Protein AF-0000000072984705 (afdb_homodimer)

Nearest PDB structures (foldseek):
  6xl6-assembly1_H  TM=9.025E-01  e=6.092E-24  Escherichia coli
  6wl5-assembly4_D  TM=9.417E-01  e=2.427E-15  Escherichia coli
  3iao-assembly1_A-2  TM=4.346E-01  e=2.311E-13  Bacillus subtilis
  5kax-assembly1_A  TM=8.505E-01  e=1.016E-08  Chlorobaculum tepidum TLS
  7zhe-assembly1_A  TM=8.249E-01  e=2.238E-08  Ruminiclostridium cellulolyticum

Organism: Clostridium tetani (strain Massachusetts / E88) (NCBI:txid212717)

pLDDT: mean 92.02, std 11.52, range [21.88, 98.5]

Foldseek 3Di:
DPVCLPCDPNFRKDWLVVLCVLLVPDSVVCVVCCVVVQQNAPDADPPPRTGIHGPVCSVSSNVLVVVVVLPDDPVVVSVCVVCVVPVVVNVVVSVVSVVVVVVVVVVVVLVVLLVVLLVVCCVVDVCLVVWDKDKDKDAKFKKKKFKFFFFAPVVCVVVVVVSVVVCVVFVWAADVVFWWKKWWADPDDDGTRTTIMIITTTDDDDDDDPGIDIDMDHMFMKIKTKDFFAPVCVVVNVVSSVSSCVSSQKDFDHTKMKTWPDDCVNPVHRRGTIMMTITGIDGD/DPVPLPCDPNFRKDWLVVLCVLLVPDSVVCVVCCVVVQQNAPDADPPPRTGIHGPVCSVSSNVLVVVVVLPDDPVVVSVCVVCVVPVVVNVVVSVVSVVVVVVVVVVVVLVVLLVVLLVVCCVVDVCLVVWDKDKDKDAKFKKKKFKFFFFAPVVCVVVVVVSVVVCVVFVWAADVVQWWKKWWADDDDDGTRTTIMIITTTDDDDDDDPGIDIDMDHMFMKIKTKDFFAPVCVVVNVVSSVSSCVSSQKDFDHTKMKTWPDDCVNPVHRRGTIMMTITGIDHD

InterPro domains:
  IPR000551 MerR-type HTH domain [PF13411] (15-83)
  IPR000551 MerR-type HTH domain [PS50937] (13-83)
  IPR000551 MerR-type HTH domain [SM00422] (14-84)
  IPR009061 Putative DNA-binding domain superfamily [SSF46955] (13-120)
  IPR010499 Bacterial transcription activator, effector binding [SM00871] (131-282)
  IPR011256 Regulatory factor, effector binding domain superfamily [G3DSA:3.20.80.10] (128-283)
  IPR011256 Regulatory factor, effector binding domain superfamily [SSF55136] (132-284)
  IPR029442 GyrI-like small molecule binding domain [PF06445] (132-282)
  IPR047057 MerR transcriptional regulator [PTHR30204] (10-166)

Secondary structure (DSSP, 8-state):
-----EEETTEEEEEHHHHHHHHT--HHHHHHHHHTTSS--SEE-TTT--EEEEGGGHHHHHHHHHHHHTT--HHHHHHHHHTTT-HHHHHHHHHHHHHHHHHHHHHHHHHHHHHHHHHHHHHH-TTTTTS--EEEEEPPEEEEEEEEEESSGGGGHHHHHHHHHHHHHTTPEEPSS--EEEEE-SSS--SSSEEEEEEEEEES-----SSEEEEEEPPEEEEEEEEES-GGGHHHHHHHHHHHHHHTTEEE-S--EEEEEE-TTT-S-GGG-EEEEEEEEEE-/-----EEETTEEEEEHHHHHHHHT--HHHHHHHHHTTSS--SEE-TTT--EEEEGGGHHHHHHHHHHHHTT--HHHHHHHHHTTT-HHHHHHHHHHHHHHHHHHHHHHHHHHHHHHHHHHHHHH-TTTTTS--EEEEEPPEEEEEEEEEESSGGGTHHHHHHHHHHHHHTTPEEPSS--EEEEE-SSS--SSSEEEEEEEEEES-----SSEEEEEEPPEEEEEEEEES-GGGHHHHHHHHHHHHHHTTEEE-S--EEEEEE-TTT-S-GGG-EEEEEEEEEE-

Sequence (568 aa):
MSSKTYMYGGEYMLKIGDFSKLSRISIRMLRHYNDIGLLIPEDIDEFTGYRYYSEVQLPLANRINALKDMGFKLSTIEKILKEYGDNEALEKYLLIKYEELNEKSEDINRRLTLLKSTIKRLRKDEDAMKYNVTLKEMPKRQVASLREIIPSYEMEGILWEEIRKEMDAQNVQFGNPCNTIAVFHDKGYKESDVDVEIQISVEGNYEDTKKVKFKTVEAIEIASVTFKGGYEQIGEVNEAIANWIVDNNYEFNGAMFNIYHVSPAMDKNPENWVSEVCYPVKKKMSSKTYMYGGEYMLKIGDFSKLSRISIRMLRHYNDIGLLIPEDIDEFTGYRYYSEVQLPLANRINALKDMGFKLSTIEKILKEYGDNEALEKYLLIKYEELNEKSEDINRRLTLLKSTIKRLRKDEDAMKYNVTLKEMPKRQVASLREIIPSYEMEGILWEEIRKEMDAQNVQFGNPCNTIAVFHDKGYKESDVDVEIQISVEGNYEDTKKVKFKTVEAIEIASVTFKGGYEQIGEVNEAIANWIVDNNYEFNGAMFNIYHVSPAMDKNPENWVSEVCYPVKKK

Solvent-accessible surface area (backbone atoms only — not comparable to full-atom values): 30813 Å² total; per-residue (Å²): 135,67,87,64,56,46,63,55,95,80,46,59,37,29,49,48,69,56,44,19,65,76,58,72,41,53,60,69,52,48,52,50,28,35,75,73,64,70,51,63,58,76,41,61,41,86,86,78,60,48,46,24,32,41,64,78,49,41,34,58,47,36,42,53,50,28,46,41,64,56,65,52,51,70,76,55,47,51,55,47,63,77,40,67,87,37,66,70,59,49,48,52,55,47,50,52,51,40,52,54,49,48,54,51,44,52,52,48,49,51,26,46,39,48,41,52,45,50,52,54,38,44,74,76,31,88,63,46,76,73,59,41,59,36,78,47,72,45,68,63,44,39,27,43,32,38,70,49,71,35,68,34,83,88,53,51,62,58,56,56,54,52,51,49,54,56,37,60,75,67,67,61,43,67,23,89,74,38,59,45,32,42,34,39,70,50,94,64,92,66,84,50,64,37,43,36,31,38,34,35,28,35,51,84,86,75,77,64,55,98,67,38,41,62,46,77,42,74,57,47,42,25,44,30,33,46,44,70,28,52,76,84,49,50,65,60,50,49,50,52,48,53,50,49,34,60,63,58,52,35,39,81,57,65,61,37,33,37,38,48,77,33,37,70,91,74,40,84,52,44,73,63,18,20,39,29,46,36,33,27,40,41,77,107,134,68,86,64,56,45,62,55,96,80,45,60,38,30,48,48,70,57,44,18,65,75,58,73,40,53,60,71,52,49,52,50,29,35,76,74,64,71,51,63,58,77,39,62,41,87,86,77,60,49,47,24,30,41,63,76,49,41,34,59,45,36,40,52,49,29,46,41,64,56,64,51,52,69,76,55,47,51,56,46,63,76,39,68,86,36,64,68,59,47,47,51,56,47,51,53,51,42,52,55,50,48,53,51,45,52,54,49,51,51,25,47,40,48,41,52,47,50,51,55,38,43,73,75,31,89,62,47,76,74,59,42,61,35,80,47,71,45,69,61,45,40,28,44,32,39,70,49,72,34,68,34,82,86,50,50,62,59,55,54,53,52,51,49,53,57,36,59,74,66,66,63,42,67,23,90,73,39,59,43,32,42,34,40,70,50,94,66,92,65,84,50,63,36,42,38,32,38,34,35,27,34,51,82,86,73,78,64,53,99,66,39,42,60,47,76,45,72,56,46,42,25,44,30,34,47,45,72,28,51,77,83,49,50,63,62,50,50,49,51,49,53,51,47,34,60,64,60,53,35,38,81,58,64,60,37,32,36,38,48,76,34,37,71,91,76,41,83,51,44,75,63,17,20,38,30,48,35,34,28,39,42,78,106

Radius of gyration: 35.0 Å; Cα contacts (8 Å, |Δi|>4): 973; chains: 2; bounding box: 47×102×80 Å

Structure (mmCIF, N/CA/C/O backbone):
data_AF-0000000072984705-model_v1
#
loop_
_entity.id
_entity.type
_entity.pdbx_description
1 polymer 'Transcriptional regulator, merR family'
#
loop_
_atom_site.group_PDB
_atom_site.id
_atom_site.type_symbol
_atom_site.label_atom_id
_atom_site.label_alt_id
_atom_site.label_comp_id
_atom_site.label_asym_id
_atom_site.label_entity_id
_atom_site.label_seq_id
_atom_site.pdbx_PDB_ins_code
_atom_site.Cartn_x
_atom_site.Cartn_y
_atom_site.Cartn_z
_atom_site.occupancy
_atom_site.B_iso_or_equiv
_atom_site.auth_seq_id
_atom_site.auth_comp_id
_atom_site.auth_asym_id
_atom_site.auth_atom_id
_atom_site.pdbx_PDB_model_num
ATOM 1 N N . MET A 1 1 ? 11.742 -48 -4.227 1 22.02 1 MET A N 1
ATOM 2 C CA . MET A 1 1 ? 10.727 -47.469 -3.311 1 22.02 1 MET A CA 1
ATOM 3 C C . MET A 1 1 ? 10.008 -46.281 -3.922 1 22.02 1 MET A C 1
ATOM 5 O O . MET A 1 1 ? 10.617 -45.219 -4.152 1 22.02 1 MET A O 1
ATOM 9 N N . SER A 1 2 ? 9.062 -46.5 -4.859 1 29.44 2 SER A N 1
ATOM 10 C CA . SER A 1 2 ? 8.141 -45.719 -5.664 1 29.44 2 SER A CA 1
ATOM 11 C C . SER A 1 2 ? 7.469 -44.625 -4.828 1 29.44 2 SER A C 1
ATOM 13 O O . SER A 1 2 ? 7.043 -44.875 -3.699 1 29.44 2 SER A O 1
ATOM 15 N N . SER A 1 3 ? 8.008 -43.562 -4.688 1 35.69 3 SER A N 1
ATOM 16 C CA . SER A 1 3 ? 7.094 -42.625 -4.043 1 35.69 3 SER A CA 1
ATOM 17 C C . SER A 1 3 ? 5.637 -43 -4.316 1 35.69 3 SER A C 1
ATOM 19 O O . SER A 1 3 ? 5.156 -42.844 -5.441 1 35.69 3 SER A O 1
ATOM 21 N N . LYS A 1 4 ? 5.133 -44.031 -3.76 1 36.41 4 LYS A N 1
ATOM 22 C CA . LYS A 1 4 ? 3.891 -44.812 -3.771 1 36.41 4 LYS A CA 1
ATOM 23 C C . LYS A 1 4 ? 2.678 -43.906 -3.619 1 36.41 4 LYS A C 1
ATOM 25 O O . LYS A 1 4 ? 2.504 -43.25 -2.582 1 36.41 4 LYS A O 1
ATOM 30 N N . THR A 1 5 ? 2.34 -43.062 -4.648 1 43.84 5 THR A N 1
ATOM 31 C CA . THR A 1 5 ? 0.939 -42.656 -4.66 1 43.84 5 THR A CA 1
ATOM 32 C C . THR A 1 5 ? 0.053 -43.75 -4.062 1 43.84 5 THR A C 1
ATOM 34 O O . THR A 1 5 ? 0.049 -44.875 -4.543 1 43.84 5 THR A O 1
ATOM 37 N N . TYR A 1 6 ? 0.019 -43.75 -2.811 1 41.03 6 TYR A N 1
ATOM 38 C CA . TYR A 1 6 ? -0.876 -44.75 -2.201 1 41.03 6 TYR A CA 1
ATOM 39 C C . TYR A 1 6 ? -2.221 -44.781 -2.92 1 41.03 6 TYR A C 1
ATOM 41 O O . TYR A 1 6 ? -2.781 -43.719 -3.244 1 41.03 6 TYR A O 1
ATOM 49 N N . MET A 1 7 ? -2.316 -45.656 -3.848 1 40.81 7 MET A N 1
ATOM 50 C CA . MET A 1 7 ? -3.631 -45.906 -4.426 1 40.81 7 MET A CA 1
ATOM 51 C C . MET A 1 7 ? -4.633 -46.281 -3.344 1 40.81 7 MET A C 1
ATOM 53 O O . MET A 1 7 ? -4.488 -47.344 -2.703 1 40.81 7 MET A O 1
ATOM 57 N N . TYR A 1 8 ? -4.949 -45.438 -2.523 1 36.09 8 TYR A N 1
ATOM 58 C CA . TYR A 1 8 ? -6.062 -45.844 -1.677 1 36.09 8 TYR A CA 1
ATOM 59 C C . TYR A 1 8 ? -7.383 -45.75 -2.43 1 36.09 8 TYR A C 1
ATOM 61 O O . TYR A 1 8 ? -7.738 -44.688 -2.949 1 36.09 8 TYR A O 1
ATOM 69 N N . GLY A 1 9 ? -8.148 -46.812 -2.443 1 41.22 9 GLY A N 1
ATOM 70 C CA . GLY A 1 9 ? -9.477 -47.031 -2.988 1 41.22 9 GLY A CA 1
ATOM 71 C C . GLY A 1 9 ? -9.609 -46.594 -4.43 1 41.22 9 GLY A C 1
ATOM 72 O O . GLY A 1 9 ? -10.656 -46.062 -4.836 1 41.22 9 GLY A O 1
ATOM 73 N N . GLY A 1 10 ? -8.516 -46.594 -5.285 1 46.19 10 GLY A N 1
ATOM 74 C CA . GLY A 1 10 ? -8.523 -46.281 -6.703 1 46.19 10 GLY A CA 1
ATOM 75 C C . GLY A 1 10 ? -8.031 -44.875 -7.008 1 46.19 10 GLY A C 1
ATOM 76 O O . GLY A 1 10 ? -7.762 -44.531 -8.164 1 46.19 10 GLY A O 1
ATOM 77 N N . GLU A 1 11 ? -8.219 -43.906 -6.066 1 56.38 11 GLU A N 1
ATOM 78 C CA . GLU A 1 11 ? -7.891 -42.531 -6.355 1 56.38 11 GLU A CA 1
ATOM 79 C C . GLU A 1 11 ? -6.504 -42.156 -5.832 1 56.38 11 GLU A C 1
ATOM 81 O O . GLU A 1 11 ? -6.035 -42.75 -4.844 1 56.38 11 GLU A O 1
ATOM 86 N N . TYR A 1 12 ? -5.543 -41.656 -6.672 1 65.75 12 TYR A N 1
ATOM 87 C CA . TYR A 1 12 ? -4.188 -41.25 -6.332 1 65.75 12 TYR A CA 1
ATOM 88 C C . TYR A 1 12 ? -4.199 -40.125 -5.312 1 65.75 12 TYR A C 1
ATOM 90 O O . TYR A 1 12 ? -4.91 -39.125 -5.488 1 65.75 12 TYR A O 1
ATOM 98 N N . MET A 1 13 ? -3.838 -40.625 -3.953 1 82.38 13 MET A N 1
ATOM 99 C CA . MET A 1 13 ? -3.803 -39.625 -2.869 1 82.38 13 MET A CA 1
ATOM 100 C C . MET A 1 13 ? -2.377 -39.156 -2.617 1 82.38 13 MET A C 1
ATOM 102 O O . MET A 1 13 ? -1.421 -39.906 -2.799 1 82.38 13 MET A O 1
ATOM 106 N N . LEU A 1 14 ? -2.275 -37.938 -2.336 1 89.06 14 LEU A N 1
ATOM 107 C CA . LEU A 1 14 ? -1.02 -37.25 -2.004 1 89.06 14 LEU A CA 1
ATOM 108 C C . LEU A 1 14 ? -0.968 -36.906 -0.522 1 89.06 14 LEU A C 1
ATOM 110 O O . LEU A 1 14 ? -1.958 -36.438 0.043 1 89.06 14 LEU A O 1
ATOM 114 N N . LYS A 1 15 ? 0.191 -37.219 0.063 1 89.38 15 LYS A N 1
ATOM 115 C CA . LYS A 1 15 ? 0.408 -36.656 1.387 1 89.38 15 LYS A CA 1
ATOM 116 C C . LYS A 1 15 ? 0.426 -35.125 1.328 1 89.38 15 LYS A C 1
ATOM 118 O O . LYS A 1 15 ? 0.713 -34.562 0.281 1 89.38 15 LYS A O 1
ATOM 123 N N . ILE A 1 16 ? 0.135 -34.562 2.516 1 91.94 16 ILE A N 1
ATOM 124 C CA . ILE A 1 16 ? 0.036 -33.094 2.578 1 91.94 16 ILE A CA 1
ATOM 125 C C . ILE A 1 16 ? 1.339 -32.469 2.09 1 91.94 16 ILE A C 1
ATOM 127 O O . ILE A 1 16 ? 1.325 -31.422 1.431 1 91.94 16 ILE A O 1
ATOM 131 N N . GLY A 1 17 ? 2.504 -33.031 2.348 1 91.5 17 GLY A N 1
ATOM 132 C CA . GLY A 1 17 ? 3.787 -32.531 1.897 1 91.5 17 GLY A CA 1
ATOM 133 C C . GLY A 1 17 ? 3.922 -32.5 0.386 1 91.5 17 GLY A C 1
ATOM 134 O O . GLY A 1 17 ? 4.406 -31.516 -0.179 1 91.5 17 GLY A O 1
ATOM 135 N N . ASP A 1 18 ? 3.475 -33.594 -0.22 1 89.62 18 ASP A N 1
ATOM 136 C CA . ASP A 1 18 ? 3.551 -33.656 -1.676 1 89.62 18 ASP A CA 1
ATOM 137 C C . ASP A 1 18 ? 2.572 -32.688 -2.332 1 89.62 18 ASP A C 1
ATOM 139 O O . ASP A 1 18 ? 2.916 -32.031 -3.307 1 89.62 18 ASP A O 1
ATOM 143 N N . PHE A 1 19 ? 1.408 -32.656 -1.794 1 93.19 19 PHE A N 1
ATOM 144 C CA . PHE A 1 19 ? 0.416 -31.703 -2.299 1 93.19 19 PHE A CA 1
ATOM 145 C C . PHE A 1 19 ? 0.904 -30.266 -2.146 1 93.19 19 PHE A C 1
ATOM 147 O O . PHE A 1 19 ? 0.673 -29.438 -3.023 1 93.19 19 PHE A O 1
ATOM 154 N N . SER A 1 20 ? 1.563 -29.984 -1.064 1 94.31 20 SER A N 1
ATOM 155 C CA . SER A 1 20 ? 2.152 -28.672 -0.826 1 94.31 20 SER A CA 1
ATOM 156 C C . SER A 1 20 ? 3.121 -28.281 -1.939 1 94.31 20 SER A C 1
ATOM 158 O O . SER A 1 20 ? 3.043 -27.188 -2.486 1 94.31 20 SER A O 1
ATOM 160 N N . LYS A 1 21 ? 3.922 -29.188 -2.354 1 91.25 21 LYS A N 1
ATOM 161 C CA . LYS A 1 21 ? 4.906 -28.938 -3.404 1 91.25 21 LYS A CA 1
ATOM 162 C C . LYS A 1 21 ? 4.223 -28.656 -4.742 1 91.25 21 LYS A C 1
ATOM 164 O O . LYS A 1 21 ? 4.617 -27.75 -5.473 1 91.25 21 LYS A O 1
ATOM 169 N N . LEU A 1 22 ? 3.203 -29.406 -5.016 1 90.94 22 LEU A N 1
ATOM 170 C CA . LEU A 1 22 ? 2.527 -29.312 -6.305 1 90.94 22 LEU A CA 1
ATOM 171 C C . LEU A 1 22 ? 1.684 -28.047 -6.379 1 90.94 22 LEU A C 1
ATOM 173 O O . LEU A 1 22 ? 1.635 -27.391 -7.422 1 90.94 22 LEU A O 1
ATOM 177 N N . SER A 1 23 ? 1.043 -27.719 -5.281 1 92.75 23 SER A N 1
ATOM 178 C CA . SER A 1 23 ? 0.117 -26.578 -5.262 1 92.75 23 SER A CA 1
ATOM 179 C C . SER A 1 23 ? 0.843 -25.281 -4.957 1 92.75 23 SER A C 1
ATOM 181 O O . SER A 1 23 ? 0.284 -24.188 -5.137 1 92.75 23 SER A O 1
ATOM 183 N N . ARG A 1 24 ? 2.029 -25.375 -4.445 1 92.31 24 ARG A N 1
ATOM 184 C CA . ARG A 1 24 ? 2.816 -24.234 -4.004 1 92.31 24 ARG A CA 1
ATOM 185 C C . ARG A 1 24 ? 2.123 -23.5 -2.861 1 92.31 24 ARG A C 1
ATOM 187 O O . ARG A 1 24 ? 2.109 -22.266 -2.824 1 92.31 24 ARG A O 1
ATOM 194 N N . ILE A 1 25 ? 1.432 -24.25 -2.025 1 94.81 25 ILE A N 1
ATOM 195 C CA . ILE A 1 25 ? 0.857 -23.797 -0.765 1 94.81 25 ILE A CA 1
ATOM 196 C C . ILE A 1 25 ? 1.566 -24.469 0.404 1 94.81 25 ILE A C 1
ATOM 198 O O . ILE A 1 25 ? 1.732 -25.703 0.411 1 94.81 25 ILE A O 1
ATOM 202 N N . SER A 1 26 ? 2.012 -23.734 1.3 1 95.38 26 SER A N 1
ATOM 203 C CA . SER A 1 26 ? 2.766 -24.312 2.41 1 95.38 26 SER A CA 1
ATOM 204 C C . SER A 1 26 ? 1.903 -25.266 3.23 1 95.38 26 SER A C 1
ATOM 206 O O . SER A 1 26 ? 0.677 -25.141 3.242 1 95.38 26 SER A O 1
ATOM 208 N N . ILE A 1 27 ? 2.584 -26.141 3.908 1 95.06 27 ILE A N 1
ATOM 209 C CA . ILE A 1 27 ? 1.9 -27.094 4.777 1 95.06 27 ILE A CA 1
ATOM 210 C C . ILE A 1 27 ? 1.096 -26.344 5.836 1 95.06 27 ILE A C 1
ATOM 212 O O . ILE A 1 27 ? -0.057 -26.688 6.105 1 95.06 27 ILE A O 1
ATOM 216 N N . ARG A 1 28 ? 1.728 -25.328 6.375 1 95.5 28 ARG A N 1
ATOM 217 C CA . ARG A 1 28 ? 1.051 -24.5 7.375 1 95.5 28 ARG A CA 1
ATOM 218 C C . ARG A 1 28 ? -0.246 -23.922 6.816 1 95.5 28 ARG A C 1
ATOM 220 O O . ARG A 1 28 ? -1.285 -23.969 7.48 1 95.5 28 ARG A O 1
ATOM 227 N N . MET A 1 29 ? -0.205 -23.469 5.664 1 96.06 29 MET A N 1
ATOM 228 C CA . MET A 1 29 ? -1.379 -22.859 5.047 1 96.06 29 MET A CA 1
ATOM 229 C C . MET A 1 29 ? -2.426 -23.906 4.707 1 96.06 29 MET A C 1
ATOM 231 O O . MET A 1 29 ? -3.627 -23.656 4.836 1 96.06 29 MET A O 1
ATOM 235 N N . LEU A 1 30 ? -2.016 -25.078 4.234 1 96.25 30 LEU A N 1
ATOM 236 C CA . LEU A 1 30 ? -2.957 -26.156 3.941 1 96.25 30 LEU A CA 1
ATOM 237 C C . LEU A 1 30 ? -3.727 -26.547 5.195 1 96.25 30 LEU A C 1
ATOM 239 O O . LEU A 1 30 ? -4.926 -26.828 5.129 1 96.25 30 LEU A O 1
ATOM 243 N N . ARG A 1 31 ? -3.025 -26.562 6.281 1 94.56 31 ARG A N 1
ATOM 244 C CA . ARG A 1 31 ? -3.691 -26.859 7.547 1 94.56 31 ARG A CA 1
ATOM 245 C C . ARG A 1 31 ? -4.699 -25.781 7.902 1 94.56 31 ARG A C 1
ATOM 247 O O . ARG A 1 31 ? -5.82 -26.078 8.328 1 94.56 31 ARG A O 1
ATOM 254 N N . HIS A 1 32 ? -4.25 -24.609 7.727 1 96.12 32 HIS A N 1
ATOM 255 C CA . HIS A 1 32 ? -5.156 -23.484 7.977 1 96.12 32 HIS A CA 1
ATOM 256 C C . HIS A 1 32 ? -6.371 -23.547 7.055 1 96.12 32 HIS A C 1
ATOM 258 O O . HIS A 1 32 ? -7.504 -23.328 7.5 1 96.12 32 HIS A O 1
ATOM 264 N N . TYR A 1 33 ? -6.109 -23.844 5.762 1 96.62 33 TYR A N 1
ATOM 265 C CA . TYR A 1 33 ? -7.199 -23.953 4.797 1 96.62 33 TYR A CA 1
ATOM 266 C C . TYR A 1 33 ? -8.203 -25.016 5.238 1 96.62 33 TYR A C 1
ATOM 268 O O . TYR A 1 33 ? -9.414 -24.812 5.094 1 96.62 33 TYR A O 1
ATOM 276 N N . ASN A 1 34 ? -7.711 -26.141 5.699 1 94.56 34 ASN A N 1
ATOM 277 C CA . ASN A 1 34 ? -8.57 -27.188 6.227 1 94.56 34 ASN A CA 1
ATOM 278 C C . ASN A 1 34 ? -9.406 -26.703 7.406 1 94.56 34 ASN A C 1
ATOM 280 O O . ASN A 1 34 ? -10.617 -26.906 7.445 1 94.56 34 ASN A O 1
ATOM 284 N N . ASP A 1 35 ? -8.797 -25.969 8.336 1 94.44 35 ASP A N 1
ATOM 285 C CA . ASP A 1 35 ? -9.445 -25.5 9.555 1 94.44 35 ASP A CA 1
ATOM 286 C C . ASP A 1 35 ? -10.602 -24.562 9.234 1 94.44 35 ASP A C 1
ATOM 288 O O . ASP A 1 35 ? -11.641 -24.609 9.898 1 94.44 35 ASP A O 1
ATOM 292 N N . ILE A 1 36 ? -10.5 -23.812 8.195 1 94.56 36 ILE A N 1
ATOM 293 C CA . ILE A 1 36 ? -11.539 -22.844 7.902 1 94.56 36 ILE A CA 1
ATOM 294 C C . ILE A 1 36 ? -12.469 -23.375 6.812 1 94.56 36 ILE A C 1
ATOM 296 O O . ILE A 1 36 ? -13.344 -22.656 6.328 1 94.56 36 ILE A O 1
ATOM 300 N N . GLY A 1 37 ? -12.195 -24.516 6.285 1 93.69 37 GLY A N 1
ATOM 301 C CA . GLY A 1 37 ? -13.078 -25.188 5.34 1 93.69 37 GLY A CA 1
ATOM 302 C C . GLY A 1 37 ? -12.859 -24.734 3.906 1 93.69 37 GLY A C 1
ATOM 303 O O . GLY A 1 37 ? -13.742 -24.906 3.059 1 93.69 37 GLY A O 1
ATOM 304 N N . LEU A 1 38 ? -11.781 -24.156 3.59 1 96 38 LEU A N 1
ATOM 305 C CA . LEU A 1 38 ? -11.484 -23.625 2.26 1 96 38 LEU A CA 1
ATOM 306 C C . LEU A 1 38 ? -11.016 -24.75 1.328 1 96 38 LEU A C 1
ATOM 308 O O . LEU A 1 38 ? -11.461 -24.828 0.182 1 96 38 LEU A O 1
ATOM 312 N N . LEU A 1 39 ? -10.109 -25.625 1.749 1 96.31 39 LEU A N 1
ATOM 313 C CA . LEU A 1 39 ? -9.562 -26.781 1.056 1 96.31 39 LEU A CA 1
ATOM 314 C C . LEU A 1 39 ? -9.391 -27.953 2.016 1 96.31 39 LEU A C 1
ATOM 316 O O . LEU A 1 39 ? -8.367 -28.062 2.691 1 96.31 39 LEU A O 1
ATOM 320 N N . ILE A 1 40 ? -10.344 -28.844 1.996 1 95.25 40 ILE A N 1
ATOM 321 C CA . ILE A 1 40 ? -10.406 -29.938 2.955 1 95.25 40 ILE A CA 1
ATOM 322 C C . ILE A 1 40 ? -9.711 -31.172 2.375 1 95.25 40 ILE A C 1
ATOM 324 O O . ILE A 1 40 ? -9.953 -31.547 1.223 1 95.25 40 ILE A O 1
ATOM 328 N N . PRO A 1 41 ? -8.883 -31.766 3.158 1 94.56 41 PRO A N 1
ATOM 329 C CA . PRO A 1 41 ? -8.258 -33 2.66 1 94.56 41 PRO A CA 1
ATOM 330 C C . PRO A 1 41 ? -9.281 -34.062 2.273 1 94.56 41 PRO A C 1
ATOM 332 O O . PRO A 1 41 ? -10.367 -34.125 2.855 1 94.56 41 PRO A O 1
ATOM 335 N N . GLU A 1 42 ? -8.953 -34.812 1.271 1 92.38 42 GLU A N 1
ATOM 336 C CA . GLU A 1 42 ? -9.836 -35.906 0.828 1 92.38 42 GLU A CA 1
ATOM 337 C C . GLU A 1 42 ? -9.961 -36.969 1.893 1 92.38 42 GLU A C 1
ATOM 339 O O . GLU A 1 42 ? -11.016 -37.594 2.021 1 92.38 42 GLU A O 1
ATOM 344 N N . ASP A 1 43 ? -8.797 -37.156 2.594 1 90.06 43 ASP A N 1
ATOM 345 C CA . ASP A 1 43 ? -8.812 -38.156 3.645 1 90.06 43 ASP A CA 1
ATOM 346 C C . ASP A 1 43 ? -7.875 -37.781 4.789 1 90.06 43 ASP A C 1
ATOM 348 O O . ASP A 1 43 ? -6.887 -37.062 4.578 1 90.06 43 ASP A O 1
ATOM 352 N N . ILE A 1 44 ? -8.266 -38.188 5.992 1 88.06 44 ILE A N 1
ATOM 353 C CA . ILE A 1 44 ? -7.426 -38.031 7.172 1 88.06 44 ILE A CA 1
ATOM 354 C C . ILE A 1 44 ? -7.262 -39.344 7.895 1 88.06 44 ILE A C 1
ATOM 356 O O . ILE A 1 44 ? -8.25 -40 8.273 1 88.06 44 ILE A O 1
ATOM 360 N N . ASP A 1 45 ? -6.055 -39.688 8.008 1 86.56 45 ASP A N 1
ATOM 361 C CA . ASP A 1 45 ? -5.805 -40.938 8.703 1 86.56 45 ASP A CA 1
ATOM 362 C C . ASP A 1 45 ? -6.301 -40.875 10.148 1 86.56 45 ASP A C 1
ATOM 364 O O . ASP A 1 45 ? -5.926 -39.969 10.898 1 86.56 45 ASP A O 1
ATOM 368 N N . GLU A 1 46 ? -7.074 -41.781 10.539 1 84.31 46 GLU A N 1
ATOM 369 C CA . GLU A 1 46 ? -7.711 -41.75 11.852 1 84.31 46 GLU A CA 1
ATOM 370 C C . GLU A 1 46 ? -6.695 -42 12.961 1 84.31 46 GLU A C 1
ATOM 372 O O . GLU A 1 46 ? -6.875 -41.562 14.094 1 84.31 46 GLU A O 1
ATOM 377 N N . PHE A 1 47 ? -5.672 -42.75 12.648 1 85.5 47 PHE A N 1
ATOM 378 C CA . PHE A 1 47 ? -4.707 -43.125 13.664 1 85.5 47 PHE A CA 1
ATOM 379 C C . PHE A 1 47 ? -3.576 -42.125 13.766 1 85.5 47 PHE A C 1
ATOM 381 O O . PHE A 1 47 ? -3.205 -41.688 14.859 1 85.5 47 PHE A O 1
ATOM 388 N N . THR A 1 48 ? -3.09 -41.594 12.625 1 83.94 48 THR A N 1
ATOM 389 C CA . THR A 1 48 ? -1.913 -40.75 12.609 1 83.94 48 THR A CA 1
ATOM 390 C C . THR A 1 48 ? -2.316 -39.281 12.461 1 83.94 48 THR A C 1
ATOM 392 O O . THR A 1 48 ? -1.534 -38.375 12.773 1 83.94 48 THR A O 1
ATOM 395 N N . GLY A 1 49 ? -3.506 -39.125 12.008 1 83.31 49 GLY A N 1
ATOM 396 C CA . GLY A 1 49 ? -3.953 -37.75 11.766 1 83.31 49 GLY A CA 1
ATOM 397 C C . GLY A 1 49 ? -3.408 -37.156 10.484 1 83.31 49 GLY A C 1
ATOM 398 O O . GLY A 1 49 ? -3.654 -36 10.172 1 83.31 49 GLY A O 1
ATOM 399 N N . TYR A 1 50 ? -2.688 -38 9.766 1 86.5 50 TYR A N 1
ATOM 400 C CA . TYR A 1 50 ? -2.084 -37.5 8.531 1 86.5 50 TYR A CA 1
ATOM 401 C C . TYR A 1 50 ? -3.154 -37.125 7.508 1 86.5 50 TYR A C 1
ATOM 403 O O . TYR A 1 50 ? -4.141 -37.844 7.344 1 86.5 50 TYR A O 1
ATOM 411 N N . ARG A 1 51 ? -2.953 -36 6.863 1 89.25 51 ARG A N 1
ATOM 412 C CA . ARG A 1 51 ? -3.902 -35.5 5.871 1 89.25 51 ARG A CA 1
ATOM 413 C C . ARG A 1 51 ? -3.482 -35.906 4.461 1 89.25 51 ARG A C 1
ATOM 415 O O . ARG A 1 51 ? -2.311 -35.781 4.098 1 89.25 51 ARG A O 1
ATOM 422 N N . TYR A 1 52 ? -4.449 -36.344 3.689 1 91.88 52 TYR A N 1
ATOM 423 C CA . TYR A 1 52 ? -4.234 -36.75 2.307 1 91.88 52 TYR A CA 1
ATOM 424 C C . TYR A 1 52 ? -5.094 -35.938 1.354 1 91.88 52 TYR A C 1
ATOM 426 O O . TYR A 1 52 ? -6.285 -35.75 1.6 1 91.88 52 TYR A O 1
ATOM 434 N N . TYR A 1 53 ? -4.441 -35.469 0.332 1 93.94 53 TYR A N 1
ATOM 435 C CA . TYR A 1 53 ? -5.117 -34.719 -0.722 1 93.94 53 TYR A CA 1
ATOM 436 C C . TYR A 1 53 ? -5.09 -35.469 -2.037 1 93.94 53 TYR A C 1
ATOM 438 O O . TYR A 1 53 ? -4.367 -36.469 -2.17 1 93.94 53 TYR A O 1
ATOM 446 N N . SER A 1 54 ? -5.977 -35.031 -2.92 1 91.56 54 SER A N 1
ATOM 447 C CA . SER A 1 54 ? -6.02 -35.594 -4.262 1 91.56 54 SER A CA 1
ATOM 448 C C . SER A 1 54 ? -5.559 -34.594 -5.305 1 91.56 54 SER A C 1
ATOM 450 O O . SER A 1 54 ? -5.746 -33.375 -5.133 1 91.56 54 SER A O 1
ATOM 452 N N . GLU A 1 55 ? -4.934 -35.094 -6.391 1 92.06 55 GLU A N 1
ATOM 453 C CA . GLU A 1 55 ? -4.539 -34.219 -7.496 1 92.06 55 GLU A CA 1
ATOM 454 C C . GLU A 1 55 ? -5.746 -33.5 -8.094 1 92.06 55 GLU A C 1
ATOM 456 O O . GLU A 1 55 ? -5.609 -32.406 -8.656 1 92.06 55 GLU A O 1
ATOM 461 N N . VAL A 1 56 ? -6.906 -34.062 -7.945 1 92.44 56 VAL A N 1
ATOM 462 C CA . VAL A 1 56 ? -8.117 -33.469 -8.5 1 92.44 56 VAL A CA 1
ATOM 463 C C . VAL A 1 56 ? -8.445 -32.156 -7.77 1 92.44 56 VAL A C 1
ATOM 465 O O . VAL A 1 56 ? -9.258 -31.359 -8.242 1 92.44 56 VAL A O 1
ATOM 468 N N . GLN A 1 57 ? -7.816 -31.922 -6.609 1 94.69 57 GLN A N 1
ATOM 469 C CA . GLN A 1 57 ? -8.047 -30.703 -5.836 1 94.69 57 GLN A CA 1
ATOM 470 C C . GLN A 1 57 ? -7.105 -29.594 -6.273 1 94.69 57 GLN A C 1
ATOM 472 O O . GLN A 1 57 ? -7.23 -28.453 -5.82 1 94.69 57 GLN A O 1
ATOM 477 N N . LEU A 1 58 ? -6.172 -29.844 -7.188 1 95.56 58 LEU A N 1
ATOM 478 C CA . LEU A 1 58 ? -5.152 -28.875 -7.598 1 95.56 58 LEU A CA 1
ATOM 479 C C . LEU A 1 58 ? -5.781 -27.688 -8.32 1 95.56 58 LEU A C 1
ATOM 481 O O . LEU A 1 58 ? -5.363 -26.547 -8.125 1 95.56 58 LEU A O 1
ATOM 485 N N . PRO A 1 59 ? -6.809 -27.922 -9.109 1 96 59 PRO A N 1
ATOM 486 C CA . PRO A 1 59 ? -7.438 -26.766 -9.742 1 96 59 PRO A CA 1
ATOM 487 C C . PRO A 1 59 ? -8.031 -25.781 -8.727 1 96 59 PRO A C 1
ATOM 489 O O . PRO A 1 59 ? -7.926 -24.562 -8.906 1 96 59 PRO A O 1
ATOM 492 N N . LEU A 1 60 ? -8.648 -26.359 -7.734 1 96.06 60 LEU A N 1
ATOM 493 C CA . LEU A 1 60 ? -9.188 -25.5 -6.688 1 96.06 60 LEU A CA 1
ATOM 494 C C . LEU A 1 60 ? -8.062 -24.75 -5.965 1 96.06 60 LEU A C 1
ATOM 496 O O . LEU A 1 60 ? -8.18 -23.562 -5.691 1 96.06 60 LEU A O 1
ATOM 500 N N . ALA A 1 61 ? -6.984 -25.438 -5.652 1 97.12 61 ALA A N 1
ATOM 501 C CA . ALA A 1 61 ? -5.816 -24.812 -5.039 1 97.12 61 ALA A CA 1
ATOM 502 C C . ALA A 1 61 ? -5.285 -23.672 -5.906 1 97.12 61 ALA A C 1
ATOM 504 O O . ALA A 1 61 ? -4.934 -22.609 -5.398 1 97.12 61 ALA A O 1
ATOM 505 N N . ASN A 1 62 ? -5.238 -23.938 -7.145 1 96.88 62 ASN A N 1
ATOM 506 C CA . ASN A 1 62 ? -4.789 -22.922 -8.102 1 96.88 62 ASN A CA 1
ATOM 507 C C . ASN A 1 62 ? -5.699 -21.703 -8.094 1 96.88 62 ASN A C 1
ATOM 509 O O . ASN A 1 62 ? -5.223 -20.562 -8.141 1 96.88 62 ASN A O 1
ATOM 513 N N . ARG A 1 63 ? -6.938 -21.938 -8.055 1 96.56 63 ARG A N 1
ATOM 514 C CA . ARG A 1 63 ? -7.91 -20.844 -7.992 1 96.56 63 ARG A CA 1
ATOM 515 C C . ARG A 1 63 ? -7.715 -20.016 -6.734 1 96.56 63 ARG A C 1
ATOM 517 O O . ARG A 1 63 ? -7.742 -18.781 -6.793 1 96.56 63 ARG A O 1
ATOM 524 N N . ILE A 1 64 ? -7.543 -20.656 -5.664 1 97.44 64 ILE A N 1
ATOM 525 C CA . ILE A 1 64 ? -7.297 -19.969 -4.398 1 97.44 64 ILE A CA 1
ATOM 526 C C . ILE A 1 64 ? -6.039 -19.109 -4.508 1 97.44 64 ILE A C 1
ATOM 528 O O . ILE A 1 64 ? -6.039 -17.938 -4.105 1 97.44 64 ILE A O 1
ATOM 532 N N . ASN A 1 65 ? -5 -19.641 -5.082 1 97.19 65 ASN A N 1
ATOM 533 C CA . ASN A 1 65 ? -3.756 -18.906 -5.27 1 97.19 65 ASN A CA 1
ATOM 534 C C . ASN A 1 65 ? -3.969 -17.672 -6.141 1 97.19 65 ASN A C 1
ATOM 536 O O . ASN A 1 65 ? -3.432 -16.594 -5.848 1 97.19 65 ASN A O 1
ATOM 540 N N . ALA A 1 66 ? -4.699 -17.828 -7.195 1 96.5 66 ALA A N 1
ATOM 541 C CA . ALA A 1 66 ? -4.961 -16.719 -8.102 1 96.5 66 ALA A CA 1
ATOM 542 C C . ALA A 1 66 ? -5.684 -15.586 -7.383 1 96.5 66 ALA A C 1
ATOM 544 O O . ALA A 1 66 ? -5.359 -14.414 -7.574 1 96.5 66 ALA A O 1
ATOM 545 N N . LEU A 1 67 ? -6.68 -15.961 -6.617 1 97.19 67 LEU A N 1
ATOM 546 C CA . LEU A 1 67 ? -7.426 -14.961 -5.859 1 97.19 67 LEU A CA 1
ATOM 547 C C . LEU A 1 67 ? -6.535 -14.289 -4.824 1 97.19 67 LEU A C 1
ATOM 549 O O . LEU A 1 67 ? -6.629 -13.07 -4.617 1 97.19 67 LEU A O 1
ATOM 553 N N . LYS A 1 68 ? -5.672 -15.031 -4.219 1 96.56 68 LYS A N 1
ATOM 554 C CA . LYS A 1 68 ? -4.699 -14.469 -3.287 1 96.56 68 LYS A CA 1
ATOM 555 C C . LYS A 1 68 ? -3.768 -13.492 -3.992 1 96.56 68 LYS A C 1
ATOM 557 O O . LYS A 1 68 ? -3.438 -12.438 -3.443 1 96.56 68 LYS A O 1
ATOM 562 N N . ASP A 1 69 ? -3.365 -13.875 -5.168 1 94.69 69 ASP A N 1
ATOM 563 C CA . ASP A 1 69 ? -2.477 -13.016 -5.949 1 94.69 69 ASP A CA 1
ATOM 564 C C . ASP A 1 69 ? -3.125 -11.664 -6.238 1 94.69 69 ASP A C 1
ATOM 566 O O . ASP A 1 69 ? -2.432 -10.656 -6.398 1 94.69 69 ASP A O 1
ATOM 570 N N . MET A 1 70 ? -4.43 -11.672 -6.238 1 96 70 MET A N 1
ATOM 571 C CA . MET A 1 70 ? -5.164 -10.438 -6.488 1 96 70 MET A CA 1
ATOM 572 C C . MET A 1 70 ? -5.293 -9.609 -5.215 1 96 70 MET A C 1
ATOM 574 O O . MET A 1 70 ? -5.703 -8.453 -5.258 1 96 70 MET A O 1
ATOM 578 N N . GLY A 1 71 ? -5.008 -10.234 -4.129 1 96.5 71 GLY A N 1
ATOM 579 C CA . GLY A 1 71 ? -4.961 -9.484 -2.887 1 96.5 71 GLY A CA 1
ATOM 580 C C . GLY A 1 71 ? -6.121 -9.797 -1.956 1 96.5 71 GLY A C 1
ATOM 581 O O . GLY A 1 71 ? -6.324 -9.102 -0.958 1 96.5 71 GLY A O 1
ATOM 582 N N . PHE A 1 72 ? -6.887 -10.82 -2.219 1 97.75 72 PHE A N 1
ATOM 583 C CA . PHE A 1 72 ? -8.031 -11.141 -1.375 1 97.75 72 PHE A CA 1
ATOM 584 C C . PHE A 1 72 ? -7.586 -11.852 -0.102 1 97.75 72 PHE A C 1
ATOM 586 O O . PHE A 1 72 ? -6.672 -12.672 -0.133 1 97.75 72 PHE A O 1
ATOM 593 N N . LYS A 1 73 ? -8.281 -11.539 0.949 1 96.44 73 LYS A N 1
ATOM 594 C CA . LYS A 1 73 ? -8.117 -12.273 2.199 1 96.44 73 LYS A CA 1
ATOM 595 C C . LYS A 1 73 ? -8.828 -13.617 2.145 1 96.44 73 LYS A C 1
ATOM 597 O O . LYS A 1 73 ? -9.789 -13.789 1.386 1 96.44 73 LYS A O 1
ATOM 602 N N . LEU A 1 74 ? -8.414 -14.5 2.98 1 96.88 74 LEU A N 1
ATOM 603 C CA . LEU A 1 74 ? -8.953 -15.859 2.969 1 96.88 74 LEU A CA 1
ATOM 604 C C . LEU A 1 74 ? -10.453 -15.852 3.264 1 96.88 74 LEU A C 1
ATOM 606 O O . LEU A 1 74 ? -11.211 -16.609 2.654 1 96.88 74 LEU A O 1
ATOM 610 N N . SER A 1 75 ? -10.859 -14.977 4.184 1 95.81 75 SER A N 1
ATOM 611 C CA . SER A 1 75 ? -12.273 -14.891 4.527 1 95.81 75 SER A CA 1
ATOM 612 C C . SER A 1 75 ? -13.109 -14.484 3.318 1 95.81 75 SER A C 1
ATOM 614 O O . SER A 1 75 ? -14.203 -15.016 3.105 1 95.81 75 SER A O 1
ATOM 616 N N . THR A 1 76 ? -12.625 -13.625 2.523 1 97.12 76 THR A N 1
ATOM 617 C CA . THR A 1 76 ? -13.328 -13.18 1.319 1 97.12 76 THR A CA 1
ATOM 618 C C . THR A 1 76 ? -13.266 -14.258 0.238 1 97.12 76 THR A C 1
ATOM 620 O O . THR A 1 76 ? -14.242 -14.469 -0.484 1 97.12 76 THR A O 1
ATOM 623 N N . ILE A 1 77 ? -12.125 -14.969 0.087 1 97.75 77 ILE A N 1
ATOM 624 C CA . ILE A 1 77 ? -11.953 -16.016 -0.906 1 97.75 77 ILE A CA 1
ATOM 625 C C . ILE A 1 77 ? -13 -17.109 -0.683 1 97.75 77 ILE A C 1
ATOM 627 O O . ILE A 1 77 ? -13.586 -17.625 -1.639 1 97.75 77 ILE A O 1
ATOM 631 N N . GLU A 1 78 ? -13.242 -17.438 0.529 1 96.38 78 GLU A N 1
ATOM 632 C CA . GLU A 1 78 ? -14.258 -18.438 0.856 1 96.38 78 GLU A CA 1
ATOM 633 C C . GLU A 1 78 ? -15.625 -18.016 0.304 1 96.38 78 GLU A C 1
ATOM 635 O O . GLU A 1 78 ? -16.328 -18.844 -0.279 1 96.38 78 GLU A O 1
ATOM 640 N N . LYS A 1 79 ? -15.969 -16.797 0.479 1 96.25 79 LYS A N 1
ATOM 641 C CA . LYS A 1 79 ? -17.234 -16.281 -0.025 1 96.25 79 LYS A CA 1
ATOM 642 C C . LYS A 1 79 ? -17.266 -16.281 -1.551 1 96.25 79 LYS A C 1
ATOM 644 O O . LYS A 1 79 ? -18.266 -16.688 -2.154 1 96.25 79 LYS A O 1
ATOM 649 N N . ILE A 1 80 ? -16.172 -15.891 -2.154 1 97 80 ILE A N 1
ATOM 650 C CA . ILE A 1 80 ? -16.078 -15.844 -3.609 1 97 80 ILE A CA 1
ATOM 651 C C . ILE A 1 80 ? -16.281 -17.234 -4.188 1 97 80 ILE A C 1
ATOM 653 O O . ILE A 1 80 ? -17.016 -17.422 -5.16 1 97 80 ILE A O 1
ATOM 657 N N . LEU A 1 81 ? -15.672 -18.234 -3.59 1 95.88 81 LEU A N 1
ATOM 658 C CA . LEU A 1 81 ? -15.719 -19.594 -4.098 1 95.88 81 LEU A CA 1
ATOM 659 C C . LEU A 1 81 ? -17.141 -20.156 -4.043 1 95.88 81 LEU A C 1
ATOM 661 O O . LEU A 1 81 ? -17.531 -20.953 -4.895 1 95.88 81 LEU A O 1
ATOM 665 N N . LYS A 1 82 ? -17.938 -19.703 -3.113 1 94.38 82 LYS A N 1
ATOM 666 C CA . LYS A 1 82 ? -19.328 -20.141 -2.984 1 94.38 82 LYS A CA 1
ATOM 667 C C . LYS A 1 82 ? -20.188 -19.562 -4.102 1 94.38 82 LYS A C 1
ATOM 669 O O . LYS A 1 82 ? -21.234 -20.125 -4.441 1 94.38 82 LYS A O 1
ATOM 674 N N . GLU A 1 83 ? -19.688 -18.484 -4.656 1 93.19 83 GLU A N 1
ATOM 675 C CA . GLU A 1 83 ? -20.453 -17.812 -5.699 1 93.19 83 GLU A CA 1
ATOM 676 C C . GLU A 1 83 ? -19.688 -17.797 -7.023 1 93.19 83 GLU A C 1
ATOM 678 O O . GLU A 1 83 ? -19.891 -16.891 -7.844 1 93.19 83 GLU A O 1
ATOM 683 N N . TYR A 1 84 ? -18.766 -18.688 -7.262 1 91.81 84 TYR A N 1
ATOM 684 C CA . TYR A 1 84 ? -17.828 -18.641 -8.367 1 91.81 84 TYR A CA 1
ATOM 685 C C . TYR A 1 84 ? -18.547 -18.797 -9.703 1 91.81 84 TYR A C 1
ATOM 687 O O . TYR A 1 84 ? -18 -18.453 -10.758 1 91.81 84 TYR A O 1
ATOM 695 N N . GLY A 1 85 ? -19.781 -19.234 -9.711 1 88.12 85 GLY A N 1
ATOM 696 C CA . GLY A 1 85 ? -20.531 -19.391 -10.938 1 88.12 85 GLY A CA 1
ATOM 697 C C . GLY A 1 85 ? -21.328 -18.141 -11.305 1 88.12 85 GLY A C 1
ATOM 698 O O . GLY A 1 85 ? -21.891 -18.062 -12.398 1 88.12 85 GLY A O 1
ATOM 699 N N . ASP A 1 86 ? -21.328 -17.156 -10.484 1 92.56 86 ASP A N 1
ATOM 700 C CA . ASP A 1 86 ? -22.047 -15.898 -10.688 1 92.56 86 ASP A CA 1
ATOM 701 C C . ASP A 1 86 ? -21.109 -14.766 -11.078 1 92.56 86 ASP A C 1
ATOM 703 O O . ASP A 1 86 ? -20.5 -14.125 -10.211 1 92.56 86 ASP A O 1
ATOM 707 N N . ASN A 1 87 ? -21.109 -14.492 -12.312 1 92.62 87 ASN A N 1
ATOM 708 C CA . ASN A 1 87 ? -20.156 -13.508 -12.836 1 92.62 87 ASN A CA 1
ATOM 709 C C . ASN A 1 87 ? -20.422 -12.117 -12.266 1 92.62 87 ASN A C 1
ATOM 711 O O . ASN A 1 87 ? -19.484 -11.344 -12.062 1 92.62 87 ASN A O 1
ATOM 715 N N . GLU A 1 88 ? -21.641 -11.844 -12.102 1 93.88 88 GLU A N 1
ATOM 716 C CA . GLU A 1 88 ? -21.984 -10.547 -11.523 1 93.88 88 GLU A CA 1
ATOM 717 C C . GLU A 1 88 ? -21.438 -10.414 -10.109 1 93.88 88 GLU A C 1
ATOM 719 O O . GLU A 1 88 ? -20.875 -9.375 -9.75 1 93.88 88 GLU A O 1
ATOM 724 N N . ALA A 1 89 ? -21.641 -11.461 -9.383 1 94.81 89 ALA A N 1
ATOM 725 C CA . ALA A 1 89 ? -21.109 -11.469 -8.023 1 94.81 89 ALA A CA 1
ATOM 726 C C . ALA A 1 89 ? -19.594 -11.367 -8.023 1 94.81 89 ALA A C 1
ATOM 728 O O . ALA A 1 89 ? -19.016 -10.594 -7.254 1 94.81 89 ALA A O 1
ATOM 729 N N . LEU A 1 90 ? -18.984 -12.047 -8.883 1 95.56 90 LEU A N 1
ATOM 730 C CA . LEU A 1 90 ? -17.531 -12.031 -8.984 1 95.56 90 LEU A CA 1
ATOM 731 C C . LEU A 1 90 ? -17.016 -10.633 -9.32 1 95.56 90 LEU A C 1
ATOM 733 O O . LEU A 1 90 ? -16.062 -10.148 -8.703 1 95.56 90 LEU A O 1
ATOM 737 N N . GLU A 1 91 ? -17.656 -10.008 -10.242 1 96.38 91 GLU A N 1
ATOM 738 C CA . GLU A 1 91 ? -17.234 -8.672 -10.648 1 96.38 91 GLU A CA 1
ATOM 739 C C . GLU A 1 91 ? -17.312 -7.691 -9.477 1 96.38 91 GLU A C 1
ATOM 741 O O . GLU A 1 91 ? -16.453 -6.82 -9.336 1 96.38 91 GLU A O 1
ATOM 746 N N . LYS A 1 92 ? -18.312 -7.863 -8.711 1 97.38 92 LYS A N 1
ATOM 747 C CA . LYS A 1 92 ? -18.484 -6.973 -7.559 1 97.38 92 LYS A CA 1
ATOM 748 C C . LYS A 1 92 ? -17.312 -7.113 -6.586 1 97.38 92 LYS A C 1
ATOM 750 O O . LYS A 1 92 ? -16.781 -6.113 -6.105 1 97.38 92 LYS A O 1
ATOM 755 N N . TYR A 1 93 ? -16.891 -8.391 -6.328 1 97.75 93 TYR A N 1
ATOM 756 C CA . TYR A 1 93 ? -15.75 -8.609 -5.457 1 97.75 93 TYR A CA 1
ATOM 757 C C . TYR A 1 93 ? -14.492 -7.977 -6.039 1 97.75 93 TYR A C 1
ATOM 759 O O . TYR A 1 93 ? -13.727 -7.332 -5.32 1 97.75 93 TYR A O 1
ATOM 767 N N . LEU A 1 94 ? -14.297 -8.148 -7.309 1 97.88 94 LEU A N 1
ATOM 768 C CA . LEU A 1 94 ? -13.102 -7.633 -7.977 1 97.88 94 LEU A CA 1
ATOM 769 C C . LEU A 1 94 ? -13.07 -6.109 -7.938 1 97.88 94 LEU A C 1
ATOM 771 O O . LEU A 1 94 ? -12.023 -5.512 -7.691 1 97.88 94 LEU A O 1
ATOM 775 N N . LEU A 1 95 ? -14.234 -5.473 -8.141 1 98.19 95 LEU A N 1
ATOM 776 C CA . LEU A 1 95 ? -14.32 -4.016 -8.156 1 98.19 95 LEU A CA 1
ATOM 777 C C . LEU A 1 95 ? -14.047 -3.441 -6.773 1 98.19 95 LEU A C 1
ATOM 779 O O . LEU A 1 95 ? -13.359 -2.424 -6.645 1 98.19 95 LEU A O 1
ATOM 783 N N . ILE A 1 96 ? -14.594 -4.094 -5.836 1 98.25 96 ILE A N 1
ATOM 784 C CA . ILE A 1 96 ? -14.375 -3.65 -4.465 1 98.25 96 ILE A CA 1
ATOM 785 C C . ILE A 1 96 ? -12.883 -3.727 -4.133 1 98.25 96 ILE A C 1
ATOM 787 O O . ILE A 1 96 ? -12.32 -2.785 -3.57 1 98.25 96 ILE A O 1
ATOM 791 N N . LYS A 1 97 ? -12.25 -4.801 -4.488 1 98.44 97 LYS A N 1
ATOM 792 C CA . LYS A 1 97 ? -10.82 -4.973 -4.246 1 98.44 97 LYS A CA 1
ATOM 793 C C . LYS A 1 97 ? -10 -3.949 -5.023 1 98.44 97 LYS A C 1
ATOM 795 O O . LYS A 1 97 ? -9.031 -3.393 -4.504 1 98.44 97 LYS A O 1
ATOM 800 N N . TYR A 1 98 ? -10.438 -3.709 -6.211 1 98.5 98 TYR A N 1
ATOM 801 C CA . TYR A 1 98 ? -9.758 -2.715 -7.039 1 98.5 98 TYR A CA 1
ATOM 802 C C . TYR A 1 98 ? -9.797 -1.342 -6.379 1 98.5 98 TYR A C 1
ATOM 804 O O . TYR A 1 98 ? -8.766 -0.662 -6.293 1 98.5 98 TYR A O 1
ATOM 812 N N . GLU A 1 99 ? -10.906 -0.964 -5.934 1 98.31 99 GLU A N 1
ATOM 813 C CA . GLU A 1 99 ? -11.055 0.345 -5.305 1 98.31 99 GLU A CA 1
ATOM 814 C C . GLU A 1 99 ? -10.219 0.441 -4.027 1 98.31 99 GLU A C 1
ATOM 816 O O . GLU A 1 99 ? -9.586 1.467 -3.771 1 98.31 99 GLU A O 1
ATOM 821 N N . GLU A 1 100 ? -10.281 -0.643 -3.303 1 98.06 100 GLU A N 1
ATOM 822 C CA . GLU A 1 100 ? -9.484 -0.706 -2.082 1 98.06 100 GLU A CA 1
ATOM 823 C C . GLU A 1 100 ? -8 -0.515 -2.381 1 98.06 100 GLU A C 1
ATOM 825 O O . GLU A 1 100 ? -7.336 0.298 -1.738 1 98.06 100 GLU A O 1
ATOM 830 N N . LEU A 1 101 ? -7.484 -1.211 -3.342 1 98.19 101 LEU A N 1
ATOM 831 C CA . LEU A 1 101 ? -6.062 -1.158 -3.672 1 98.19 101 LEU A CA 1
ATOM 832 C C . LEU A 1 101 ? -5.711 0.16 -4.355 1 98.19 101 LEU A C 1
ATOM 834 O O . LEU A 1 101 ? -4.609 0.685 -4.172 1 98.19 101 LEU A O 1
ATOM 838 N N . ASN A 1 102 ? -6.684 0.657 -5.094 1 98 102 ASN A N 1
ATOM 839 C CA . ASN A 1 102 ? -6.457 1.94 -5.75 1 98 102 ASN A CA 1
ATOM 840 C C . ASN A 1 102 ? -6.281 3.066 -4.734 1 98 102 ASN A C 1
ATOM 842 O O . ASN A 1 102 ? -5.418 3.928 -4.898 1 98 102 ASN A O 1
ATOM 846 N N . GLU A 1 103 ? -7.086 3.074 -3.736 1 97.44 103 GLU A N 1
ATOM 847 C CA . GLU A 1 103 ? -6.945 4.051 -2.66 1 97.44 103 GLU A CA 1
ATOM 848 C C . GLU A 1 103 ? -5.59 3.926 -1.973 1 97.44 103 GLU A C 1
ATOM 850 O O . GLU A 1 103 ? -4.926 4.93 -1.705 1 97.44 103 GLU A O 1
ATOM 855 N N . LYS A 1 104 ? -5.18 2.736 -1.724 1 97.31 104 LYS A N 1
ATOM 856 C CA . LYS A 1 104 ? -3.877 2.494 -1.116 1 97.31 104 LYS A CA 1
ATOM 857 C C . LYS A 1 104 ? -2.748 2.971 -2.027 1 97.31 104 LYS A C 1
ATOM 859 O O . LYS A 1 104 ? -1.767 3.549 -1.559 1 97.31 104 LYS A O 1
ATOM 864 N N . SER A 1 105 ? -2.922 2.691 -3.275 1 97.81 105 SER A N 1
ATOM 865 C CA . SER A 1 105 ? -1.932 3.117 -4.262 1 97.81 105 SER A CA 1
ATOM 866 C C . SER A 1 105 ? -1.773 4.633 -4.266 1 97.81 105 SER A C 1
ATOM 868 O O . SER A 1 105 ? -0.652 5.145 -4.301 1 97.81 105 SER A O 1
ATOM 870 N N . GLU A 1 106 ? -2.873 5.34 -4.207 1 96 106 GLU A N 1
ATOM 871 C CA . GLU A 1 106 ? -2.84 6.797 -4.191 1 96 106 GLU A CA 1
ATOM 872 C C . GLU A 1 106 ? -2.115 7.32 -2.955 1 96 106 GLU A C 1
ATOM 874 O O . GLU A 1 106 ? -1.308 8.25 -3.049 1 96 106 GLU A O 1
ATOM 879 N N . ASP A 1 107 ? -2.404 6.73 -1.892 1 95.81 107 ASP A N 1
ATOM 880 C CA . ASP A 1 107 ? -1.768 7.125 -0.638 1 95.81 107 ASP A CA 1
ATOM 881 C C . ASP A 1 107 ? -0.262 6.875 -0.684 1 95.81 107 ASP A C 1
ATOM 883 O O . ASP A 1 107 ? 0.53 7.75 -0.326 1 95.81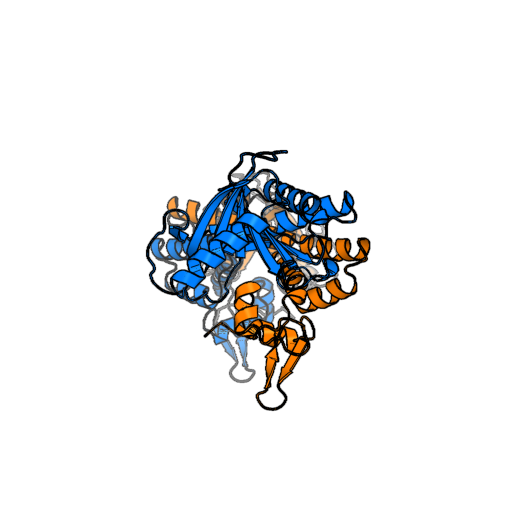 107 ASP A O 1
ATOM 887 N N . ILE A 1 108 ? 0.1 5.77 -1.13 1 97.5 108 ILE A N 1
ATOM 888 C CA . ILE A 1 108 ? 1.509 5.398 -1.188 1 97.5 108 ILE A CA 1
ATOM 889 C C . ILE A 1 108 ? 2.244 6.312 -2.166 1 97.5 108 ILE A C 1
ATOM 891 O O . ILE A 1 108 ? 3.352 6.773 -1.881 1 97.5 108 ILE A O 1
ATOM 895 N N . ASN A 1 109 ? 1.624 6.594 -3.258 1 96.25 109 ASN A N 1
ATOM 896 C CA . ASN A 1 109 ? 2.252 7.449 -4.262 1 96.25 109 ASN A CA 1
ATOM 897 C C . ASN A 1 109 ? 2.43 8.875 -3.746 1 96.25 109 ASN A C 1
ATOM 899 O O . ASN A 1 109 ? 3.424 9.531 -4.062 1 96.25 109 ASN A O 1
ATOM 903 N N . ARG A 1 110 ? 1.47 9.305 -3.027 1 94.88 110 ARG A N 1
ATOM 904 C CA . ARG A 1 110 ? 1.604 10.617 -2.404 1 94.88 110 ARG A CA 1
ATOM 905 C C . ARG A 1 110 ? 2.807 10.664 -1.467 1 94.88 110 ARG A C 1
ATOM 907 O O . ARG A 1 110 ? 3.58 11.625 -1.482 1 94.88 110 ARG A O 1
ATOM 914 N N . ARG A 1 111 ? 2.961 9.688 -0.686 1 97 111 ARG A N 1
ATOM 915 C CA . ARG A 1 111 ? 4.078 9.609 0.251 1 97 111 ARG A CA 1
ATOM 916 C C . ARG A 1 111 ? 5.406 9.5 -0.488 1 97 111 ARG A C 1
ATOM 918 O O . ARG A 1 111 ? 6.402 10.094 -0.072 1 97 111 ARG A O 1
ATOM 925 N N . LEU A 1 112 ? 5.406 8.742 -1.583 1 97.81 112 LEU A N 1
ATOM 926 C CA . LEU A 1 112 ? 6.613 8.617 -2.389 1 97.81 112 LEU A CA 1
ATOM 927 C C . LEU A 1 112 ? 7.027 9.961 -2.965 1 97.81 112 LEU A C 1
ATOM 929 O O . LEU A 1 112 ? 8.211 10.305 -2.969 1 97.81 112 LEU A O 1
ATOM 933 N N . THR A 1 113 ? 6.047 10.703 -3.443 1 96.88 113 THR A N 1
ATOM 934 C CA . THR A 1 113 ? 6.32 12.039 -3.959 1 96.88 113 THR A CA 1
ATOM 935 C C . THR A 1 113 ? 6.895 12.938 -2.865 1 96.88 113 THR A C 1
ATOM 937 O O . THR A 1 113 ? 7.875 13.648 -3.09 1 96.88 113 THR A O 1
ATOM 940 N N . LEU A 1 114 ? 6.297 12.859 -1.708 1 96.38 114 LEU A N 1
ATOM 941 C CA . LEU A 1 114 ? 6.762 13.641 -0.567 1 96.38 114 LEU A CA 1
ATOM 942 C C . LEU A 1 114 ? 8.203 13.281 -0.213 1 96.38 114 LEU A C 1
ATOM 944 O O . LEU A 1 114 ? 9.039 14.164 -0.025 1 96.38 114 LEU A O 1
ATOM 948 N N . LEU A 1 115 ? 8.5 12.016 -0.158 1 97.56 115 LEU A N 1
ATOM 949 C CA . LEU A 1 115 ? 9.844 11.547 0.168 1 97.56 115 LEU A CA 1
ATOM 950 C C . LEU A 1 115 ? 10.844 11.977 -0.897 1 97.56 115 LEU A C 1
ATOM 952 O O . LEU A 1 115 ? 11.922 12.492 -0.574 1 97.56 115 LEU A O 1
ATOM 956 N N . LYS A 1 116 ? 10.484 11.797 -2.121 1 97.06 116 LYS A N 1
ATOM 957 C CA . LYS A 1 116 ? 11.367 12.148 -3.23 1 97.06 116 LYS A CA 1
ATOM 958 C C . LYS A 1 116 ? 11.703 13.633 -3.217 1 97.06 116 LYS A C 1
ATOM 960 O O . LYS A 1 116 ? 12.867 14.016 -3.357 1 97.06 116 LYS A O 1
ATOM 965 N N . SER A 1 117 ? 10.719 14.438 -3.076 1 95.44 117 SER A N 1
ATOM 966 C CA . SER A 1 117 ? 10.938 15.875 -3.057 1 95.44 117 SER A CA 1
ATOM 967 C C . SER A 1 117 ? 11.75 16.297 -1.837 1 95.44 117 SER A C 1
ATOM 969 O O . SER A 1 117 ? 12.602 17.188 -1.926 1 95.44 117 SER A O 1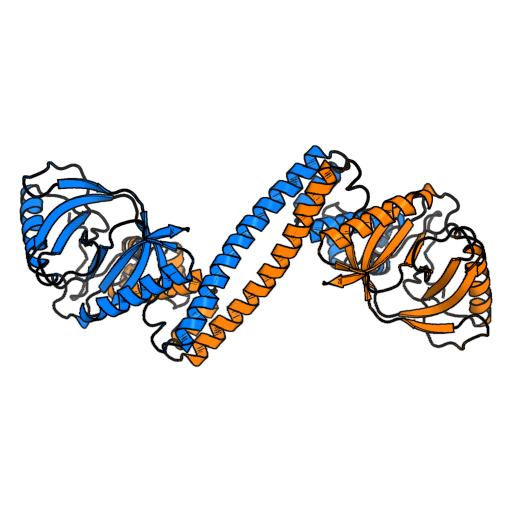
ATOM 971 N N . THR A 1 118 ? 11.508 15.711 -0.67 1 95.25 118 THR A N 1
ATOM 972 C CA . THR A 1 118 ? 12.25 16.031 0.547 1 95.25 118 THR A CA 1
ATOM 973 C C . THR A 1 118 ? 13.719 15.656 0.389 1 95.25 118 THR A C 1
ATOM 975 O O . THR A 1 118 ? 14.602 16.438 0.76 1 95.25 118 THR A O 1
ATOM 978 N N . ILE A 1 119 ? 13.961 14.492 -0.186 1 96.38 119 ILE A N 1
ATOM 979 C CA . ILE A 1 119 ? 15.336 14.055 -0.427 1 96.38 119 ILE A CA 1
ATOM 980 C C . ILE A 1 119 ? 16.031 15.031 -1.369 1 96.38 119 ILE A C 1
ATOM 982 O O . ILE A 1 119 ? 17.172 15.445 -1.114 1 96.38 119 ILE A O 1
ATOM 986 N N . LYS A 1 120 ? 15.344 15.391 -2.412 1 95 120 LYS A N 1
ATOM 987 C CA . LYS A 1 120 ? 15.898 16.344 -3.373 1 95 120 LYS A CA 1
ATOM 988 C C . LYS A 1 120 ? 16.25 17.656 -2.699 1 95 120 LYS A C 1
ATOM 990 O O . LYS A 1 120 ? 17.312 18.219 -2.934 1 95 120 LYS A O 1
ATOM 995 N N . ARG A 1 121 ? 15.414 18.141 -1.847 1 92.38 121 ARG A N 1
ATOM 996 C CA . ARG A 1 121 ? 15.633 19.422 -1.16 1 92.38 121 ARG A CA 1
ATOM 997 C C . ARG A 1 121 ? 16.766 19.312 -0.154 1 92.38 121 ARG A C 1
ATOM 999 O O . ARG A 1 121 ? 17.578 20.234 -0.015 1 92.38 121 ARG A O 1
ATOM 1006 N N . LEU A 1 122 ? 16.812 18.25 0.547 1 92.69 122 LEU A N 1
ATOM 1007 C CA . LEU A 1 122 ? 17.859 18.016 1.533 1 92.69 122 LEU A CA 1
ATOM 1008 C C . LEU A 1 122 ? 19.234 18.031 0.877 1 92.69 122 LEU A C 1
ATOM 1010 O O . LEU A 1 122 ? 20.203 18.531 1.46 1 92.69 122 LEU A O 1
ATOM 1014 N N . ARG A 1 123 ? 19.312 17.562 -0.284 1 92.88 123 ARG A N 1
ATOM 1015 C CA . ARG A 1 123 ? 20.578 17.516 -1.017 1 92.88 123 ARG A CA 1
ATOM 1016 C C . ARG A 1 123 ? 20.953 18.891 -1.536 1 92.88 123 ARG A C 1
ATOM 1018 O O . ARG A 1 123 ? 22.141 19.203 -1.686 1 92.88 123 ARG A O 1
ATOM 1025 N N . LYS A 1 124 ? 19.969 19.719 -1.784 1 90.06 124 LYS A N 1
ATOM 1026 C CA . LYS A 1 124 ? 20.219 21.062 -2.326 1 90.06 124 LYS A CA 1
ATOM 1027 C C . LYS A 1 124 ? 20.469 22.062 -1.21 1 90.06 124 LYS A C 1
ATOM 1029 O O . LYS A 1 124 ? 21.25 23.016 -1.379 1 90.06 124 LYS A O 1
ATOM 1034 N N . ASP A 1 125 ? 19.688 21.859 -0.214 1 84.75 125 ASP A N 1
ATOM 1035 C CA . ASP A 1 125 ? 19.672 22.812 0.9 1 84.75 125 ASP A CA 1
ATOM 1036 C C . ASP A 1 125 ? 19.812 22.078 2.236 1 84.75 125 ASP A C 1
ATOM 1038 O O . ASP A 1 125 ? 18.906 21.375 2.658 1 84.75 125 ASP A O 1
ATOM 1042 N N . GLU A 1 126 ? 20.875 22.422 2.949 1 79.81 126 GLU A N 1
ATOM 1043 C CA . GLU A 1 126 ? 21.156 21.734 4.211 1 79.81 126 GLU A CA 1
ATOM 1044 C C . GLU A 1 126 ? 20.109 22.078 5.262 1 79.81 126 GLU A C 1
ATOM 1046 O O . GLU A 1 126 ? 19.891 21.297 6.203 1 79.81 126 GLU A O 1
ATOM 1051 N N . ASP A 1 127 ? 19.391 23.156 5.043 1 83.5 127 ASP A N 1
ATOM 1052 C CA . ASP A 1 127 ? 18.406 23.578 6.035 1 83.5 127 ASP A CA 1
ATOM 1053 C C . ASP A 1 127 ? 16.984 23.219 5.594 1 83.5 127 ASP A C 1
ATOM 1055 O O . ASP A 1 127 ? 16.016 23.75 6.133 1 83.5 127 ASP A O 1
ATOM 1059 N N . ALA A 1 128 ? 16.969 22.344 4.691 1 81.25 128 ALA A N 1
ATOM 1060 C CA . ALA A 1 128 ? 15.672 22 4.09 1 81.25 128 ALA A CA 1
ATOM 1061 C C . ALA A 1 128 ? 14.727 21.391 5.117 1 81.25 128 ALA A C 1
ATOM 1063 O O . ALA A 1 128 ? 13.508 21.5 5 1 81.25 128 ALA A O 1
ATOM 1064 N N . MET A 1 129 ? 15.281 20.812 6.16 1 85.38 129 MET A N 1
ATOM 1065 C CA . MET A 1 129 ? 14.43 20.125 7.125 1 85.38 129 MET A CA 1
ATOM 1066 C C . MET A 1 129 ? 14.234 20.969 8.375 1 85.38 129 MET A C 1
ATOM 1068 O O . MET A 1 129 ? 13.703 20.5 9.383 1 85.38 129 MET A O 1
ATOM 1072 N N . LYS A 1 130 ? 14.641 22.188 8.211 1 90.62 130 LYS A N 1
ATOM 1073 C CA . LYS A 1 130 ? 14.422 23.141 9.305 1 90.62 130 LYS A CA 1
ATOM 1074 C C . LYS A 1 130 ? 12.945 23.453 9.477 1 90.62 130 LYS A C 1
ATOM 1076 O O . LYS A 1 130 ? 12.453 23.594 10.594 1 90.62 130 LYS A O 1
ATOM 1081 N N . TYR A 1 131 ? 12.297 23.531 8.352 1 93.81 131 TYR A N 1
ATOM 1082 C CA . TYR A 1 131 ? 10.867 23.812 8.344 1 93.81 131 TYR A CA 1
ATOM 1083 C C . TYR A 1 131 ? 10.078 22.625 7.785 1 93.81 131 TYR A C 1
ATOM 1085 O O . TYR A 1 131 ? 10.227 22.281 6.613 1 93.81 131 TYR A O 1
ATOM 1093 N N . ASN A 1 132 ? 9.258 22.078 8.648 1 94.94 132 ASN A N 1
ATOM 1094 C CA . ASN A 1 132 ? 8.484 20.906 8.266 1 94.94 132 ASN A CA 1
ATOM 1095 C C . ASN A 1 132 ? 7.062 21.281 7.844 1 94.94 132 ASN A C 1
ATOM 1097 O O . ASN A 1 132 ? 6.266 21.734 8.672 1 94.94 132 ASN A O 1
ATOM 1101 N N . VAL A 1 133 ? 6.805 20.984 6.609 1 97 133 VAL A N 1
ATOM 1102 C CA . VAL A 1 133 ? 5.48 21.328 6.094 1 97 133 VAL A CA 1
ATOM 1103 C C . VAL A 1 133 ? 4.516 20.172 6.367 1 97 133 VAL A C 1
ATOM 1105 O O . VAL A 1 133 ? 4.859 19 6.172 1 97 133 VAL A O 1
ATOM 1108 N N . THR A 1 134 ? 3.377 20.484 6.84 1 96.75 134 THR A N 1
ATOM 1109 C CA . THR A 1 134 ? 2.324 19.5 7.043 1 96.75 134 THR A CA 1
ATOM 1110 C C . THR A 1 134 ? 1.036 19.938 6.344 1 96.75 134 THR A C 1
ATOM 1112 O O . THR A 1 134 ? 0.769 21.125 6.203 1 96.75 134 THR A O 1
ATOM 1115 N N . LEU A 1 135 ? 0.32 18.953 5.898 1 95.88 135 LEU A N 1
ATOM 1116 C CA . LEU A 1 135 ? -1.019 19.156 5.355 1 95.88 135 LEU A CA 1
ATOM 1117 C C . LEU A 1 135 ? -2.082 18.875 6.41 1 95.88 135 LEU A C 1
ATOM 1119 O O . LEU A 1 135 ? -2.057 17.812 7.055 1 95.88 135 LEU A O 1
ATOM 1123 N N . LYS A 1 136 ? -3.012 19.875 6.605 1 95.06 136 LYS A N 1
ATOM 1124 C CA . LYS A 1 136 ? -4.082 19.641 7.574 1 95.06 136 LYS A CA 1
ATOM 1125 C C . LYS A 1 136 ? -5.293 20.516 7.273 1 95.06 136 LYS A C 1
ATOM 1127 O O . LYS A 1 136 ? -5.215 21.453 6.465 1 95.06 136 LYS A O 1
ATOM 1132 N N . GLU A 1 137 ? -6.32 20.219 7.949 1 95.44 137 GLU A N 1
ATOM 1133 C CA . GLU A 1 137 ? -7.543 21 7.801 1 95.44 137 GLU A CA 1
ATOM 1134 C C . GLU A 1 137 ? -7.684 22.031 8.922 1 95.44 137 GLU A C 1
ATOM 1136 O O . GLU A 1 137 ? -7.551 21.688 10.102 1 95.44 137 GLU A O 1
ATOM 1141 N N . MET A 1 138 ? -7.828 23.25 8.562 1 94.88 138 MET A N 1
ATOM 1142 C CA . MET A 1 138 ? -8.289 24.266 9.5 1 94.88 138 MET A CA 1
ATOM 1143 C C . MET A 1 138 ? -9.805 24.188 9.68 1 94.88 138 MET A C 1
ATOM 1145 O O . MET A 1 138 ? -10.555 24.375 8.719 1 94.88 138 MET A O 1
ATOM 1149 N N . PRO A 1 139 ? -10.273 23.953 10.797 1 94.12 139 PRO A N 1
ATOM 1150 C CA . PRO A 1 139 ? -11.711 23.719 10.984 1 94.12 139 PRO A CA 1
ATOM 1151 C C . PRO A 1 139 ? -12.539 25 10.805 1 94.12 139 PRO A C 1
ATOM 1153 O O . PRO A 1 139 ? -11.992 26.109 10.867 1 94.12 139 PRO A O 1
ATOM 1156 N N . LYS A 1 140 ? -13.812 24.703 10.57 1 95.81 140 LYS A N 1
ATOM 1157 C CA . LYS A 1 140 ? -14.789 25.781 10.594 1 95.81 140 LYS A CA 1
ATOM 1158 C C . LYS A 1 140 ? -14.781 26.516 11.938 1 95.81 140 LYS A C 1
ATOM 1160 O O . LYS A 1 140 ? -14.633 25.875 12.992 1 95.81 140 LYS A O 1
ATOM 1165 N N . ARG A 1 141 ? -14.938 27.875 11.852 1 94.75 141 ARG A N 1
ATOM 1166 C CA . ARG A 1 141 ? -14.859 28.641 13.086 1 94.75 141 ARG A CA 1
ATOM 1167 C C . ARG A 1 141 ? -15.641 29.953 12.969 1 94.75 141 ARG A C 1
ATOM 1169 O O . ARG A 1 141 ? -15.781 30.5 11.875 1 94.75 141 ARG A O 1
ATOM 1176 N N . GLN A 1 142 ? -16.125 30.406 14.102 1 96.31 142 GLN A N 1
ATOM 1177 C CA . GLN A 1 142 ? -16.672 31.766 14.227 1 96.31 142 GLN A CA 1
ATOM 1178 C C . GLN A 1 142 ? -15.594 32.75 14.641 1 96.31 142 GLN A C 1
ATOM 1180 O O . GLN A 1 142 ? -14.836 32.5 15.586 1 96.31 142 GLN A O 1
ATOM 1185 N N . VAL A 1 143 ? -15.609 33.938 13.906 1 97.75 143 VAL A N 1
ATOM 1186 C CA . VAL A 1 143 ? -14.492 34.812 14.203 1 97.75 143 VAL A CA 1
ATOM 1187 C C . VAL A 1 143 ? -15 36.25 14.305 1 97.75 143 VAL A C 1
ATOM 1189 O O . VAL A 1 143 ? -16.016 36.625 13.703 1 97.75 143 VAL A O 1
ATOM 1192 N N . ALA A 1 144 ? -14.375 37.031 15.164 1 97.56 144 ALA A N 1
ATOM 1193 C CA . ALA A 1 144 ? -14.344 38.469 15.008 1 97.56 144 ALA A CA 1
ATOM 1194 C C . ALA A 1 144 ? -13.281 38.906 13.992 1 97.56 144 ALA A C 1
ATOM 1196 O O . ALA A 1 144 ? -12.117 38.5 14.102 1 97.56 144 ALA A O 1
ATOM 1197 N N . SER A 1 145 ? -13.727 39.688 13.039 1 98.19 145 SER A N 1
ATOM 1198 C CA . SER A 1 145 ? -12.852 40 11.922 1 98.19 145 SER A CA 1
ATOM 1199 C C . SER A 1 145 ? -12.727 41.5 11.727 1 98.19 145 SER A C 1
ATOM 1201 O O . SER A 1 145 ? -13.727 42.219 11.766 1 98.19 145 SER A O 1
ATOM 1203 N N . LEU A 1 146 ? -11.477 41.969 11.586 1 98.31 146 LEU A N 1
ATOM 1204 C CA . LEU A 1 146 ? -11.156 43.344 11.281 1 98.31 146 LEU A CA 1
ATOM 1205 C C . LEU A 1 146 ? -10.172 43.438 10.117 1 98.31 146 LEU A C 1
ATOM 1207 O O . LEU A 1 146 ? -9.078 42.875 10.188 1 98.31 146 LEU A O 1
ATOM 1211 N N . ARG A 1 147 ? -10.609 44.062 9.031 1 97.94 147 ARG A N 1
ATOM 1212 C CA . ARG A 1 147 ? -9.758 44.188 7.848 1 97.94 147 ARG A CA 1
ATOM 1213 C C . ARG A 1 147 ? -9.484 45.625 7.52 1 97.94 147 ARG A C 1
ATOM 1215 O O . ARG A 1 147 ? -10.414 46.438 7.426 1 97.94 147 ARG A O 1
ATOM 1222 N N . GLU A 1 148 ? -8.195 45.969 7.41 1 97.19 148 GLU A N 1
ATOM 1223 C CA . GLU A 1 148 ? -7.762 47.312 7.043 1 97.19 148 GLU A CA 1
ATOM 1224 C C . GLU A 1 148 ? -6.473 47.281 6.227 1 97.19 148 GLU A C 1
ATOM 1226 O O . GLU A 1 148 ? -5.789 46.281 6.184 1 97.19 148 GLU A O 1
ATOM 1231 N N . ILE A 1 149 ? -6.246 48.375 5.559 1 97.06 149 ILE A N 1
ATOM 1232 C CA . ILE A 1 149 ? -4.941 48.594 4.945 1 97.06 149 ILE A CA 1
ATOM 1233 C C . ILE A 1 149 ? -3.994 49.219 5.953 1 97.06 149 ILE A C 1
ATOM 1235 O O . ILE A 1 149 ? -4.301 50.281 6.504 1 97.06 149 ILE A O 1
ATOM 1239 N N . ILE A 1 150 ? -2.879 48.531 6.238 1 96.38 150 ILE A N 1
ATOM 1240 C CA . ILE A 1 150 ? -1.913 49.094 7.188 1 96.38 150 ILE A CA 1
ATOM 1241 C C . ILE A 1 150 ? -0.646 49.5 6.445 1 96.38 150 ILE A C 1
ATOM 1243 O O . ILE A 1 150 ? -0.358 49 5.359 1 96.38 150 ILE A O 1
ATOM 1247 N N . PRO A 1 151 ? 0.144 50.406 7.023 1 94.75 151 PRO A N 1
ATOM 1248 C CA . PRO A 1 151 ? 1.304 50.938 6.312 1 94.75 151 PRO A CA 1
ATOM 1249 C C . PRO A 1 151 ? 2.363 49.875 6.016 1 94.75 151 PRO A C 1
ATOM 1251 O O . PRO A 1 151 ? 3.043 49.969 4.988 1 94.75 151 PRO A O 1
ATOM 1254 N N . SER A 1 152 ? 2.574 48.969 6.941 1 93.69 152 SER A N 1
ATOM 1255 C CA . SER A 1 152 ? 3.543 47.906 6.766 1 93.69 152 SER A CA 1
ATOM 1256 C C . SER A 1 152 ? 3.154 46.688 7.57 1 93.69 152 SER A C 1
ATOM 1258 O O . SER A 1 152 ? 2.277 46.75 8.438 1 93.69 152 SER A O 1
ATOM 1260 N N . TYR A 1 153 ? 3.801 45.594 7.25 1 91.81 153 TYR A N 1
ATOM 1261 C CA . TYR A 1 153 ? 3.521 44.344 7.918 1 91.81 153 TYR A CA 1
ATOM 1262 C C . TYR A 1 153 ? 3.777 44.438 9.414 1 91.81 153 TYR A C 1
ATOM 1264 O O . TYR A 1 153 ? 3.074 43.812 10.219 1 91.81 153 TYR A O 1
ATOM 1272 N N . GLU A 1 154 ? 4.742 45.281 9.867 1 89.81 154 GLU A N 1
ATOM 1273 C CA . GLU A 1 154 ? 5.172 45.375 11.258 1 89.81 154 GLU A CA 1
ATOM 1274 C C . GLU A 1 154 ? 4.152 46.156 12.094 1 89.81 154 GLU A C 1
ATOM 1276 O O . GLU A 1 154 ? 4.227 46.156 13.32 1 89.81 154 GLU A O 1
ATOM 1281 N N . MET A 1 155 ? 3.168 46.688 11.445 1 93.12 155 MET A N 1
ATOM 1282 C CA . MET A 1 155 ? 2.229 47.562 12.156 1 93.12 155 MET A CA 1
ATOM 1283 C C . MET A 1 155 ? 0.905 46.844 12.398 1 93.12 155 MET A C 1
ATOM 1285 O O . MET A 1 155 ? -0.117 47.5 12.648 1 93.12 155 MET A O 1
ATOM 1289 N N . GLU A 1 156 ? 0.943 45.5 12.352 1 94.25 156 GLU A N 1
ATOM 1290 C CA . GLU A 1 156 ? -0.245 44.719 12.633 1 94.25 156 GLU A CA 1
ATOM 1291 C C . GLU A 1 156 ? -0.799 45 14.023 1 94.25 156 GLU A C 1
ATOM 1293 O O . GLU A 1 156 ? -1.994 44.844 14.266 1 94.25 156 GLU A O 1
ATOM 1298 N N . GLY A 1 157 ? 0.087 45.406 14.875 1 93.62 157 GLY A N 1
ATOM 1299 C CA . GLY A 1 157 ? -0.285 45.688 16.25 1 93.62 157 GLY A CA 1
ATOM 1300 C C . GLY A 1 157 ? -1.447 46.656 16.375 1 93.62 157 GLY A C 1
ATOM 1301 O O . GLY A 1 157 ? -2.248 46.562 17.297 1 93.62 157 GLY A O 1
ATOM 1302 N N . ILE A 1 158 ? -1.554 47.531 15.43 1 93.56 158 ILE A N 1
ATOM 1303 C CA . ILE A 1 158 ? -2.621 48.531 15.414 1 93.56 158 ILE A CA 1
ATOM 1304 C C . ILE A 1 158 ? -3.977 47.844 15.328 1 93.56 158 ILE A C 1
ATOM 1306 O O . ILE A 1 158 ? -4.914 48.188 16.047 1 93.56 158 ILE A O 1
ATOM 1310 N N . LEU A 1 159 ? -4.062 46.844 14.492 1 96.75 159 LEU A N 1
ATOM 1311 C CA . LEU A 1 159 ? -5.312 46.125 14.281 1 96.75 159 LEU A CA 1
ATOM 1312 C C . LEU A 1 159 ? -5.676 45.312 15.516 1 96.75 159 LEU A C 1
ATOM 1314 O O . LEU A 1 159 ? -6.844 45.25 15.898 1 96.75 159 LEU A O 1
ATOM 1318 N N . TRP A 1 160 ? -4.684 44.719 16.125 1 95.94 160 TRP A N 1
ATOM 1319 C CA . TRP A 1 160 ? -4.926 43.875 17.297 1 95.94 160 TRP A CA 1
ATOM 1320 C C . TRP A 1 160 ? -5.473 44.719 18.453 1 95.94 160 TRP A C 1
ATOM 1322 O O . TRP A 1 160 ? -6.375 44.281 19.172 1 95.94 160 TRP A O 1
ATOM 1332 N N . GLU A 1 161 ? -4.934 45.844 18.609 1 93.5 161 GLU A N 1
ATOM 1333 C CA . GLU A 1 161 ? -5.422 46.75 19.641 1 93.5 161 GLU A CA 1
ATOM 1334 C C . GLU A 1 161 ? -6.867 47.188 19.391 1 93.5 161 GLU A C 1
ATOM 1336 O O . GLU A 1 161 ? -7.691 47.188 20.297 1 93.5 161 GLU A O 1
ATOM 1341 N N . GLU A 1 162 ? -7.105 47.5 18.203 1 94.81 162 GLU A N 1
ATOM 1342 C CA . GLU A 1 162 ? -8.43 47.969 17.828 1 94.81 162 GLU A CA 1
ATOM 1343 C C . GLU A 1 162 ? -9.484 46.875 18 1 94.81 162 GLU A C 1
ATOM 1345 O O . GLU A 1 162 ? -10.555 47.125 18.547 1 94.81 162 GLU A O 1
ATOM 1350 N N . ILE A 1 163 ? -9.219 45.719 17.531 1 96 163 ILE A N 1
ATOM 1351 C CA . ILE A 1 163 ? -10.203 44.656 17.594 1 96 163 ILE A CA 1
ATOM 1352 C C . ILE A 1 163 ? -10.469 44.281 19.062 1 96 163 ILE A C 1
ATOM 1354 O O . ILE A 1 163 ? -11.602 43.969 19.422 1 96 163 ILE A O 1
ATOM 1358 N N . ARG A 1 164 ? -9.422 44.25 19.828 1 92.38 164 ARG A N 1
ATOM 1359 C CA . ARG A 1 164 ? -9.586 43.938 21.234 1 92.38 164 ARG A CA 1
ATOM 1360 C C . ARG A 1 164 ? -10.516 44.938 21.922 1 92.38 164 ARG A C 1
ATOM 1362 O O . ARG A 1 164 ? -11.367 44.531 22.719 1 92.38 164 ARG A O 1
ATOM 1369 N N . LYS A 1 165 ? -10.344 46.188 21.609 1 92.19 165 LYS A N 1
ATOM 1370 C CA . LYS A 1 165 ? -11.203 47.219 22.172 1 92.19 165 LYS A CA 1
ATOM 1371 C C . LYS A 1 165 ? -12.672 46.938 21.844 1 92.19 165 LYS A C 1
ATOM 1373 O O . LYS A 1 165 ? -13.531 47.031 22.719 1 92.19 165 LYS A O 1
ATOM 1378 N N . GLU A 1 166 ? -12.875 46.625 20.641 1 91.94 166 GLU A N 1
ATOM 1379 C CA . GLU A 1 166 ? -14.242 46.406 20.203 1 91.94 166 GLU A CA 1
ATOM 1380 C C . GLU A 1 166 ? -14.82 45.156 20.859 1 91.94 166 GLU A C 1
ATOM 1382 O O . GLU A 1 166 ? -16 45.125 21.219 1 91.94 166 GLU A O 1
ATOM 1387 N N . MET A 1 167 ? -14.031 44.125 20.984 1 92.62 167 MET A N 1
ATOM 1388 C CA . MET A 1 167 ? -14.492 42.875 21.578 1 92.62 167 MET A CA 1
ATOM 1389 C C . MET A 1 167 ? -14.789 43.062 23.062 1 92.62 167 MET A C 1
ATOM 1391 O O . MET A 1 167 ? -15.75 42.5 23.578 1 92.62 167 MET A O 1
ATOM 1395 N N . ASP A 1 168 ? -13.953 43.812 23.688 1 90.69 168 ASP A N 1
ATOM 1396 C CA . ASP A 1 168 ? -14.164 44.094 25.109 1 90.69 168 ASP A CA 1
ATOM 1397 C C . ASP A 1 168 ? -15.492 44.812 25.328 1 90.69 168 ASP A C 1
ATOM 1399 O O . ASP A 1 168 ? -16.203 44.531 26.297 1 90.69 168 ASP A O 1
ATOM 1403 N N . ALA A 1 169 ? -15.82 45.656 24.422 1 90.56 169 ALA A N 1
ATOM 1404 C CA . ALA A 1 169 ? -17.047 46.438 24.531 1 90.56 169 ALA A CA 1
ATOM 1405 C C . ALA A 1 169 ? -18.281 45.531 24.5 1 90.56 169 ALA A C 1
ATOM 1407 O O . ALA A 1 169 ? -19.312 45.875 25.094 1 90.56 169 ALA A O 1
ATOM 1408 N N . GLN A 1 170 ? -18.203 44.406 23.891 1 91.56 170 GLN A N 1
ATOM 1409 C CA . GLN A 1 170 ? -19.328 43.5 23.781 1 91.56 170 GLN A CA 1
ATOM 1410 C C . GLN A 1 170 ? -19.156 42.281 24.672 1 91.56 170 GLN A C 1
ATOM 1412 O O . GLN A 1 170 ? -19.953 41.344 24.609 1 91.56 170 GLN A O 1
ATOM 1417 N N . ASN A 1 171 ? -18.156 42.219 25.484 1 91.19 171 ASN A N 1
ATOM 1418 C CA . ASN A 1 171 ? -17.844 41.094 26.344 1 91.19 171 ASN A CA 1
ATOM 1419 C C . ASN A 1 171 ? -17.781 39.781 25.547 1 91.19 171 ASN A C 1
ATOM 1421 O O . ASN A 1 171 ? -18.406 38.781 25.922 1 91.19 171 ASN A O 1
ATOM 1425 N N . VAL A 1 172 ? -17.125 39.906 24.453 1 92.06 172 VAL A N 1
ATOM 1426 C CA . VAL A 1 172 ? -17.031 38.75 23.547 1 92.06 172 VAL A CA 1
ATOM 1427 C C . VAL A 1 172 ? -16.25 37.625 24.219 1 92.06 172 VAL A C 1
ATOM 1429 O O . VAL A 1 172 ? -15.227 37.875 24.859 1 92.06 172 VAL A O 1
ATOM 1432 N N . GLN A 1 173 ? -16.75 36.438 24.094 1 91.38 173 GLN A N 1
ATOM 1433 C CA . GLN A 1 173 ? -16.062 35.25 24.609 1 91.38 173 GLN A CA 1
ATOM 1434 C C . GLN A 1 173 ? -15.156 34.625 23.547 1 91.38 173 GLN A C 1
ATOM 1436 O O . GLN A 1 173 ? -15.594 34.375 22.422 1 91.38 173 GLN A O 1
ATOM 1441 N N . PHE A 1 174 ? -13.961 34.438 23.969 1 89.88 174 PHE A N 1
ATOM 1442 C CA . PHE A 1 174 ? -12.992 33.875 23.047 1 89.88 174 PHE A CA 1
ATOM 1443 C C . PHE A 1 174 ? -13.297 32.406 22.797 1 89.88 174 PHE A C 1
ATOM 1445 O O . PHE A 1 174 ? -13.773 31.688 23.688 1 89.88 174 PHE A O 1
ATOM 1452 N N . GLY A 1 175 ? -13.008 32 21.625 1 87.5 175 GLY A N 1
ATOM 1453 C CA . GLY A 1 175 ? -13.086 30.594 21.312 1 87.5 175 GLY A CA 1
ATOM 1454 C C . GLY A 1 175 ? -11.969 29.781 21.938 1 87.5 175 GLY A C 1
ATOM 1455 O O . GLY A 1 175 ? -11.023 30.344 22.484 1 87.5 175 GLY A O 1
ATOM 1456 N N . ASN A 1 176 ? -12.156 28.422 21.859 1 81.75 176 ASN A N 1
ATOM 1457 C CA . ASN A 1 176 ? -11.133 27.484 22.297 1 81.75 176 ASN A CA 1
ATOM 1458 C C . ASN A 1 176 ? -10.805 26.469 21.203 1 81.75 176 ASN A C 1
ATOM 1460 O O . ASN A 1 176 ? -11.602 25.578 20.906 1 81.75 176 ASN A O 1
ATOM 1464 N N . PRO A 1 177 ? -9.656 26.594 20.672 1 82.5 177 PRO A N 1
ATOM 1465 C CA . PRO A 1 177 ? -8.609 27.594 20.859 1 82.5 177 PRO A CA 1
ATOM 1466 C C . PRO A 1 177 ? -9 28.969 20.312 1 82.5 177 PRO A C 1
ATOM 1468 O O . PRO A 1 177 ? -9.891 29.078 19.469 1 82.5 177 PRO A O 1
ATOM 1471 N N . CYS A 1 178 ? -8.406 30 20.812 1 82.38 178 CYS A N 1
ATOM 1472 C CA . CYS A 1 178 ? -8.695 31.375 20.422 1 82.38 178 CYS A CA 1
ATOM 1473 C C . CYS A 1 178 ? -8.203 31.656 19.016 1 82.38 178 CYS A C 1
ATOM 1475 O O . CYS A 1 178 ? -8.844 32.406 18.266 1 82.38 178 CYS A O 1
ATOM 1477 N N . ASN A 1 179 ? -7.25 31.062 18.516 1 86 179 ASN A N 1
ATOM 1478 C CA . ASN A 1 179 ? -6.609 31.25 17.234 1 86 179 ASN A CA 1
ATOM 1479 C C . ASN A 1 179 ? -6.484 32.75 16.875 1 86 179 ASN A C 1
ATOM 1481 O O . ASN A 1 179 ? -7.457 33.344 16.453 1 86 179 ASN A O 1
ATOM 1485 N N . THR A 1 180 ? -5.438 33.406 17.062 1 94 180 THR A N 1
ATOM 1486 C CA . THR A 1 180 ? -5.145 34.75 16.562 1 94 180 THR A CA 1
ATOM 1487 C C . THR A 1 180 ? -4.504 34.688 15.18 1 94 180 THR A C 1
ATOM 1489 O O . THR A 1 180 ? -3.365 34.219 15.031 1 94 180 THR A O 1
ATOM 1492 N N . ILE A 1 181 ? -5.293 35.156 14.203 1 97.25 181 ILE A N 1
ATOM 1493 C CA . ILE A 1 181 ? -4.922 34.906 12.812 1 97.25 181 ILE A CA 1
ATOM 1494 C C . ILE A 1 181 ? -4.809 36.25 12.07 1 97.25 181 ILE A C 1
ATOM 1496 O O 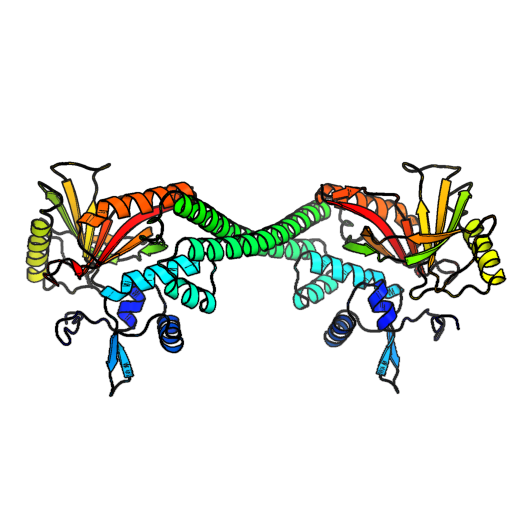. ILE A 1 181 ? -5.617 37.156 12.289 1 97.25 181 ILE A O 1
ATOM 1500 N N . ALA A 1 182 ? -3.811 36.406 11.266 1 97.75 182 ALA A N 1
ATOM 1501 C CA . ALA A 1 182 ? -3.707 37.5 10.297 1 97.75 182 ALA A CA 1
ATOM 1502 C C . ALA A 1 182 ? -3.76 36.969 8.867 1 97.75 182 ALA A C 1
ATOM 1504 O O . ALA A 1 182 ? -2.881 36.188 8.445 1 97.75 182 ALA A O 1
ATOM 1505 N N . VAL A 1 183 ? -4.777 37.344 8.086 1 97.88 183 VAL A N 1
ATOM 1506 C CA . VAL A 1 183 ? -4.934 36.969 6.684 1 97.88 183 VAL A CA 1
ATOM 1507 C C . VAL A 1 183 ? -4.379 38.094 5.789 1 97.88 183 VAL A C 1
ATOM 1509 O O . VAL A 1 183 ? -4.672 39.25 5.996 1 97.88 183 VAL A O 1
ATOM 1512 N N . PHE A 1 184 ? -3.621 37.688 4.824 1 97.19 184 PHE A N 1
ATOM 1513 C CA . PHE A 1 184 ? -3.033 38.656 3.893 1 97.19 184 PHE A CA 1
ATOM 1514 C C . PHE A 1 184 ? -3.695 38.562 2.523 1 97.19 184 PHE A C 1
ATOM 1516 O O . PHE A 1 184 ? -3.486 37.562 1.797 1 97.19 184 PHE A O 1
ATOM 1523 N N . HIS A 1 185 ? -4.355 39.625 2.1 1 96.5 185 HIS A N 1
ATOM 1524 C CA . HIS A 1 185 ? -5.246 39.562 0.947 1 96.5 185 HIS A CA 1
ATOM 1525 C C . HIS A 1 185 ? -4.551 40.062 -0.316 1 96.5 185 HIS A C 1
ATOM 1527 O O . HIS A 1 185 ? -5.082 39.906 -1.419 1 96.5 185 HIS A O 1
ATOM 1533 N N . ASP A 1 186 ? -3.383 40.625 -0.13 1 93.88 186 ASP A N 1
ATOM 1534 C CA . ASP A 1 186 ? -2.664 41.125 -1.305 1 93.88 186 ASP A CA 1
ATOM 1535 C C . ASP A 1 186 ? -2.135 39.969 -2.143 1 93.88 186 ASP A C 1
ATOM 1537 O O . ASP A 1 186 ? -1.731 38.938 -1.599 1 93.88 186 ASP A O 1
ATOM 1541 N N . LYS A 1 187 ? -2.174 40.25 -3.49 1 87.88 187 LYS A N 1
ATOM 1542 C CA . LYS A 1 187 ? -1.556 39.25 -4.379 1 87.88 187 LYS A CA 1
ATOM 1543 C C . LYS A 1 187 ? -0.035 39.375 -4.363 1 87.88 187 LYS A C 1
ATOM 1545 O O . LYS A 1 187 ? 0.524 40.281 -5.004 1 87.88 187 LYS A O 1
ATOM 1550 N N . GLY A 1 188 ? 0.684 38.781 -3.52 1 83.25 188 GLY A N 1
ATOM 1551 C CA . GLY A 1 188 ? 2.133 38.844 -3.41 1 83.25 188 GLY A CA 1
ATOM 1552 C C . GLY A 1 188 ? 2.617 39.781 -2.33 1 83.25 188 GLY A C 1
ATOM 1553 O O . GLY A 1 188 ? 1.812 40.344 -1.577 1 83.25 188 GLY A O 1
ATOM 1554 N N . TYR A 1 189 ? 3.924 39.969 -2.291 1 86.75 189 TYR A N 1
ATOM 1555 C CA . TYR A 1 189 ? 4.531 40.812 -1.272 1 86.75 189 TYR A CA 1
ATOM 1556 C C . TYR A 1 189 ? 4.422 42.281 -1.654 1 86.75 189 TYR A C 1
ATOM 1558 O O . TYR A 1 189 ? 4.66 42.656 -2.807 1 86.75 189 TYR A O 1
ATOM 1566 N N . LYS A 1 190 ? 4.023 43.094 -0.667 1 90 190 LYS A N 1
ATOM 1567 C CA . LYS A 1 190 ? 3.979 44.562 -0.814 1 90 190 LYS A CA 1
ATOM 1568 C C . LYS A 1 190 ? 4.879 45.25 0.211 1 90 190 LYS A C 1
ATOM 1570 O O . LYS A 1 190 ? 4.941 44.812 1.368 1 90 190 LYS A O 1
ATOM 1575 N N . GLU A 1 191 ? 5.426 46.281 -0.217 1 89.5 191 GLU A N 1
ATOM 1576 C CA . GLU A 1 191 ? 6.297 47.031 0.683 1 89.5 191 GLU A CA 1
ATOM 1577 C C . GLU A 1 191 ? 5.488 47.906 1.629 1 89.5 191 GLU A C 1
ATOM 1579 O O . GLU A 1 191 ? 5.926 48.188 2.744 1 89.5 191 GLU A O 1
ATOM 1584 N N . SER A 1 192 ? 4.395 48.344 1.031 1 92.69 192 SER A N 1
ATOM 1585 C CA . SER A 1 192 ? 3.547 49.219 1.827 1 92.69 192 SER A CA 1
ATOM 1586 C C . SER A 1 192 ? 2.07 49 1.514 1 92.69 192 SER A C 1
ATOM 1588 O O . SER A 1 192 ? 1.73 48.312 0.551 1 92.69 192 SER A O 1
ATOM 1590 N N . ASP A 1 193 ? 1.188 49.562 2.389 1 94.25 193 ASP A N 1
ATOM 1591 C CA . ASP A 1 193 ? -0.258 49.531 2.201 1 94.25 193 ASP A CA 1
ATOM 1592 C C . ASP A 1 193 ? -0.755 48.094 2.061 1 94.25 193 ASP A C 1
ATOM 1594 O O . ASP A 1 193 ? -1.432 47.75 1.087 1 94.25 193 ASP A O 1
ATOM 1598 N N . VAL A 1 194 ? -0.416 47.375 3.088 1 96.19 194 VAL A N 1
ATOM 1599 C CA . VAL A 1 194 ? -0.714 45.938 3.088 1 96.19 194 VAL A CA 1
ATOM 1600 C C . VAL A 1 194 ? -2.166 45.719 3.504 1 96.19 194 VAL A C 1
ATOM 1602 O O . VAL A 1 194 ? -2.623 46.281 4.508 1 96.19 194 VAL A O 1
ATOM 1605 N N . ASP A 1 195 ? -2.934 44.969 2.709 1 97.69 195 ASP A N 1
ATOM 1606 C CA . ASP A 1 195 ? -4.312 44.594 3 1 97.69 195 ASP A CA 1
ATOM 1607 C C . ASP A 1 195 ? -4.363 43.375 3.945 1 97.69 195 ASP A C 1
ATOM 1609 O O . ASP A 1 195 ? -4.172 42.25 3.52 1 97.69 195 ASP A O 1
ATOM 1613 N N . VAL A 1 196 ? -4.613 43.625 5.25 1 97.81 196 VAL A N 1
ATOM 1614 C CA . VAL A 1 196 ? -4.543 42.594 6.281 1 97.81 196 VAL A CA 1
ATOM 1615 C C . VAL A 1 196 ? -5.887 42.5 6.992 1 97.81 196 VAL A C 1
ATOM 1617 O O . VAL A 1 196 ? -6.523 43.5 7.297 1 97.81 196 VAL A O 1
ATOM 1620 N N . GLU A 1 197 ? -6.305 41.281 7.172 1 98.12 197 GLU A N 1
ATOM 1621 C CA . GLU A 1 197 ? -7.473 40.969 7.984 1 98.12 197 GLU A CA 1
ATOM 1622 C C . GLU A 1 197 ? -7.086 40.156 9.219 1 98.12 197 GLU A C 1
ATOM 1624 O O . GLU A 1 197 ? -6.555 39.062 9.102 1 98.12 197 GLU A O 1
ATOM 1629 N N . ILE A 1 198 ? -7.305 40.688 10.375 1 97.69 198 ILE A N 1
ATOM 1630 C CA . ILE A 1 198 ? -7.062 39.906 11.578 1 97.69 198 ILE A CA 1
ATOM 1631 C C . ILE A 1 198 ? -8.359 39.25 12.039 1 97.69 198 ILE A C 1
ATOM 1633 O O . ILE A 1 198 ? -9.438 39.844 11.906 1 97.69 198 ILE A O 1
ATOM 1637 N N . GLN A 1 199 ? -8.203 38.062 12.539 1 97.5 199 GLN A N 1
ATOM 1638 C CA . GLN A 1 199 ? -9.328 37.281 13.016 1 97.5 199 GLN A CA 1
ATOM 1639 C C . GLN A 1 199 ? -9.039 36.656 14.383 1 97.5 199 GLN A C 1
ATOM 1641 O O . GLN A 1 199 ? -7.93 36.188 14.641 1 97.5 199 GLN A O 1
ATOM 1646 N N . ILE A 1 200 ? -10.023 36.688 15.258 1 96.06 200 ILE A N 1
ATOM 1647 C CA . ILE A 1 200 ? -9.992 36 16.547 1 96.06 200 ILE A CA 1
ATOM 1648 C C . ILE A 1 200 ? -11.203 35.094 16.672 1 96.06 200 ILE A C 1
ATOM 1650 O O . ILE A 1 200 ? -12.336 35.5 16.453 1 96.06 200 ILE A O 1
ATOM 1654 N N . SER A 1 201 ? -10.945 33.844 16.984 1 95.25 201 SER A N 1
ATOM 1655 C CA . SER A 1 201 ? -12.055 32.906 17.172 1 95.25 201 SER A CA 1
ATOM 1656 C C . SER A 1 201 ? -12.883 33.281 18.391 1 95.25 201 SER A C 1
ATOM 1658 O O . SER A 1 201 ? -12.336 33.594 19.453 1 95.25 201 SER A O 1
ATOM 1660 N N . VAL A 1 202 ? -14.195 33.188 18.219 1 95.38 202 VAL A N 1
ATOM 1661 C CA . VAL A 1 202 ? -15.086 33.562 19.312 1 95.38 202 VAL A CA 1
ATOM 1662 C C . VAL A 1 202 ? -16.141 32.469 19.516 1 95.38 202 VAL A C 1
ATOM 1664 O O . VAL A 1 202 ? -16.328 31.609 18.656 1 95.38 202 VAL A O 1
ATOM 1667 N N . GLU A 1 203 ? -16.719 32.5 20.641 1 93.25 203 GLU A N 1
ATOM 1668 C CA . GLU A 1 203 ? -17.859 31.672 20.984 1 93.25 203 GLU A CA 1
ATOM 1669 C C . GLU A 1 203 ? -19.109 32.5 21.234 1 93.25 203 GLU A C 1
ATOM 1671 O O . GLU A 1 203 ? -19.109 33.406 22.062 1 93.25 203 GLU A O 1
ATOM 1676 N N . GLY A 1 204 ? -20.125 32.125 20.5 1 90.19 204 GLY A N 1
ATOM 1677 C CA . GLY A 1 204 ? -21.375 32.844 20.641 1 90.19 204 GLY A CA 1
ATOM 1678 C C . GLY A 1 204 ? -21.703 33.719 19.453 1 90.19 204 GLY A C 1
ATOM 1679 O O . GLY A 1 204 ? -21.031 33.656 18.422 1 90.19 204 GLY A O 1
ATOM 1680 N N . ASN A 1 205 ? -22.828 34.406 19.594 1 90.38 205 ASN A N 1
ATOM 1681 C CA . ASN A 1 205 ? -23.281 35.344 18.562 1 90.38 205 ASN A CA 1
ATOM 1682 C C . ASN A 1 205 ? -23.156 36.781 19 1 90.38 205 ASN A C 1
ATOM 1684 O O . ASN A 1 205 ? -23.453 37.125 20.141 1 90.38 205 ASN A O 1
ATOM 1688 N N . TYR A 1 206 ? -22.594 37.531 18.141 1 94.06 206 TYR A N 1
ATOM 1689 C CA . TYR A 1 206 ? -22.359 38.938 18.453 1 94.06 206 TYR A CA 1
ATOM 1690 C C . TYR A 1 206 ? -22.781 39.812 17.281 1 94.06 206 TYR A C 1
ATOM 1692 O O . TYR A 1 206 ? -23.031 39.344 16.188 1 94.06 206 TYR A O 1
ATOM 1700 N N . GLU A 1 207 ? -22.875 41.125 17.516 1 92.75 207 GLU A N 1
ATOM 1701 C CA . GLU A 1 207 ? -23.297 42.094 16.5 1 92.75 207 GLU A CA 1
ATOM 1702 C C . GLU A 1 207 ? -22.094 42.75 15.867 1 92.75 207 GLU A C 1
ATOM 1704 O O . GLU A 1 207 ? -21.125 43.094 16.562 1 92.75 207 GLU A O 1
ATOM 1709 N N . ASP A 1 208 ? -22.234 42.969 14.594 1 95.94 208 ASP A N 1
ATOM 1710 C CA . ASP A 1 208 ? -21.203 43.719 13.875 1 95.94 208 ASP A CA 1
ATOM 1711 C C . ASP A 1 208 ? -21.078 45.125 14.398 1 95.94 208 ASP A C 1
ATOM 1713 O O . ASP A 1 208 ? -22.062 45.75 14.789 1 95.94 208 ASP A O 1
ATOM 1717 N N . THR A 1 209 ? -19.844 45.562 14.391 1 94.25 209 THR A N 1
ATOM 1718 C CA . THR A 1 209 ? -19.594 47 14.57 1 94.25 209 THR A CA 1
ATOM 1719 C C . THR A 1 209 ? -19.203 47.625 13.25 1 94.25 209 THR A C 1
ATOM 1721 O O . THR A 1 209 ? -19.266 47 12.195 1 94.25 209 THR A O 1
ATOM 1724 N N . LYS A 1 210 ? -18.906 48.875 13.328 1 93.62 210 LYS A N 1
ATOM 1725 C CA . LYS A 1 210 ? -18.453 49.562 12.125 1 93.62 210 LYS A CA 1
ATOM 1726 C C . LYS A 1 210 ? -17.156 48.969 11.594 1 93.62 210 LYS A C 1
ATOM 1728 O O . LYS A 1 210 ? -16.969 48.875 10.375 1 93.62 210 LYS A O 1
ATOM 1733 N N . LYS A 1 211 ? -16.328 48.438 12.477 1 94.75 211 LYS A N 1
ATOM 1734 C CA . LYS A 1 211 ? -14.992 48 12.086 1 94.75 211 LYS A CA 1
ATOM 1735 C C . LYS A 1 211 ? -14.867 46.469 12.172 1 94.75 211 LYS A C 1
ATOM 1737 O O . LYS A 1 211 ? -14.125 45.875 11.398 1 94.75 211 LYS A O 1
ATOM 1742 N N . VAL A 1 212 ? -15.586 45.938 13.133 1 97.25 212 VAL A N 1
ATOM 1743 C CA . VAL A 1 212 ? -15.414 44.5 13.398 1 97.25 212 VAL A CA 1
ATOM 1744 C C . VAL A 1 212 ? -16.641 43.75 12.898 1 97.25 212 VAL A C 1
ATOM 1746 O O . VAL A 1 212 ? -17.781 44.094 13.234 1 97.25 212 VAL A O 1
ATOM 1749 N N . LYS A 1 213 ? -16.422 42.781 12.062 1 97.69 213 LYS A N 1
ATOM 1750 C CA . LYS A 1 213 ? -17.453 41.875 11.562 1 97.69 213 LYS A CA 1
ATOM 1751 C C . LYS A 1 213 ? -17.359 40.5 12.211 1 97.69 213 LYS A C 1
ATOM 1753 O O . LYS A 1 213 ? -16.266 39.938 12.336 1 97.69 213 LYS A O 1
ATOM 1758 N N . PHE A 1 214 ? -18.469 40 12.656 1 97.25 214 PHE A N 1
ATOM 1759 C CA . PHE A 1 214 ? -18.547 38.656 13.148 1 97.25 214 PHE A CA 1
ATOM 1760 C C . PHE A 1 214 ? -19.078 37.719 12.07 1 97.25 214 PHE A C 1
ATOM 1762 O O . PHE A 1 214 ? -20.156 37.938 11.523 1 97.25 214 PHE A O 1
ATOM 1769 N N . LYS A 1 215 ? -18.312 36.656 11.75 1 97.19 215 LYS A N 1
ATOM 1770 C CA . LYS A 1 215 ? -18.688 35.781 10.648 1 97.19 215 LYS A CA 1
ATOM 1771 C C . LYS A 1 215 ? -18.141 34.375 10.844 1 97.19 215 LYS A C 1
ATOM 1773 O O . LYS A 1 215 ? -17.281 34.156 11.703 1 97.19 215 LYS A O 1
ATOM 1778 N N . THR A 1 216 ? -18.703 33.5 10.094 1 96.94 216 THR A N 1
ATOM 1779 C CA . THR A 1 216 ? -18.234 32.125 10.062 1 96.94 216 THR A CA 1
ATOM 1780 C C . THR A 1 216 ? -17.219 31.938 8.938 1 96.94 216 THR A C 1
ATOM 1782 O O . THR A 1 216 ? -17.422 32.406 7.816 1 96.94 216 THR A O 1
ATOM 1785 N N . VAL A 1 217 ? -16.078 31.391 9.297 1 96.81 217 VAL A N 1
ATOM 1786 C CA . VAL A 1 217 ? -15.086 31 8.297 1 96.81 217 VAL A CA 1
ATOM 1787 C C . VAL A 1 217 ? -15.141 29.484 8.094 1 96.81 217 VAL A C 1
ATOM 1789 O O . VAL A 1 217 ? -15.008 28.719 9.047 1 96.81 217 VAL A O 1
ATOM 1792 N N . GLU A 1 218 ? -15.289 29.031 6.906 1 97.19 218 GLU A N 1
ATOM 1793 C CA . GLU A 1 218 ? -15.445 27.609 6.594 1 97.19 218 GLU A CA 1
ATOM 1794 C C . GLU A 1 218 ? -14.117 26.875 6.715 1 97.19 218 GLU A C 1
ATOM 1796 O O . GLU A 1 218 ? -13.047 27.484 6.664 1 97.19 218 GLU A O 1
ATOM 1801 N N . ALA A 1 219 ? -14.25 25.578 6.906 1 97.31 219 ALA A N 1
ATOM 1802 C CA . ALA A 1 219 ? -13.07 24.719 6.969 1 97.31 219 ALA A CA 1
ATOM 1803 C C . ALA A 1 219 ? -12.289 24.766 5.652 1 97.31 219 ALA A C 1
ATOM 1805 O O . ALA A 1 219 ? -12.883 24.906 4.582 1 97.31 219 ALA A O 1
ATOM 1806 N N . ILE A 1 220 ? -10.969 24.609 5.723 1 97.06 220 ILE A N 1
ATOM 1807 C CA . ILE A 1 220 ? -10.141 24.656 4.52 1 97.06 220 ILE A CA 1
ATOM 1808 C C . ILE A 1 220 ? -8.875 23.828 4.73 1 97.06 220 ILE A C 1
ATOM 1810 O O . ILE A 1 220 ? -8.328 23.781 5.836 1 97.06 220 ILE A O 1
ATOM 1814 N N . GLU A 1 221 ? -8.43 23.188 3.666 1 97.62 221 GLU A N 1
ATOM 1815 C CA . GLU A 1 221 ? -7.164 22.469 3.723 1 97.62 221 GLU A CA 1
ATOM 1816 C C . GLU A 1 221 ? -5.977 23.422 3.574 1 97.62 221 GLU A C 1
ATOM 1818 O O . GLU A 1 221 ? -5.977 24.281 2.701 1 97.62 221 GLU A O 1
ATOM 1823 N N . ILE A 1 222 ? -4.953 23.203 4.445 1 98.06 222 ILE A N 1
ATOM 1824 C CA . ILE A 1 222 ? -3.82 24.125 4.41 1 98.06 222 ILE A CA 1
ATOM 1825 C C . ILE A 1 222 ? -2.514 23.328 4.438 1 98.06 222 ILE A C 1
ATOM 1827 O O . ILE A 1 222 ? -2.447 22.25 5.016 1 98.06 222 ILE A O 1
ATOM 1831 N N . ALA A 1 223 ? -1.527 23.797 3.742 1 98.06 223 ALA A N 1
ATOM 1832 C CA . ALA A 1 223 ? -0.125 23.469 3.996 1 98.06 223 ALA A CA 1
ATOM 1833 C C . ALA A 1 223 ? 0.491 24.453 4.988 1 98.06 223 ALA A C 1
ATOM 1835 O O . ALA A 1 223 ? 0.403 25.672 4.801 1 98.06 223 ALA A O 1
ATOM 1836 N N . SER A 1 224 ? 1.128 23.922 6.066 1 97.81 224 SER A N 1
ATOM 1837 C CA . SER A 1 224 ? 1.551 24.859 7.105 1 97.81 224 SER A CA 1
ATOM 1838 C C . SER A 1 224 ? 2.873 24.438 7.73 1 97.81 224 SER A C 1
ATOM 1840 O O . SER A 1 224 ? 3.279 23.281 7.602 1 97.81 224 SER A O 1
ATOM 1842 N N . VAL A 1 225 ? 3.557 25.406 8.297 1 98 225 VAL A N 1
ATOM 1843 C CA . VAL A 1 225 ? 4.758 25.219 9.109 1 98 225 VAL A CA 1
ATOM 1844 C C . VAL A 1 225 ? 4.602 25.938 10.445 1 98 225 VAL A C 1
ATOM 1846 O O . VAL A 1 225 ? 4.215 27.109 10.477 1 98 225 VAL A O 1
ATOM 1849 N N . THR A 1 226 ? 4.848 25.219 11.5 1 97.94 226 THR A N 1
ATOM 1850 C CA . THR A 1 226 ? 4.953 25.844 12.82 1 97.94 226 THR A CA 1
ATOM 1851 C C . THR A 1 226 ? 6.414 26 13.227 1 97.94 226 THR A C 1
ATOM 1853 O O . THR A 1 226 ? 7.199 25.062 13.141 1 97.94 226 THR A O 1
ATOM 1856 N N . PHE A 1 227 ? 6.766 27.203 13.578 1 97.12 227 PHE A N 1
ATOM 1857 C CA . PHE A 1 227 ? 8.156 27.438 13.945 1 97.12 227 PHE A CA 1
ATOM 1858 C C . PHE A 1 227 ? 8.25 28.312 15.195 1 97.12 227 PHE A C 1
ATOM 1860 O O . PHE A 1 227 ? 7.305 29.016 15.539 1 97.12 227 PHE A O 1
ATOM 1867 N N . LYS A 1 228 ? 9.383 28.172 15.891 1 96.75 228 LYS A N 1
ATOM 1868 C CA . LYS A 1 228 ? 9.719 28.984 17.062 1 96.75 228 LYS A CA 1
ATOM 1869 C C . LYS A 1 228 ? 10.781 30.031 16.719 1 96.75 228 LYS A C 1
ATOM 1871 O O . LYS A 1 228 ? 11.727 29.75 15.977 1 96.75 228 LYS A O 1
ATOM 1876 N N . GLY A 1 229 ? 10.531 31.234 17.25 1 96.56 229 GLY A N 1
ATOM 1877 C CA . GLY A 1 229 ? 11.5 32.281 17 1 96.56 229 GLY A CA 1
ATOM 1878 C C . GLY A 1 229 ? 10.883 33.531 16.391 1 96.56 229 GLY A C 1
ATOM 1879 O O . GLY A 1 229 ? 9.664 33.625 16.266 1 96.56 229 GLY A O 1
ATOM 1880 N N . GLY A 1 230 ? 11.727 34.469 16.094 1 95.69 230 GLY A N 1
ATOM 1881 C CA . GLY A 1 230 ? 11.273 35.781 15.617 1 95.69 230 GLY A CA 1
ATOM 1882 C C . GLY A 1 230 ? 10.742 35.719 14.203 1 95.69 230 GLY A C 1
ATOM 1883 O O . GLY A 1 230 ? 10.859 34.719 13.516 1 95.69 230 GLY A O 1
ATOM 1884 N N . TYR A 1 231 ? 10.102 36.875 13.797 1 95.44 231 TYR A N 1
ATOM 1885 C CA . TYR A 1 231 ? 9.391 36.969 12.531 1 95.44 231 TYR A CA 1
ATOM 1886 C C . TYR A 1 231 ? 10.375 37.094 11.367 1 95.44 231 TYR A C 1
ATOM 1888 O O . TYR A 1 231 ? 9.977 36.969 10.203 1 95.44 231 TYR A O 1
ATOM 1896 N N . GLU A 1 232 ? 11.672 37.219 11.602 1 94.19 232 GLU A N 1
ATOM 1897 C CA . GLU A 1 232 ? 12.68 37.219 10.547 1 94.19 232 GLU A CA 1
ATOM 1898 C C . GLU A 1 232 ? 12.703 35.906 9.781 1 94.19 232 GLU A C 1
ATOM 1900 O O . GLU A 1 232 ? 13.203 35.844 8.656 1 94.19 232 GLU A O 1
ATOM 1905 N N . GLN A 1 233 ? 12.156 34.844 10.32 1 95.31 233 GLN A N 1
ATOM 1906 C CA . GLN A 1 233 ? 12.148 33.531 9.711 1 95.31 233 GLN A CA 1
ATOM 1907 C C . GLN A 1 233 ? 11.023 33.406 8.688 1 95.31 233 GLN A C 1
ATOM 1909 O O . GLN A 1 233 ? 11.008 32.438 7.895 1 95.31 233 GLN A O 1
ATOM 1914 N N . ILE A 1 234 ? 10.086 34.344 8.617 1 94.94 234 ILE A N 1
ATOM 1915 C CA . ILE A 1 234 ? 8.844 34.188 7.855 1 94.94 234 ILE A CA 1
ATOM 1916 C C . ILE A 1 234 ? 9.164 34.062 6.371 1 94.94 234 ILE A C 1
ATOM 1918 O O . ILE A 1 234 ? 8.516 33.281 5.66 1 94.94 234 ILE A O 1
ATOM 1922 N N . GLY A 1 235 ? 10.156 34.719 5.914 1 93.56 235 GLY A N 1
ATOM 1923 C CA . GLY A 1 235 ? 10.555 34.625 4.52 1 93.56 235 GLY A CA 1
ATOM 1924 C C . GLY A 1 235 ? 10.977 33.188 4.137 1 93.56 235 GLY A C 1
ATOM 1925 O O . GLY A 1 235 ? 10.484 32.656 3.146 1 93.56 235 GLY A O 1
ATOM 1926 N N . GLU A 1 236 ? 11.844 32.594 4.941 1 94.69 236 GLU A N 1
ATOM 1927 C CA . GLU A 1 236 ? 12.32 31.25 4.699 1 94.69 236 GLU A CA 1
ATOM 1928 C C . GLU A 1 236 ? 11.18 30.234 4.816 1 94.69 236 GLU A C 1
ATOM 1930 O O . GLU A 1 236 ? 11.117 29.281 4.051 1 94.69 236 GLU A O 1
ATOM 1935 N N . VAL A 1 237 ? 10.32 30.484 5.754 1 96.69 237 VAL A N 1
ATOM 1936 C CA . VAL A 1 237 ? 9.195 29.578 5.98 1 96.69 237 VAL A CA 1
ATOM 1937 C C . VAL A 1 237 ? 8.258 29.609 4.773 1 96.69 237 VAL A C 1
ATOM 1939 O O . VAL A 1 237 ? 7.82 28.562 4.289 1 96.69 237 VAL A O 1
ATOM 1942 N N . ASN A 1 238 ? 8 30.812 4.246 1 96 238 ASN A N 1
ATOM 1943 C CA . ASN A 1 238 ? 7.18 30.953 3.051 1 96 238 ASN A CA 1
ATOM 1944 C C . ASN A 1 238 ? 7.789 30.219 1.859 1 96 238 ASN A C 1
ATOM 1946 O O . ASN A 1 238 ? 7.078 29.547 1.119 1 96 238 ASN A O 1
ATOM 1950 N N . GLU A 1 239 ? 9.008 30.344 1.73 1 94.44 239 GLU A N 1
ATOM 1951 C CA . GLU A 1 239 ? 9.695 29.656 0.64 1 94.44 239 GLU A CA 1
ATOM 1952 C C . GLU A 1 239 ? 9.57 28.156 0.774 1 94.44 239 GLU A C 1
ATOM 1954 O O . GLU A 1 239 ? 9.297 27.453 -0.207 1 94.44 239 GLU A O 1
ATOM 1959 N N . ALA A 1 240 ? 9.773 27.656 1.958 1 95.25 240 ALA A N 1
ATOM 1960 C CA . ALA A 1 240 ? 9.68 26.219 2.215 1 95.25 240 ALA A CA 1
ATOM 1961 C C . ALA A 1 240 ? 8.297 25.688 1.854 1 95.25 240 ALA A C 1
ATOM 1963 O O . ALA A 1 240 ? 8.18 24.656 1.196 1 95.25 240 ALA A O 1
ATOM 1964 N N . ILE A 1 241 ? 7.27 26.422 2.221 1 97.06 241 ILE A N 1
ATOM 1965 C CA . ILE A 1 241 ? 5.902 25.969 1.97 1 97.06 241 ILE A CA 1
ATOM 1966 C C . ILE A 1 241 ? 5.598 26.062 0.476 1 97.06 241 ILE A C 1
ATOM 1968 O O . ILE A 1 241 ? 5.02 25.125 -0.098 1 97.06 241 ILE A O 1
ATOM 1972 N N . ALA A 1 242 ? 5.992 27.125 -0.126 1 95.25 242 ALA A N 1
ATOM 1973 C CA . ALA A 1 242 ? 5.754 27.297 -1.558 1 95.25 242 ALA A CA 1
ATOM 1974 C C . ALA A 1 242 ? 6.41 26.172 -2.359 1 95.25 242 ALA A C 1
ATOM 1976 O O . ALA A 1 242 ? 5.785 25.578 -3.244 1 95.25 242 ALA A O 1
ATOM 1977 N N . ASN A 1 243 ? 7.629 25.906 -2.057 1 94.31 243 ASN A N 1
ATOM 1978 C CA . ASN A 1 243 ? 8.336 24.812 -2.721 1 94.31 243 ASN A CA 1
ATOM 1979 C C . ASN A 1 243 ? 7.645 23.469 -2.498 1 94.31 243 ASN A C 1
ATOM 1981 O O . ASN A 1 243 ? 7.5 22.688 -3.432 1 94.31 243 ASN A O 1
ATOM 1985 N N . TRP A 1 244 ? 7.246 23.25 -1.288 1 95.56 244 TRP A N 1
ATOM 1986 C CA . TRP A 1 244 ? 6.551 22 -0.945 1 95.56 244 TRP A CA 1
ATOM 1987 C C . TRP A 1 244 ? 5.277 21.844 -1.77 1 95.56 244 TRP A C 1
ATOM 1989 O O . TRP A 1 244 ? 4.996 20.766 -2.293 1 95.56 244 TRP A O 1
ATOM 1999 N N . ILE A 1 245 ? 4.508 22.906 -1.917 1 96.94 245 ILE A N 1
ATOM 2000 C CA . ILE A 1 245 ? 3.24 22.891 -2.639 1 96.94 245 ILE A CA 1
ATOM 2001 C C . ILE A 1 245 ? 3.48 22.516 -4.102 1 96.94 245 ILE A C 1
ATOM 2003 O O . ILE A 1 245 ? 2.795 21.656 -4.648 1 96.94 245 ILE A O 1
ATOM 2007 N N . VAL A 1 246 ? 4.461 23.094 -4.656 1 94.56 246 VAL A N 1
ATOM 2008 C CA . VAL A 1 246 ? 4.789 22.859 -6.059 1 94.56 246 VAL A CA 1
ATOM 2009 C C . VAL A 1 246 ? 5.301 21.438 -6.23 1 94.56 246 VAL A C 1
ATOM 2011 O O . VAL A 1 246 ? 4.859 20.719 -7.133 1 94.56 246 VAL A O 1
ATOM 2014 N N . ASP A 1 247 ? 6.129 21.016 -5.355 1 94.44 247 ASP A N 1
ATOM 2015 C CA . ASP A 1 247 ? 6.785 19.719 -5.457 1 94.44 247 ASP A CA 1
ATOM 2016 C C . ASP A 1 247 ? 5.793 18.578 -5.234 1 94.44 247 ASP A C 1
ATOM 2018 O O . ASP A 1 247 ? 6 17.469 -5.719 1 94.44 247 ASP A O 1
ATOM 2022 N N . ASN A 1 248 ? 4.688 18.828 -4.508 1 95.12 248 ASN A N 1
ATOM 2023 C CA . ASN A 1 248 ? 3.811 17.75 -4.09 1 95.12 248 ASN A CA 1
ATOM 2024 C C . ASN A 1 248 ? 2.453 17.812 -4.785 1 95.12 248 ASN A C 1
ATOM 2026 O O . ASN A 1 248 ? 1.47 17.266 -4.297 1 95.12 248 ASN A O 1
ATOM 2030 N N . ASN A 1 249 ? 2.391 18.562 -5.879 1 94.69 249 ASN A N 1
ATOM 2031 C CA . ASN A 1 249 ? 1.268 18.578 -6.809 1 94.69 249 ASN A CA 1
ATOM 2032 C C . ASN A 1 249 ? 0.023 19.203 -6.176 1 94.69 249 ASN A C 1
ATOM 2034 O O . ASN A 1 249 ? -1.082 18.672 -6.336 1 94.69 249 ASN A O 1
ATOM 2038 N N . TYR A 1 250 ? 0.229 20.188 -5.352 1 96.94 250 TYR A N 1
ATOM 2039 C CA . TYR A 1 250 ? -0.845 21.031 -4.848 1 96.94 250 TYR A CA 1
ATOM 2040 C C . TYR A 1 250 ? -0.805 22.406 -5.504 1 96.94 250 TYR A C 1
ATOM 2042 O O . TYR A 1 250 ? 0.172 22.766 -6.172 1 96.94 250 TYR A O 1
ATOM 2050 N N . GLU A 1 251 ? -1.908 23.125 -5.375 1 97.44 251 GLU A N 1
ATOM 2051 C CA . GLU A 1 251 ? -1.975 24.516 -5.82 1 97.44 251 GLU A CA 1
ATOM 2052 C C . GLU A 1 251 ? -2.586 25.406 -4.746 1 97.44 251 GLU A C 1
ATOM 2054 O O . GLU A 1 251 ? -3.312 24.922 -3.871 1 97.44 251 GLU A O 1
ATOM 2059 N N . PHE A 1 252 ? -2.246 26.641 -4.855 1 96.19 252 PHE A N 1
ATOM 2060 C CA . PHE A 1 252 ? -2.764 27.609 -3.906 1 96.19 252 PHE A CA 1
ATOM 2061 C C . PHE A 1 252 ? -4.273 27.766 -4.055 1 96.19 252 PHE A C 1
ATOM 2063 O O . PHE A 1 252 ? -4.793 27.781 -5.172 1 96.19 252 PHE A O 1
ATOM 2070 N N . ASN A 1 253 ? -5.016 27.859 -2.963 1 97.12 253 ASN A N 1
ATOM 2071 C CA . ASN A 1 253 ? -6.473 27.922 -2.965 1 97.12 253 ASN A CA 1
ATOM 2072 C C . ASN A 1 253 ? -6.992 28.969 -1.984 1 97.12 253 ASN A C 1
ATOM 2074 O O . ASN A 1 253 ? -7.883 28.688 -1.182 1 97.12 253 ASN A O 1
ATOM 2078 N N . GLY A 1 254 ? -6.375 30.188 -1.985 1 95.81 254 GLY A N 1
ATOM 2079 C CA . GLY A 1 254 ? -6.82 31.266 -1.122 1 95.81 254 GLY A CA 1
ATOM 2080 C C . GLY A 1 254 ? -5.676 32.094 -0.567 1 95.81 254 GLY A C 1
ATOM 2081 O O . GLY A 1 254 ? -4.512 31.859 -0.891 1 95.81 254 GLY A O 1
ATOM 2082 N N . ALA A 1 255 ? -5.98 33.094 0.265 1 96.25 255 ALA A N 1
ATOM 2083 C CA . ALA A 1 255 ? -4.992 33.969 0.871 1 96.25 255 ALA A CA 1
ATOM 2084 C C . ALA A 1 255 ? -4.234 33.281 1.992 1 96.25 255 ALA A C 1
ATOM 2086 O O . ALA A 1 255 ? -4.824 32.531 2.771 1 96.25 255 ALA A O 1
ATOM 2087 N N . MET A 1 256 ? -2.932 33.531 1.976 1 97 256 MET A N 1
ATOM 2088 C CA . MET A 1 256 ? -2.154 32.969 3.078 1 97 256 MET A CA 1
ATOM 2089 C C . MET A 1 256 ? -2.508 33.656 4.395 1 97 256 MET A C 1
ATOM 2091 O O . MET A 1 256 ? -3.023 34.781 4.398 1 97 256 MET A O 1
ATOM 2095 N N . PHE A 1 257 ? -2.244 32.969 5.516 1 97.44 257 PHE A N 1
ATOM 2096 C CA . PHE A 1 257 ? -2.447 33.594 6.82 1 97.44 257 PHE A CA 1
ATOM 2097 C C . PHE A 1 257 ? -1.458 33.031 7.84 1 97.44 257 PHE A C 1
ATOM 2099 O O . PHE A 1 257 ? -0.883 31.969 7.633 1 97.44 257 PHE A O 1
ATOM 2106 N N . ASN A 1 258 ? -1.249 33.812 8.867 1 97.56 258 ASN A N 1
ATOM 2107 C CA . ASN A 1 258 ? -0.441 33.406 10.016 1 97.56 258 ASN A CA 1
ATOM 2108 C C . ASN A 1 258 ? -1.299 33.188 11.258 1 97.56 258 ASN A C 1
ATOM 2110 O O . ASN A 1 258 ? -2.229 33.938 11.516 1 97.56 258 ASN A O 1
ATOM 2114 N N . ILE A 1 259 ? -0.998 32.125 11.938 1 97.12 259 ILE A N 1
ATOM 2115 C CA . ILE A 1 259 ? -1.549 31.906 13.273 1 97.12 259 ILE A CA 1
ATOM 2116 C C . ILE A 1 259 ? -0.483 32.188 14.328 1 97.12 259 ILE A C 1
ATOM 2118 O O . ILE A 1 259 ? 0.624 31.656 14.266 1 97.12 259 ILE A O 1
ATOM 2122 N N . TYR A 1 260 ? -0.823 33.062 15.281 1 95.81 260 TYR A N 1
ATOM 2123 C CA . TYR A 1 260 ? 0.124 33.406 16.328 1 95.81 260 TYR A CA 1
ATOM 2124 C C . TYR A 1 260 ? -0.188 32.656 17.625 1 95.81 260 TYR A C 1
ATOM 2126 O O . TYR A 1 260 ? -1.042 33.094 18.406 1 95.81 260 TYR A O 1
ATOM 2134 N N . HIS A 1 261 ? 0.557 31.641 17.875 1 94.38 261 HIS A N 1
ATOM 2135 C CA . HIS A 1 261 ? 0.35 30.812 19.062 1 94.38 261 HIS A CA 1
ATOM 2136 C C . HIS A 1 261 ? 0.96 31.469 20.297 1 94.38 261 HIS A C 1
ATOM 2138 O O . HIS A 1 261 ? 0.368 31.438 21.375 1 94.38 261 HIS A O 1
ATOM 2144 N N . VAL A 1 262 ? 2.162 31.969 20.156 1 93.25 262 VAL A N 1
ATOM 2145 C CA . VAL A 1 262 ? 2.818 32.844 21.125 1 93.25 262 VAL A CA 1
ATOM 2146 C C . VAL A 1 262 ? 3.242 34.125 20.453 1 93.25 262 VAL A C 1
ATOM 2148 O O . VAL A 1 262 ? 4.176 34.156 19.641 1 93.25 262 VAL A O 1
ATOM 2151 N N . SER A 1 263 ? 2.555 35.188 20.797 1 92 263 SER A N 1
ATOM 2152 C CA . SER A 1 263 ? 2.758 36.469 20.156 1 92 263 SER A CA 1
ATOM 2153 C C . SER A 1 263 ? 3.559 37.406 21.047 1 92 263 SER A C 1
ATOM 2155 O O . SER A 1 263 ? 3.805 37.094 22.219 1 92 263 SER A O 1
ATOM 2157 N N . PRO A 1 264 ? 3.967 38.562 20.469 1 90.12 264 PRO A N 1
ATOM 2158 C CA . PRO A 1 264 ? 4.668 39.562 21.281 1 90.12 264 PRO A CA 1
ATOM 2159 C C . PRO A 1 264 ? 3.836 40.031 22.469 1 90.12 264 PRO A C 1
ATOM 2161 O O . PRO A 1 264 ? 4.395 40.5 23.484 1 90.12 264 PRO A O 1
ATOM 2164 N N . ALA A 1 265 ? 2.547 39.938 22.328 1 86.5 265 ALA A N 1
ATOM 2165 C CA . ALA A 1 265 ? 1.664 40.312 23.422 1 86.5 265 ALA A CA 1
ATOM 2166 C C . ALA A 1 265 ? 1.762 39.344 24.594 1 86.5 265 ALA A C 1
ATOM 2168 O O . ALA A 1 265 ? 1.527 39.719 25.75 1 86.5 265 ALA A O 1
ATOM 2169 N N . MET A 1 266 ? 2.117 38.188 24.328 1 87.5 266 MET A N 1
ATOM 2170 C CA . MET A 1 266 ? 2.156 37.125 25.328 1 87.5 266 MET A CA 1
ATOM 2171 C C . MET A 1 266 ? 3.553 36.969 25.922 1 87.5 266 MET A C 1
ATOM 2173 O O . MET A 1 266 ? 3.701 36.625 27.094 1 87.5 266 MET A O 1
ATOM 2177 N N . ASP A 1 267 ? 4.516 37.156 25.125 1 91 267 ASP A N 1
ATOM 2178 C CA . ASP A 1 267 ? 5.914 37.062 25.531 1 91 267 ASP A CA 1
ATOM 2179 C C . ASP A 1 267 ? 6.766 38.094 24.828 1 91 267 ASP A C 1
ATOM 2181 O O . ASP A 1 267 ? 6.738 38.219 23.594 1 91 267 ASP A O 1
ATOM 2185 N N . LYS A 1 268 ? 7.566 38.781 25.562 1 91.56 268 LYS A N 1
ATOM 2186 C CA . LYS A 1 268 ? 8.344 39.875 24.984 1 91.56 268 LYS A CA 1
ATOM 2187 C C . LYS A 1 268 ? 9.602 39.344 24.297 1 91.56 268 LYS A C 1
ATOM 2189 O O . LYS A 1 268 ? 10.211 40.062 23.5 1 91.56 268 LYS A O 1
ATOM 2194 N N . ASN A 1 269 ? 10.008 38.156 24.656 1 93.25 269 ASN A N 1
ATOM 2195 C CA . ASN A 1 269 ? 11.203 37.594 24.047 1 93.25 269 ASN A CA 1
ATOM 2196 C C . ASN A 1 269 ?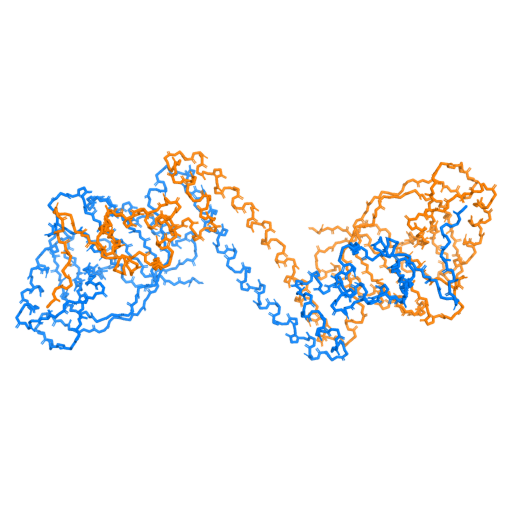 10.883 36.875 22.734 1 93.25 269 ASN A C 1
ATOM 2198 O O . ASN A 1 269 ? 10.242 35.844 22.719 1 93.25 269 ASN A O 1
ATOM 2202 N N . PRO A 1 270 ? 11.391 37.375 21.625 1 95.06 270 PRO A N 1
ATOM 2203 C CA . PRO A 1 270 ? 11.094 36.781 20.312 1 95.06 270 PRO A CA 1
ATOM 2204 C C . PRO A 1 270 ? 11.516 35.312 20.203 1 95.06 270 PRO A C 1
ATOM 2206 O O . PRO A 1 270 ? 10.922 34.562 19.453 1 95.06 270 PRO A O 1
ATOM 2209 N N . GLU A 1 271 ? 12.469 34.906 20.922 1 94.25 271 GLU A N 1
ATOM 2210 C CA . GLU A 1 271 ? 12.945 33.531 20.891 1 94.25 271 GLU A CA 1
ATOM 2211 C C . GLU A 1 271 ? 11.867 32.562 21.344 1 94.25 271 GLU A C 1
ATOM 2213 O O . GLU A 1 271 ? 11.93 31.359 21.047 1 94.25 271 GLU A O 1
ATOM 2218 N N . ASN A 1 272 ? 10.844 33.125 22.016 1 93.38 272 ASN A N 1
ATOM 2219 C CA . ASN A 1 272 ? 9.789 32.25 22.562 1 93.38 272 ASN A CA 1
ATOM 2220 C C . ASN A 1 272 ? 8.523 32.312 21.703 1 93.38 272 ASN A C 1
ATOM 2222 O O . ASN A 1 272 ? 7.555 31.609 21.984 1 93.38 272 ASN A O 1
ATOM 2226 N N . TRP A 1 273 ? 8.586 33.156 20.672 1 95.69 273 TRP A N 1
ATOM 2227 C CA . TRP A 1 273 ? 7.402 33.281 19.828 1 95.69 273 TRP A CA 1
ATOM 2228 C C . TRP A 1 273 ? 7.18 31.984 19.047 1 95.69 273 TRP A C 1
ATOM 2230 O O . TRP A 1 273 ? 8.141 31.297 18.688 1 95.69 273 TRP A O 1
ATOM 2240 N N . VAL A 1 274 ? 5.961 31.547 18.922 1 96.38 274 VAL A N 1
ATOM 2241 C CA . VAL A 1 274 ? 5.566 30.406 18.109 1 96.38 274 VAL A CA 1
ATOM 2242 C C . VAL A 1 274 ? 4.512 30.844 17.094 1 96.38 274 VAL A C 1
ATOM 2244 O O . VAL A 1 274 ? 3.445 31.328 17.469 1 96.38 274 VAL A O 1
ATOM 2247 N N . SER A 1 275 ? 4.844 30.688 15.828 1 97.38 275 SER A N 1
ATOM 2248 C CA . SER A 1 275 ? 3.955 31.094 14.742 1 97.38 275 SER A CA 1
ATOM 2249 C C . SER A 1 275 ? 3.746 29.938 13.758 1 97.38 275 SER A C 1
ATOM 2251 O O . SER A 1 275 ? 4.574 29.031 13.664 1 97.38 275 SER A O 1
ATOM 2253 N N . GLU A 1 276 ? 2.631 29.969 13.125 1 97.88 276 GLU A N 1
ATOM 2254 C CA . GLU A 1 276 ? 2.291 29.031 12.062 1 97.88 276 GLU A CA 1
ATOM 2255 C C . GLU A 1 276 ? 1.898 29.766 10.781 1 97.88 276 GLU A C 1
ATOM 2257 O O . GLU A 1 276 ? 0.944 30.531 10.773 1 97.88 276 GLU A O 1
ATOM 2262 N N . VAL A 1 277 ? 2.709 29.5 9.789 1 98.12 277 VAL A N 1
ATOM 2263 C CA . VAL A 1 277 ? 2.396 30.047 8.477 1 98.12 277 VAL A CA 1
ATOM 2264 C C . VAL A 1 277 ? 1.54 29.062 7.691 1 98.12 277 VAL A C 1
ATOM 2266 O O . VAL A 1 277 ? 1.876 27.875 7.598 1 98.12 277 VAL A O 1
ATOM 2269 N N . CYS A 1 278 ? 0.426 29.594 7.102 1 98.25 278 CYS A N 1
ATOM 2270 C CA . CYS A 1 278 ? -0.553 28.688 6.492 1 98.25 278 CYS A CA 1
ATOM 2271 C C . CYS A 1 278 ? -0.901 29.156 5.082 1 98.25 278 CYS A C 1
ATOM 2273 O O . CYS A 1 278 ? -1.152 30.344 4.852 1 98.25 278 CYS A O 1
ATOM 2275 N N . TYR A 1 279 ? -0.923 28.234 4.168 1 98.12 279 TYR A N 1
ATOM 2276 C CA . TYR A 1 279 ? -1.409 28.453 2.811 1 98.12 279 TYR A CA 1
ATOM 2277 C C . TYR A 1 279 ? -2.582 27.531 2.5 1 98.12 279 TYR A C 1
ATOM 2279 O O . TYR A 1 279 ? -2.438 26.297 2.508 1 98.12 279 TYR A O 1
ATOM 2287 N N . PRO A 1 280 ? -3.766 28.047 2.246 1 98.25 280 PRO A N 1
ATOM 2288 C CA . PRO A 1 280 ? -4.828 27.203 1.697 1 98.25 280 PRO A CA 1
ATOM 2289 C C . PRO A 1 280 ? -4.426 26.516 0.393 1 98.25 280 PRO A C 1
ATOM 2291 O O . PRO A 1 280 ? -3.828 27.156 -0.48 1 98.25 280 PRO A O 1
ATOM 2294 N N . VAL A 1 281 ? -4.746 25.219 0.312 1 98.25 281 VAL A N 1
ATOM 2295 C CA . VAL A 1 281 ? -4.305 24.484 -0.867 1 98.25 281 VAL A CA 1
ATOM 2296 C C . VAL A 1 281 ? -5.41 23.531 -1.327 1 98.25 281 VAL A C 1
ATOM 2298 O O . VAL A 1 281 ? -6.375 23.297 -0.597 1 98.25 281 VAL A O 1
ATOM 2301 N N . LYS A 1 282 ? -5.305 23.109 -2.531 1 97.19 282 LYS A N 1
ATOM 2302 C CA . LYS A 1 282 ? -6.082 22.016 -3.104 1 97.19 282 LYS A CA 1
ATOM 2303 C C . LYS A 1 282 ? -5.223 21.156 -4.031 1 97.19 282 LYS A C 1
ATOM 2305 O O . LYS A 1 282 ? -4.203 21.625 -4.547 1 97.19 282 LYS A O 1
ATOM 2310 N N . LYS A 1 283 ? -5.621 19.938 -4.145 1 93.06 283 LYS A N 1
ATOM 2311 C CA . LYS A 1 283 ? -4.898 19.062 -5.059 1 93.06 283 LYS A CA 1
ATOM 2312 C C . LYS A 1 283 ? -5.004 19.562 -6.496 1 93.06 283 LYS A C 1
ATOM 2314 O O . LYS A 1 283 ? -6.051 20.078 -6.906 1 93.06 283 LYS A O 1
ATOM 2319 N N . LYS A 1 284 ? -3.967 19.453 -7.27 1 91.31 284 LYS A N 1
ATOM 2320 C CA . LYS A 1 284 ? -3.996 19.812 -8.688 1 91.31 284 LYS A CA 1
ATOM 2321 C C . LYS A 1 284 ? -4.828 18.812 -9.492 1 91.31 284 LYS A C 1
ATOM 2323 O O . LYS A 1 284 ? -4.879 17.625 -9.156 1 91.31 284 LYS A O 1
ATOM 2328 N N . MET B 1 1 ? -15.148 33.906 31.297 1 21.88 1 MET B N 1
ATOM 2329 C CA . MET B 1 1 ? -14.289 32.812 31.703 1 21.88 1 MET B CA 1
ATOM 2330 C C . MET B 1 1 ? -13.281 32.469 30.609 1 21.88 1 MET B C 1
ATOM 2332 O O . MET B 1 1 ? -13.664 32.031 29.516 1 21.88 1 MET B O 1
ATOM 2336 N N . SER B 1 2 ? -12.203 33.25 30.438 1 29.08 2 SER B N 1
ATOM 2337 C CA . SER B 1 2 ? -11.016 33.281 29.594 1 29.08 2 SER B CA 1
ATOM 2338 C C . SER B 1 2 ? -10.406 31.875 29.469 1 29.08 2 SER B C 1
ATOM 2340 O O . SER B 1 2 ? -10.25 31.172 30.469 1 29.08 2 SER B O 1
ATOM 2342 N N . SER B 1 3 ? -10.844 31.125 28.672 1 35.62 3 SER B N 1
ATOM 2343 C CA . SER B 1 3 ? -10 29.938 28.609 1 35.62 3 SER B CA 1
ATOM 2344 C C . SER B 1 3 ? -8.57 30.25 29.031 1 35.62 3 SER B C 1
ATOM 2346 O O . SER B 1 3 ? -7.855 30.984 28.359 1 35.62 3 SER B O 1
ATOM 2348 N N . LYS B 1 4 ? -8.328 30.422 30.266 1 37.12 4 LYS B N 1
ATOM 2349 C CA . LYS B 1 4 ? -7.234 30.812 31.156 1 37.12 4 LYS B CA 1
ATOM 2350 C C . LYS B 1 4 ? -5.965 30.031 30.844 1 37.12 4 LYS B C 1
ATOM 2352 O O . LYS B 1 4 ? -5.922 28.812 31.047 1 37.12 4 LYS B O 1
ATOM 2357 N N . THR B 1 5 ? -5.285 30.297 29.688 1 44.03 5 THR B N 1
ATOM 2358 C CA . THR B 1 5 ? -3.871 29.938 29.688 1 44.03 5 THR B CA 1
ATOM 2359 C C . THR B 1 5 ? -3.287 30.047 31.094 1 44.03 5 THR B C 1
ATOM 2361 O O . THR B 1 5 ? -3.338 31.109 31.719 1 44.03 5 THR B O 1
ATOM 2364 N N . TYR B 1 6 ? -3.5 29.078 31.828 1 40.97 6 TYR B N 1
ATOM 2365 C CA . TYR B 1 6 ? -2.889 29.109 33.156 1 40.97 6 TYR B CA 1
ATOM 2366 C C . TYR B 1 6 ? -1.428 29.531 33.062 1 40.97 6 TYR B C 1
ATOM 2368 O O . TYR B 1 6 ? -0.689 29.062 32.188 1 40.97 6 TYR B O 1
ATOM 2376 N N . MET B 1 7 ? -1.229 30.797 33.25 1 40.81 7 MET B N 1
ATOM 2377 C CA . MET B 1 7 ? 0.145 31.25 33.406 1 40.81 7 MET B CA 1
ATOM 2378 C C . MET B 1 7 ? 0.832 30.547 34.562 1 40.81 7 MET B C 1
ATOM 2380 O O . MET B 1 7 ? 0.428 30.688 35.719 1 40.81 7 MET B O 1
ATOM 2384 N N . TYR B 1 8 ? 1.049 29.328 34.406 1 35.91 8 TYR B N 1
ATOM 2385 C CA . TYR B 1 8 ? 1.9 28.797 35.469 1 35.91 8 TYR B CA 1
ATOM 2386 C C . TYR B 1 8 ? 3.354 29.203 35.25 1 35.91 8 TYR B C 1
ATOM 2388 O O . TYR B 1 8 ? 3.932 28.922 34.188 1 35.91 8 TYR B O 1
ATOM 2396 N N . GLY B 1 9 ? 3.977 29.797 36.25 1 40.94 9 GLY B N 1
ATOM 2397 C CA . GLY B 1 9 ? 5.359 30.219 36.406 1 40.94 9 GLY B CA 1
ATOM 2398 C C . GLY B 1 9 ? 5.855 31.047 35.219 1 40.94 9 GLY B C 1
ATOM 2399 O O . GLY B 1 9 ? 7.016 30.938 34.844 1 40.94 9 GLY B O 1
ATOM 2400 N N . GLY B 1 10 ? 4.969 31.844 34.469 1 46.28 10 GLY B N 1
ATOM 2401 C CA . GLY B 1 10 ? 5.32 32.75 33.375 1 46.28 10 GLY B CA 1
ATOM 2402 C C . GLY B 1 10 ? 5.059 32.156 32 1 46.28 10 GLY B C 1
ATOM 2403 O O . GLY B 1 10 ? 5.098 32.875 31.016 1 46.28 10 GLY B O 1
ATOM 2404 N N . GLU B 1 11 ? 5.137 30.812 31.891 1 56.44 11 GLU B N 1
ATOM 2405 C C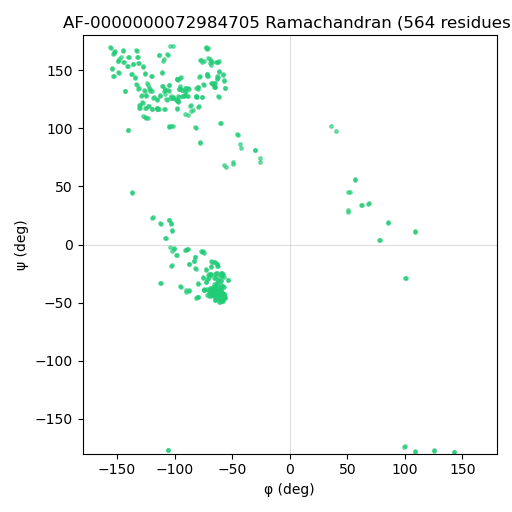A . GLU B 1 11 ? 5.039 30.203 30.578 1 56.44 11 GLU B CA 1
ATOM 2406 C C . GLU B 1 11 ? 3.617 29.719 30.297 1 56.44 11 GLU B C 1
ATOM 2408 O O . GLU B 1 11 ? 2.885 29.359 31.219 1 56.44 11 GLU B O 1
ATOM 2413 N N . TYR B 1 12 ? 2.939 30.172 29.203 1 65.81 12 TYR B N 1
ATOM 2414 C CA . TYR B 1 12 ? 1.594 29.797 28.781 1 65.81 12 TYR B CA 1
ATOM 2415 C C . TYR B 1 12 ? 1.5 28.312 28.516 1 65.81 12 TYR B C 1
ATOM 2417 O O . TYR B 1 12 ? 2.336 27.734 27.812 1 65.81 12 TYR B O 1
ATOM 2425 N N . MET B 1 13 ? 0.77 27.594 29.625 1 82.5 13 MET B N 1
ATOM 2426 C CA . MET B 1 13 ? 0.6 26.156 29.5 1 82.5 13 MET B CA 1
ATOM 2427 C C . MET B 1 13 ? -0.781 25.812 28.953 1 82.5 13 MET B C 1
ATOM 2429 O O . MET B 1 13 ? -1.749 26.531 29.203 1 82.5 13 MET B O 1
ATOM 2433 N N . LEU B 1 14 ? -0.792 24.828 28.156 1 89.19 14 LEU B N 1
ATOM 2434 C CA . LEU B 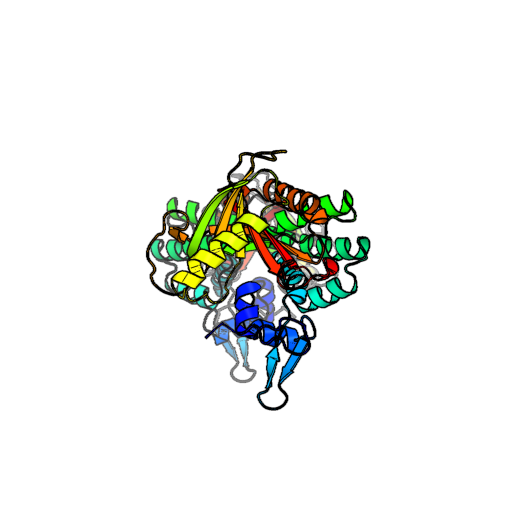1 14 ? -2.008 24.281 27.562 1 89.19 14 LEU B CA 1
ATOM 2435 C C . LEU B 1 14 ? -2.359 22.938 28.156 1 89.19 14 LEU B C 1
ATOM 2437 O O . LEU B 1 14 ? -1.478 22.094 28.359 1 89.19 14 LEU B O 1
ATOM 2441 N N . LYS B 1 15 ? -3.648 22.812 28.484 1 89.44 15 LYS B N 1
ATOM 2442 C CA . LYS B 1 15 ? -4.098 21.453 28.781 1 89.44 15 LYS B CA 1
ATOM 2443 C C . LYS B 1 15 ? -3.934 20.547 27.562 1 89.44 15 LYS B C 1
ATOM 2445 O O . LYS B 1 15 ? -3.904 21.016 26.422 1 89.44 15 LYS B O 1
ATOM 2450 N N . ILE B 1 16 ? -3.865 19.234 27.891 1 91.94 16 ILE B N 1
ATOM 2451 C CA . ILE B 1 16 ? -3.621 18.266 26.828 1 91.94 16 ILE B CA 1
ATOM 2452 C C . ILE B 1 16 ? -4.703 18.391 25.766 1 91.94 16 ILE B C 1
ATOM 2454 O O . ILE B 1 16 ? -4.426 18.234 24.562 1 91.94 16 ILE B O 1
ATOM 2458 N N . GLY B 1 17 ? -5.949 18.672 26.094 1 91.44 17 GLY B N 1
ATOM 2459 C CA . GLY B 1 17 ? -7.031 18.844 25.141 1 91.44 17 GLY B CA 1
ATOM 2460 C C . GLY B 1 17 ? -6.812 20 24.188 1 91.44 17 GLY B C 1
ATOM 2461 O O . GLY B 1 17 ? -7.047 19.875 22.984 1 91.44 17 GLY B O 1
ATOM 2462 N N . ASP B 1 18 ? -6.363 21.109 24.75 1 89.75 18 ASP B N 1
ATOM 2463 C CA . ASP B 1 18 ? -6.109 22.281 23.922 1 89.75 18 ASP B CA 1
ATOM 2464 C C . ASP B 1 18 ? -4.906 22.062 23.016 1 89.75 18 ASP B C 1
ATOM 2466 O O . ASP B 1 18 ? -4.941 22.438 21.828 1 89.75 18 ASP B O 1
ATOM 2470 N N . PHE B 1 19 ? -3.896 21.484 23.562 1 93.12 19 PHE B N 1
ATOM 2471 C CA . PHE B 1 19 ? -2.717 21.172 22.766 1 93.12 19 PHE B CA 1
ATOM 2472 C C . PHE B 1 19 ? -3.064 20.203 21.641 1 93.12 19 PHE B C 1
ATOM 2474 O O . PHE B 1 19 ? -2.549 20.328 20.531 1 93.12 19 PHE B O 1
ATOM 2481 N N . SER B 1 20 ? -3.922 19.266 21.922 1 94.44 20 SER B N 1
ATOM 2482 C CA . SER B 1 20 ? -4.402 18.328 20.922 1 94.44 20 SER B CA 1
ATOM 2483 C C . SER B 1 20 ? -5.039 19.047 19.734 1 94.44 20 SER B C 1
ATOM 2485 O O . SER B 1 20 ? -4.719 18.766 18.578 1 94.44 20 SER B O 1
ATOM 2487 N N . LYS B 1 21 ? -5.816 20.016 20 1 91.25 21 LYS B N 1
ATOM 2488 C CA . LYS B 1 21 ? -6.5 20.781 18.953 1 91.25 21 LYS B CA 1
ATOM 2489 C C . LYS B 1 21 ? -5.504 21.562 18.109 1 91.25 21 LYS B C 1
ATOM 2491 O O . LYS B 1 21 ? -5.613 21.578 16.875 1 91.25 21 LYS B O 1
ATOM 2496 N N . LEU B 1 22 ? -4.539 22.125 18.75 1 91 22 LEU B N 1
ATOM 2497 C CA . LEU B 1 22 ? -3.578 22.984 18.062 1 91 22 LEU B CA 1
ATOM 2498 C C . LEU B 1 22 ? -2.605 22.156 17.234 1 91 22 LEU B C 1
ATOM 2500 O O . LEU B 1 22 ? -2.246 22.531 16.109 1 91 22 LEU B O 1
ATOM 2504 N N . SER B 1 23 ? -2.199 21.031 17.781 1 92.81 23 SER B N 1
ATOM 2505 C CA . SER B 1 23 ? -1.184 20.203 17.141 1 92.81 23 SER B CA 1
ATOM 2506 C C . SER B 1 23 ? -1.812 19.219 16.141 1 92.81 23 SER B C 1
ATOM 2508 O O . SER B 1 23 ? -1.11 18.625 15.336 1 92.81 23 SER B O 1
ATOM 2510 N N . ARG B 1 24 ? -3.088 19.031 16.25 1 92.44 24 ARG B N 1
ATOM 2511 C CA . ARG B 1 24 ? -3.824 18.047 15.461 1 92.44 24 ARG B CA 1
ATOM 2512 C C . ARG B 1 24 ? -3.334 16.625 15.742 1 92.44 24 ARG B C 1
ATOM 2514 O O . ARG B 1 24 ? -3.191 15.828 14.82 1 92.44 24 ARG B O 1
ATOM 2521 N N . ILE B 1 25 ? -2.941 16.391 16.984 1 94.88 25 ILE B N 1
ATOM 2522 C CA . ILE B 1 25 ? -2.623 15.062 17.516 1 94.88 25 ILE B CA 1
ATOM 2523 C C . ILE B 1 25 ? -3.652 14.672 18.562 1 94.88 25 ILE B C 1
ATOM 2525 O O . ILE B 1 25 ? -3.953 15.453 19.469 1 94.88 25 ILE B O 1
ATOM 2529 N N . SER B 1 26 ? -4.191 13.578 18.438 1 95.44 26 SER B N 1
ATOM 2530 C CA . SER B 1 26 ? -5.238 13.164 19.359 1 95.44 26 SER B CA 1
ATOM 2531 C C . SER B 1 26 ? -4.699 13.031 20.781 1 95.44 26 SER B C 1
ATOM 2533 O O . SER B 1 26 ? -3.502 12.82 20.984 1 95.44 26 SER B O 1
ATOM 2535 N N . ILE B 1 27 ? -5.617 13.133 21.703 1 95.06 27 ILE B N 1
ATOM 2536 C CA . ILE B 1 27 ? -5.258 12.992 23.109 1 95.06 27 ILE B CA 1
ATOM 2537 C C . ILE B 1 27 ? -4.641 11.617 23.344 1 95.06 27 ILE B C 1
ATOM 2539 O O . ILE B 1 27 ? -3.625 11.492 24.047 1 95.06 27 ILE B O 1
ATOM 2543 N N . ARG B 1 28 ? -5.262 10.625 22.75 1 95.56 28 ARG B N 1
ATOM 2544 C CA . ARG B 1 28 ? -4.746 9.266 22.875 1 95.56 28 ARG B CA 1
ATOM 2545 C C . ARG B 1 28 ? -3.301 9.18 22.391 1 95.56 28 ARG B C 1
ATOM 2547 O O . ARG B 1 28 ? -2.451 8.586 23.047 1 95.56 28 ARG B O 1
ATOM 2554 N N . MET B 1 29 ? -3.021 9.789 21.344 1 96.12 29 MET B N 1
ATOM 2555 C CA . MET B 1 29 ? -1.677 9.75 20.781 1 96.12 29 MET B CA 1
ATOM 2556 C C . MET B 1 29 ? -0.703 10.562 21.625 1 96.12 29 MET B C 1
ATOM 2558 O O . MET B 1 29 ? 0.456 10.18 21.781 1 96.12 29 MET B O 1
ATOM 2562 N N . LEU B 1 30 ? -1.125 11.711 22.156 1 96.31 30 LEU B N 1
ATOM 2563 C CA . LEU B 1 30 ? -0.268 12.508 23.016 1 96.31 30 LEU B CA 1
ATOM 2564 C C . LEU B 1 30 ? 0.145 11.711 24.25 1 96.31 30 LEU B C 1
ATOM 2566 O O . LEU B 1 30 ? 1.289 11.812 24.703 1 96.31 30 LEU B O 1
ATOM 2570 N N . ARG B 1 31 ? -0.783 10.961 24.734 1 94.5 31 ARG B N 1
ATOM 2571 C CA . ARG B 1 31 ? -0.463 10.102 25.875 1 94.5 31 ARG B CA 1
ATOM 2572 C C . ARG B 1 31 ? 0.553 9.031 25.484 1 94.5 31 ARG B C 1
ATOM 2574 O O . ARG B 1 31 ? 1.505 8.773 26.219 1 94.5 31 ARG B O 1
ATOM 2581 N N . HIS B 1 32 ? 0.288 8.477 24.359 1 96.12 32 HIS B N 1
ATOM 2582 C CA . HIS B 1 32 ? 1.229 7.484 23.859 1 96.12 32 HIS B CA 1
ATOM 2583 C C . HIS B 1 32 ? 2.609 8.094 23.641 1 96.12 32 HIS B C 1
ATOM 2585 O O . HIS B 1 32 ? 3.623 7.492 24 1 96.12 32 HIS B O 1
ATOM 2591 N N . TYR B 1 33 ? 2.625 9.305 23.031 1 96.69 33 TYR B N 1
ATOM 2592 C CA . TYR B 1 33 ? 3.887 10 22.797 1 96.69 33 TYR B CA 1
ATOM 2593 C C . TYR B 1 33 ? 4.641 10.219 24.094 1 96.69 33 TYR B C 1
ATOM 2595 O O . TYR B 1 33 ? 5.867 10.078 24.141 1 96.69 33 TYR B O 1
ATOM 2603 N N . ASN B 1 34 ? 3.93 10.617 25.125 1 94.56 34 ASN B N 1
ATOM 2604 C CA . ASN B 1 34 ? 4.523 10.789 26.453 1 94.56 34 ASN B CA 1
ATOM 2605 C C . ASN B 1 34 ? 5.117 9.477 26.969 1 94.56 34 ASN B C 1
ATOM 2607 O O . ASN B 1 34 ? 6.254 9.453 27.438 1 94.56 34 ASN B O 1
ATOM 2611 N N . ASP B 1 35 ? 4.402 8.383 26.828 1 94.44 35 ASP B N 1
ATOM 2612 C CA . ASP B 1 35 ? 4.805 7.078 27.359 1 94.44 35 ASP B CA 1
ATOM 2613 C C . ASP B 1 35 ? 6.105 6.605 26.703 1 94.44 35 ASP B C 1
ATOM 2615 O O . ASP B 1 35 ? 6.953 6.008 27.375 1 94.44 35 ASP B O 1
ATOM 2619 N N . ILE B 1 36 ? 6.328 6.945 25.484 1 94.69 36 ILE B N 1
ATOM 2620 C CA . ILE B 1 36 ? 7.508 6.441 24.781 1 94.69 36 ILE B CA 1
ATOM 2621 C C . ILE B 1 36 ? 8.594 7.516 24.766 1 94.69 36 ILE B C 1
ATOM 2623 O O . ILE B 1 36 ? 9.633 7.344 24.125 1 94.69 36 ILE B O 1
ATOM 2627 N N . GLY B 1 37 ? 8.32 8.68 25.266 1 93.75 37 GLY B N 1
ATOM 2628 C CA . GLY B 1 37 ? 9.312 9.727 25.406 1 93.75 37 GLY B CA 1
ATOM 2629 C C . GLY B 1 37 ? 9.484 10.57 24.156 1 93.75 37 GLY B C 1
ATOM 2630 O O . GLY B 1 37 ? 10.508 11.227 23.984 1 93.75 37 GLY B O 1
ATOM 2631 N N . LEU B 1 38 ? 8.57 10.555 23.266 1 96.06 38 LEU B N 1
ATOM 2632 C CA . LEU B 1 38 ? 8.648 11.273 22 1 96.06 38 LEU B CA 1
ATOM 2633 C C . LEU B 1 38 ? 8.281 12.742 22.188 1 96.06 38 LEU B C 1
ATOM 2635 O O . LEU B 1 38 ? 8.961 13.633 21.672 1 96.06 38 LEU B O 1
ATOM 2639 N N . LEU B 1 39 ? 7.211 13.078 22.922 1 96.38 39 LEU B N 1
ATOM 2640 C CA . LEU B 1 39 ? 6.715 14.398 23.281 1 96.38 39 LEU B CA 1
ATOM 2641 C C . LEU B 1 39 ? 6.203 14.422 24.719 1 96.38 39 LEU B C 1
ATOM 2643 O O . LEU B 1 39 ? 5.043 14.086 24.969 1 96.38 39 LEU B O 1
ATOM 2647 N N . ILE B 1 40 ? 7.023 14.891 25.594 1 95.31 40 ILE B N 1
ATOM 2648 C CA . ILE B 1 40 ? 6.742 14.836 27.031 1 95.31 40 ILE B CA 1
ATOM 2649 C C . ILE B 1 40 ? 6.07 16.141 27.469 1 95.31 40 ILE B C 1
ATOM 2651 O O . ILE B 1 40 ? 6.527 17.234 27.109 1 95.31 40 ILE B O 1
ATOM 2655 N N . PRO B 1 41 ? 5.02 16 28.203 1 94.62 41 PRO B N 1
ATOM 2656 C CA . PRO B 1 41 ? 4.395 17.219 28.703 1 94.62 41 PRO B CA 1
ATOM 2657 C C . PRO B 1 41 ? 5.355 18.078 29.531 1 94.62 41 PRO B C 1
ATOM 2659 O O . PRO B 1 41 ? 6.266 17.547 30.172 1 94.62 41 PRO B O 1
ATOM 2662 N N . GLU B 1 42 ? 5.18 19.359 29.438 1 92.25 42 GLU B N 1
ATOM 2663 C CA . GLU B 1 42 ? 6.016 20.281 30.188 1 92.25 42 GLU B CA 1
ATOM 2664 C C . GLU B 1 42 ? 5.781 20.141 31.688 1 92.25 42 GLU B C 1
ATOM 2666 O O . GLU B 1 42 ? 6.699 20.328 32.5 1 92.25 42 GLU B O 1
ATOM 2671 N N . ASP B 1 43 ? 4.484 19.828 31.984 1 89.94 43 ASP B N 1
ATOM 2672 C CA . ASP B 1 43 ? 4.148 19.656 33.406 1 89.94 43 ASP B CA 1
ATOM 2673 C C . ASP B 1 43 ? 3.023 18.641 33.562 1 89.94 43 ASP B C 1
ATOM 2675 O O . ASP B 1 43 ? 2.191 18.469 32.688 1 89.94 43 ASP B O 1
ATOM 2679 N N . ILE B 1 44 ? 3.084 17.938 34.688 1 87.81 44 ILE B N 1
ATOM 2680 C CA . ILE B 1 44 ? 2.023 17.016 35.062 1 87.81 44 ILE B CA 1
ATOM 2681 C C . ILE B 1 44 ? 1.554 17.312 36.5 1 87.81 44 ILE B C 1
ATOM 2683 O O . ILE B 1 44 ? 2.354 17.312 37.438 1 87.81 44 ILE B O 1
ATOM 2687 N N . ASP B 1 45 ? 0.331 17.562 36.531 1 86.31 45 ASP B N 1
ATOM 2688 C CA . ASP B 1 45 ? -0.205 17.844 37.875 1 86.31 45 ASP B CA 1
ATOM 2689 C C . ASP B 1 45 ? -0.048 16.641 38.781 1 86.31 45 ASP B C 1
ATOM 2691 O O . ASP B 1 45 ? -0.485 15.531 38.469 1 86.31 45 ASP B O 1
ATOM 2695 N N . GLU B 1 46 ? 0.509 16.828 39.906 1 83.81 46 GLU B N 1
ATOM 2696 C CA . GLU B 1 46 ? 0.826 15.734 40.812 1 83.81 46 GLU B CA 1
ATOM 2697 C C . GLU B 1 46 ? -0.438 15.156 41.438 1 83.81 46 GLU B C 1
ATOM 2699 O O . GLU B 1 46 ? -0.474 13.984 41.812 1 83.81 46 GLU B O 1
ATOM 2704 N N . PHE B 1 47 ? -1.435 15.969 41.594 1 85.19 47 PHE B N 1
ATOM 2705 C CA . PHE B 1 47 ? -2.643 15.539 42.281 1 85.19 47 PHE B CA 1
ATOM 2706 C C . PHE B 1 47 ? -3.648 14.945 41.281 1 85.19 47 PHE B C 1
ATOM 2708 O O . PHE B 1 47 ? -4.215 13.883 41.562 1 85.19 47 PHE B O 1
ATOM 2715 N N . THR B 1 48 ? -3.797 15.547 40.094 1 83.62 48 THR B N 1
ATOM 2716 C CA . THR B 1 48 ? -4.84 15.141 39.156 1 83.62 48 THR B CA 1
ATOM 2717 C C . THR B 1 48 ? -4.258 14.289 38.031 1 83.62 48 THR B C 1
ATOM 2719 O O . THR B 1 48 ? -4.988 13.578 37.344 1 83.62 48 THR B O 1
ATOM 2722 N N . GLY B 1 49 ? -2.988 14.414 37.938 1 82.94 49 GLY B N 1
ATOM 2723 C CA . GLY B 1 49 ? -2.355 13.688 36.844 1 82.94 49 GLY B CA 1
ATOM 2724 C C . GLY B 1 49 ? -2.525 14.367 35.5 1 82.94 49 GLY B C 1
ATOM 2725 O O . GLY B 1 49 ? -2.086 13.844 34.469 1 82.94 49 GLY B O 1
ATOM 2726 N N . TYR B 1 50 ? -3.139 15.523 35.531 1 86.19 50 TYR B N 1
ATOM 2727 C CA . TYR B 1 50 ? -3.393 16.234 34.281 1 86.19 50 TYR B CA 1
ATOM 2728 C C . TYR B 1 50 ? -2.088 16.672 33.625 1 86.19 50 TYR B C 1
ATOM 2730 O O . TYR B 1 50 ? -1.177 17.141 34.312 1 86.19 50 TYR B O 1
ATOM 2738 N N . ARG B 1 51 ? -2.012 16.453 32.312 1 89 51 ARG B N 1
ATOM 2739 C CA . ARG B 1 51 ? -0.816 16.797 31.562 1 89 51 ARG B CA 1
ATOM 2740 C C . ARG B 1 51 ? -0.947 18.188 30.922 1 89 51 ARG B C 1
ATOM 2742 O O . ARG B 1 51 ? -1.985 18.516 30.359 1 89 51 ARG B O 1
ATOM 2749 N N . TYR B 1 52 ? 0.112 18.969 31.047 1 91.81 52 TYR B N 1
ATOM 2750 C CA . TYR B 1 52 ? 0.172 20.312 30.484 1 91.81 52 TYR B CA 1
ATOM 2751 C C . TYR B 1 52 ? 1.312 20.422 29.469 1 91.81 52 TYR B C 1
ATOM 2753 O O . TYR B 1 52 ? 2.43 19.969 29.734 1 91.81 52 TYR B O 1
ATOM 2761 N N . TYR B 1 53 ? 0.966 20.984 28.344 1 94.06 53 TYR B N 1
ATOM 2762 C CA . TYR B 1 53 ? 1.944 21.25 27.297 1 94.06 53 TYR B CA 1
ATOM 2763 C C . TYR B 1 53 ? 2.137 22.75 27.094 1 94.06 53 TYR B C 1
ATOM 2765 O O . TYR B 1 53 ? 1.359 23.547 27.625 1 94.06 53 TYR B O 1
ATOM 2773 N N . SER B 1 54 ? 3.244 23.047 26.438 1 91.5 54 SER B N 1
ATOM 2774 C CA . SER B 1 54 ? 3.531 24.438 26.078 1 91.5 54 SER B CA 1
ATOM 2775 C C . SER B 1 54 ? 3.436 24.641 24.562 1 91.5 54 SER B C 1
ATOM 2777 O O . SER B 1 54 ? 3.719 23.734 23.781 1 91.5 54 SER B O 1
ATOM 2779 N N . GLU B 1 55 ? 3.018 25.844 24.156 1 92.06 55 GLU B N 1
ATOM 2780 C CA . GLU B 1 55 ? 2.984 26.203 22.734 1 92.06 55 GLU B CA 1
ATOM 2781 C C . GLU B 1 55 ? 4.367 26.078 22.109 1 92.06 55 GLU B C 1
ATOM 2783 O O . GLU B 1 55 ? 4.488 25.828 20.906 1 92.06 55 GLU B O 1
ATOM 2788 N N . VAL B 1 56 ? 5.395 26.188 22.891 1 92.5 56 VAL B N 1
ATOM 2789 C CA . VAL B 1 56 ? 6.762 26.109 22.375 1 92.5 56 VAL B CA 1
ATOM 2790 C C . VAL B 1 56 ? 7.055 24.703 21.891 1 92.5 56 VAL B C 1
ATOM 2792 O O . VAL B 1 56 ? 8.039 24.469 21.188 1 92.5 56 VAL B O 1
ATOM 2795 N N . GLN B 1 57 ? 6.211 23.719 22.25 1 94.69 57 GLN B N 1
ATOM 2796 C CA . GLN B 1 57 ? 6.395 22.344 21.828 1 94.69 57 GLN B CA 1
ATOM 2797 C C . GLN B 1 57 ? 5.707 22.078 20.5 1 94.69 57 GLN B C 1
ATOM 2799 O O . GLN B 1 57 ? 5.852 21 19.922 1 94.69 57 GLN B O 1
ATOM 2804 N N . LEU B 1 58 ? 4.98 23.047 19.938 1 95.62 58 LEU B N 1
ATOM 2805 C CA . LEU B 1 58 ? 4.195 22.859 18.719 1 95.62 58 LEU B CA 1
ATOM 2806 C C . LEU B 1 58 ? 5.098 22.594 17.516 1 95.62 58 LEU B C 1
ATOM 2808 O O . LEU B 1 58 ? 4.777 21.766 16.656 1 95.62 58 LEU B O 1
ATOM 2812 N N . PRO B 1 59 ? 6.254 23.234 17.453 1 96 59 PRO B N 1
ATOM 2813 C CA . PRO B 1 59 ? 7.133 22.922 16.328 1 96 59 PRO B CA 1
ATOM 2814 C C . PRO B 1 59 ? 7.582 21.453 16.312 1 96 59 PRO B C 1
ATOM 2816 O O . PRO B 1 59 ? 7.652 20.844 15.25 1 96 59 PRO B O 1
ATOM 2819 N N . LEU B 1 60 ? 7.895 20.984 17.484 1 96.12 60 LEU B N 1
ATOM 2820 C CA . LEU B 1 60 ? 8.266 19.578 17.578 1 96.12 60 LEU B CA 1
ATOM 2821 C C . LEU B 1 60 ? 7.094 18.688 17.188 1 96.12 60 LEU B C 1
ATOM 2823 O O . LEU B 1 60 ? 7.27 17.703 16.453 1 96.12 60 LEU B O 1
ATOM 2827 N N . ALA B 1 61 ? 5.902 18.984 17.641 1 97.19 61 ALA B N 1
ATOM 2828 C CA . ALA B 1 61 ? 4.703 18.25 17.25 1 97.19 61 ALA B CA 1
ATOM 2829 C C . ALA B 1 61 ? 4.516 18.266 15.742 1 97.19 61 ALA B C 1
ATOM 2831 O O . ALA B 1 61 ? 4.176 17.234 15.148 1 97.19 61 ALA B O 1
ATOM 2832 N N . ASN B 1 62 ? 4.727 19.391 15.195 1 96.88 62 ASN B N 1
ATOM 2833 C CA . ASN B 1 62 ? 4.629 19.547 13.75 1 96.88 62 ASN B CA 1
ATOM 2834 C C . ASN B 1 62 ? 5.641 18.656 13.023 1 96.88 62 ASN B C 1
ATOM 2836 O O . ASN B 1 62 ? 5.316 18.031 12.008 1 96.88 62 ASN B O 1
ATOM 2840 N N . ARG B 1 63 ? 6.801 18.641 13.508 1 96.56 63 ARG B N 1
ATOM 2841 C CA . ARG B 1 63 ? 7.848 17.797 12.938 1 96.56 63 ARG B CA 1
ATOM 2842 C C . ARG B 1 63 ? 7.461 16.328 13 1 96.56 63 ARG B C 1
ATOM 2844 O O . ARG B 1 63 ? 7.637 15.594 12.023 1 96.56 63 ARG B O 1
ATOM 2851 N N . ILE B 1 64 ? 6.969 15.922 14.094 1 97.56 64 ILE B N 1
ATOM 2852 C CA . ILE B 1 64 ? 6.52 14.539 14.258 1 97.56 64 ILE B CA 1
ATOM 2853 C C . ILE B 1 64 ? 5.422 14.234 13.242 1 97.56 64 ILE B C 1
ATOM 2855 O O . ILE B 1 64 ? 5.457 13.188 12.586 1 97.56 64 ILE B O 1
ATOM 2859 N N . ASN B 1 65 ? 4.484 15.125 13.086 1 97.25 65 ASN B N 1
ATOM 2860 C CA . ASN B 1 65 ? 3.41 14.938 12.117 1 97.25 65 ASN B CA 1
ATOM 2861 C C . ASN B 1 65 ? 3.951 14.812 10.695 1 97.25 65 ASN B C 1
ATOM 2863 O O . ASN B 1 65 ? 3.484 13.977 9.922 1 97.25 65 ASN B O 1
ATOM 2867 N N . ALA B 1 66 ? 4.887 15.656 10.352 1 96.62 66 ALA B N 1
ATOM 2868 C CA . ALA B 1 66 ? 5.473 15.625 9.016 1 96.62 66 ALA B CA 1
ATOM 2869 C C . ALA B 1 66 ? 6.129 14.281 8.742 1 96.62 66 ALA B C 1
ATOM 2871 O O . ALA B 1 66 ? 5.992 13.727 7.645 1 96.62 66 ALA B O 1
ATOM 2872 N N . LEU B 1 67 ? 6.887 13.805 9.711 1 97.25 67 LEU B N 1
ATOM 2873 C CA . LEU B 1 67 ? 7.543 12.516 9.57 1 97.25 67 LEU B CA 1
ATOM 2874 C C . LEU B 1 67 ? 6.52 11.391 9.461 1 97.25 67 LEU B C 1
ATOM 2876 O O . LEU B 1 67 ? 6.695 10.453 8.672 1 97.25 67 LEU B O 1
ATOM 2880 N N . LYS B 1 68 ? 5.449 11.5 10.195 1 96.69 68 LYS B N 1
ATOM 2881 C CA . LYS B 1 68 ? 4.359 10.531 10.086 1 96.69 68 LYS B CA 1
ATOM 2882 C C . LYS B 1 68 ? 3.734 10.562 8.695 1 96.69 68 LYS B C 1
ATOM 2884 O O . LYS B 1 68 ? 3.412 9.516 8.133 1 96.69 68 LYS B O 1
ATOM 2889 N N . ASP B 1 69 ? 3.568 11.758 8.203 1 94.75 69 ASP B N 1
ATOM 2890 C CA . ASP B 1 69 ? 2.986 11.922 6.875 1 94.75 69 ASP B CA 1
ATOM 2891 C C . ASP B 1 69 ? 3.832 11.219 5.812 1 94.75 69 ASP B C 1
ATOM 2893 O O . ASP B 1 69 ? 3.314 10.789 4.781 1 94.75 69 ASP B O 1
ATOM 2897 N N . MET B 1 70 ? 5.094 11.078 6.117 1 96.12 70 MET B N 1
ATOM 2898 C CA . MET B 1 70 ? 6 10.414 5.188 1 96.12 70 MET B CA 1
ATOM 2899 C C . MET B 1 70 ? 5.922 8.898 5.34 1 96.12 70 MET B C 1
ATOM 2901 O O . MET B 1 70 ? 6.461 8.156 4.516 1 96.12 70 MET B O 1
ATOM 2905 N N . GLY B 1 71 ? 5.328 8.477 6.406 1 96.62 71 GLY B N 1
ATOM 2906 C CA . GLY B 1 71 ? 5.082 7.051 6.555 1 96.62 71 GLY B CA 1
ATOM 2907 C C . GLY B 1 71 ? 5.949 6.402 7.613 1 96.62 71 GLY B C 1
ATOM 2908 O O . GLY B 1 71 ? 6 5.176 7.719 1 96.62 71 GLY B O 1
ATOM 2909 N N . PHE B 1 72 ? 6.645 7.164 8.422 1 97.75 72 PHE B N 1
ATOM 2910 C CA . PHE B 1 72 ? 7.523 6.586 9.438 1 97.75 72 PHE B CA 1
ATOM 2911 C C . PHE B 1 72 ? 6.723 6.098 10.633 1 97.75 72 PHE B C 1
ATOM 2913 O O . PHE B 1 72 ? 5.75 6.738 11.039 1 97.75 72 PHE B O 1
ATOM 2920 N N . LYS B 1 73 ? 7.191 5.02 11.188 1 96.38 73 LYS B N 1
ATOM 2921 C CA . LYS B 1 73 ? 6.664 4.539 12.461 1 96.38 73 LYS B CA 1
ATOM 2922 C C . LYS B 1 73 ? 7.219 5.355 13.625 1 96.38 73 LYS B C 1
ATOM 2924 O O . LYS B 1 73 ? 8.297 5.941 13.523 1 96.38 73 LYS B O 1
ATOM 2929 N N . LEU B 1 74 ? 6.52 5.309 14.703 1 96.88 74 LEU B N 1
ATOM 2930 C CA . LEU B 1 74 ? 6.895 6.109 15.859 1 96.88 74 LEU B CA 1
ATOM 2931 C C . LEU B 1 74 ? 8.273 5.715 16.375 1 96.88 74 LEU B C 1
ATOM 2933 O O . LEU B 1 74 ? 9.07 6.578 16.766 1 96.88 74 LEU B O 1
ATOM 2937 N N . SER B 1 75 ? 8.555 4.414 16.344 1 95.81 75 SER B N 1
ATOM 2938 C CA . SER B 1 75 ? 9.859 3.941 16.812 1 95.81 75 SER B CA 1
ATOM 2939 C C . SER B 1 75 ? 10.992 4.52 15.977 1 95.81 75 SER B C 1
ATOM 2941 O O . SER B 1 75 ? 12.031 4.902 16.516 1 95.81 75 SER B O 1
ATOM 2943 N N . THR B 1 76 ? 10.789 4.648 14.727 1 97.12 76 THR B N 1
ATOM 2944 C CA . THR B 1 76 ? 11.789 5.219 13.828 1 97.12 76 THR B CA 1
ATOM 2945 C C . THR B 1 76 ? 11.867 6.734 14 1 97.12 76 THR B C 1
ATOM 2947 O O . THR B 1 76 ? 12.953 7.316 13.961 1 97.12 76 THR B O 1
ATOM 2950 N N . ILE B 1 77 ? 10.727 7.418 14.195 1 97.81 77 ILE B N 1
ATOM 2951 C CA . ILE B 1 77 ? 10.672 8.867 14.383 1 97.81 77 ILE B CA 1
ATOM 2952 C C . ILE B 1 77 ? 11.508 9.266 15.594 1 97.81 77 ILE B C 1
ATOM 2954 O O . ILE B 1 77 ? 12.242 10.258 15.555 1 97.81 77 ILE B O 1
ATOM 2958 N N . GLU B 1 78 ? 11.422 8.523 16.625 1 96.38 78 GLU B N 1
ATOM 2959 C CA . GLU B 1 78 ? 12.227 8.773 17.828 1 96.38 78 GLU B CA 1
ATOM 2960 C C . GLU B 1 78 ? 13.719 8.789 17.5 1 96.38 78 GLU B C 1
ATOM 2962 O O . GLU B 1 78 ? 14.445 9.672 17.938 1 96.38 78 GLU B O 1
ATOM 2967 N N . LYS B 1 79 ? 14.148 7.836 16.719 1 96.25 79 LYS B N 1
ATOM 2968 C CA . LYS B 1 79 ? 15.547 7.758 16.312 1 96.25 79 LYS B CA 1
ATOM 2969 C C . LYS B 1 79 ? 15.93 8.93 15.414 1 96.25 79 LYS B C 1
ATOM 2971 O O . LYS B 1 79 ? 16.984 9.531 15.586 1 96.25 79 LYS B O 1
ATOM 2976 N N . ILE B 1 80 ? 15.039 9.273 14.508 1 97.06 80 ILE B N 1
ATOM 2977 C CA . ILE B 1 80 ? 15.289 10.375 13.578 1 97.06 80 ILE B CA 1
ATOM 2978 C C . ILE B 1 80 ? 15.461 11.68 14.359 1 97.06 80 ILE B C 1
ATOM 2980 O O . ILE B 1 80 ? 16.375 12.453 14.086 1 97.06 80 ILE B O 1
ATOM 2984 N N . LEU B 1 81 ? 14.633 11.898 15.336 1 95.94 81 LEU B N 1
ATOM 2985 C CA . LEU B 1 81 ? 14.648 13.148 16.094 1 95.94 81 LEU B CA 1
ATOM 2986 C C . LEU B 1 81 ? 15.945 13.289 16.875 1 95.94 81 LEU B C 1
ATOM 2988 O O . LEU B 1 81 ? 16.438 14.406 17.078 1 95.94 81 LEU B O 1
ATOM 2992 N N . LYS B 1 82 ? 16.562 12.211 17.266 1 94.44 82 LYS B N 1
ATOM 2993 C CA . LYS B 1 82 ? 17.812 12.234 18 1 94.44 82 LYS B CA 1
ATOM 2994 C C . LYS B 1 82 ? 18.969 12.633 17.094 1 94.44 82 LYS B C 1
ATOM 2996 O O . LYS B 1 82 ? 20 13.133 17.562 1 94.44 82 LYS B O 1
ATOM 3001 N N . GLU B 1 83 ? 18.734 12.445 15.812 1 93.25 83 GLU B N 1
ATOM 3002 C CA . GLU B 1 83 ? 19.797 12.742 14.852 1 93.25 83 GLU B CA 1
ATOM 3003 C C . GLU B 1 83 ? 19.359 13.828 13.875 1 93.25 83 GLU B C 1
ATOM 3005 O O . GLU B 1 83 ? 19.828 13.867 12.734 1 93.25 83 GLU B O 1
ATOM 3010 N N . TYR B 1 84 ? 18.406 14.664 14.203 1 91.94 84 TYR B N 1
ATOM 3011 C CA . TYR B 1 84 ? 17.766 15.586 13.281 1 91.94 84 TYR B CA 1
ATOM 3012 C C . TYR B 1 84 ? 18.734 16.625 12.766 1 91.94 84 TYR B C 1
ATOM 3014 O O . TYR B 1 84 ? 18.5 17.266 11.734 1 91.94 84 TYR B O 1
ATOM 3022 N N . GLY B 1 85 ? 19.891 16.797 13.391 1 88.25 85 GLY B N 1
ATOM 3023 C CA . GLY B 1 85 ? 20.891 17.75 12.945 1 88.25 85 GLY B CA 1
ATOM 3024 C C . GLY B 1 85 ? 21.875 17.172 11.961 1 88.25 85 GLY B C 1
ATOM 3025 O O . GLY B 1 85 ? 22.672 17.891 11.367 1 88.25 85 GLY B O 1
ATOM 3026 N N . ASP B 1 86 ? 21.797 15.906 11.695 1 92.62 86 ASP B N 1
ATOM 3027 C CA . ASP B 1 86 ? 22.688 15.195 10.781 1 92.62 86 ASP B CA 1
ATOM 3028 C C . ASP B 1 86 ? 21.984 14.891 9.461 1 92.62 86 ASP B C 1
ATOM 3030 O O . ASP B 1 86 ? 21.281 13.891 9.336 1 92.62 86 ASP B O 1
ATOM 3034 N N . ASN B 1 87 ? 22.297 15.672 8.508 1 92.69 87 ASN B N 1
ATOM 3035 C CA . ASN B 1 87 ? 21.609 15.57 7.223 1 92.69 87 ASN B CA 1
ATOM 3036 C C . ASN B 1 87 ? 21.891 14.227 6.551 1 92.69 87 ASN B C 1
ATOM 3038 O O . ASN B 1 87 ? 21.031 13.688 5.855 1 92.69 87 ASN B O 1
ATOM 3042 N N . GLU B 1 88 ? 23.078 13.789 6.73 1 93.88 88 GLU B N 1
ATOM 3043 C CA . GLU B 1 88 ? 23.406 12.492 6.148 1 93.88 88 GLU B CA 1
ATOM 3044 C C . GLU B 1 88 ? 22.578 11.375 6.762 1 93.88 88 GLU B C 1
ATOM 3046 O O . GLU B 1 88 ? 22.062 10.508 6.047 1 93.88 88 GLU B O 1
ATOM 3051 N N . ALA B 1 89 ? 22.484 11.453 8.039 1 94.75 89 ALA B N 1
ATOM 3052 C CA . ALA B 1 89 ? 21.656 10.461 8.734 1 94.75 89 ALA B CA 1
ATOM 3053 C C . ALA B 1 89 ? 20.203 10.57 8.305 1 94.75 89 ALA B C 1
ATOM 3055 O O . ALA B 1 89 ? 19.547 9.555 8.031 1 94.75 89 ALA B O 1
ATOM 3056 N N . LEU B 1 90 ? 19.734 11.719 8.172 1 95.56 90 LEU B N 1
ATOM 3057 C CA . LEU B 1 90 ? 18.344 11.953 7.77 1 95.56 90 LEU B CA 1
ATOM 3058 C C . LEU B 1 90 ? 18.094 11.391 6.375 1 95.56 90 LEU B C 1
ATOM 3060 O O . LEU B 1 90 ? 17.078 10.719 6.148 1 95.56 90 LEU B O 1
ATOM 3064 N N . GLU B 1 91 ? 18.984 11.641 5.5 1 96.44 91 GLU B N 1
ATOM 3065 C CA . GLU B 1 91 ? 18.828 11.164 4.129 1 96.44 91 GLU B CA 1
ATOM 3066 C C . GLU B 1 91 ? 18.734 9.641 4.086 1 96.44 91 GLU B C 1
ATOM 3068 O O . GLU B 1 91 ? 17.969 9.078 3.301 1 96.44 91 GLU B O 1
ATOM 3073 N N . LYS B 1 92 ? 19.516 9.039 4.898 1 97.38 92 LYS B N 1
ATOM 3074 C CA . LYS B 1 92 ? 19.5 7.578 4.934 1 97.38 92 LYS B CA 1
ATOM 3075 C C . LYS B 1 92 ? 18.141 7.047 5.352 1 97.38 92 LYS B C 1
ATOM 3077 O O . LYS B 1 92 ? 17.609 6.109 4.742 1 97.38 92 LYS B O 1
ATOM 3082 N N . TYR B 1 93 ? 17.547 7.699 6.402 1 97.81 93 TYR B N 1
ATOM 3083 C CA . TYR B 1 93 ? 16.203 7.297 6.832 1 97.81 93 TYR B CA 1
ATOM 3084 C C . TYR B 1 93 ? 15.195 7.484 5.707 1 97.81 93 TYR B C 1
ATOM 3086 O O . TYR B 1 93 ? 14.359 6.605 5.457 1 97.81 93 TYR B O 1
ATOM 3094 N N . LEU B 1 94 ? 15.266 8.586 5.035 1 97.88 94 LEU B N 1
ATOM 3095 C CA . LEU B 1 94 ? 14.32 8.914 3.971 1 97.88 94 LEU B CA 1
ATOM 3096 C C . LEU B 1 94 ? 14.453 7.93 2.811 1 97.88 94 LEU B C 1
ATOM 3098 O O . LEU B 1 94 ? 13.445 7.48 2.26 1 97.88 94 LEU B O 1
ATOM 3102 N N . LEU B 1 95 ? 15.695 7.559 2.469 1 98.19 95 LEU B N 1
ATOM 3103 C CA . LEU B 1 95 ? 15.945 6.645 1.357 1 98.19 95 LEU B CA 1
ATOM 3104 C C . LEU B 1 95 ? 15.422 5.246 1.675 1 98.19 95 LEU B C 1
ATOM 3106 O O . LEU B 1 95 ? 14.844 4.586 0.81 1 98.19 95 LEU B O 1
ATOM 3110 N N . ILE B 1 96 ? 15.672 4.875 2.857 1 98.25 96 ILE B N 1
ATOM 3111 C CA . ILE B 1 96 ? 15.188 3.562 3.277 1 98.25 96 ILE B CA 1
ATOM 3112 C C . ILE B 1 96 ? 13.664 3.521 3.193 1 98.25 96 ILE B C 1
ATOM 3114 O O . ILE B 1 96 ? 13.094 2.561 2.67 1 98.25 96 ILE B O 1
ATOM 3118 N N . LYS B 1 97 ? 13.008 4.547 3.662 1 98.38 97 LYS B N 1
ATOM 3119 C CA . LYS B 1 97 ? 11.555 4.625 3.613 1 98.38 97 LYS B CA 1
ATOM 3120 C C . LYS B 1 97 ? 11.055 4.676 2.172 1 98.38 97 LYS B C 1
ATOM 3122 O O . LYS B 1 97 ? 10.062 4.031 1.832 1 98.38 97 LYS B O 1
ATOM 3127 N N . TYR B 1 98 ? 11.773 5.395 1.392 1 98.5 98 TYR B N 1
ATOM 3128 C CA . TYR B 1 98 ? 11.414 5.48 -0.021 1 98.5 98 TYR B CA 1
ATOM 3129 C C . TYR B 1 98 ? 11.445 4.105 -0.678 1 98.5 98 TYR B C 1
ATOM 3131 O O . TYR B 1 98 ? 10.516 3.729 -1.388 1 98.5 98 TYR B O 1
ATOM 3139 N N . GLU B 1 99 ? 12.477 3.402 -0.449 1 98.31 99 GLU B N 1
ATOM 3140 C CA . GLU B 1 99 ? 12.625 2.08 -1.053 1 98.31 99 GLU B CA 1
ATOM 3141 C C . GLU B 1 99 ? 11.539 1.128 -0.562 1 98.31 99 GLU B C 1
ATOM 3143 O O . GLU B 1 99 ? 10.977 0.357 -1.345 1 98.31 99 GLU B O 1
ATOM 3148 N N . GLU B 1 100 ? 11.305 1.236 0.713 1 98.06 100 GLU B N 1
ATOM 3149 C CA . GLU B 1 100 ? 10.25 0.422 1.303 1 98.06 100 GLU B CA 1
ATOM 3150 C C . GLU B 1 100 ? 8.898 0.699 0.636 1 98.06 100 GLU B C 1
ATOM 3152 O O . GLU B 1 100 ? 8.203 -0.23 0.233 1 98.06 100 GLU B O 1
ATOM 3157 N N . LEU B 1 101 ? 8.539 1.932 0.488 1 98.19 101 LEU B N 1
ATOM 3158 C CA . LEU B 1 101 ? 7.25 2.311 -0.077 1 98.19 101 LEU B CA 1
ATOM 3159 C C . LEU B 1 101 ? 7.219 2.047 -1.579 1 98.19 101 LEU B C 1
ATOM 3161 O O . LEU B 1 101 ? 6.172 1.697 -2.129 1 98.19 101 LEU B O 1
ATOM 3165 N N . ASN B 1 102 ? 8.383 2.203 -2.174 1 98 102 ASN B N 1
ATOM 3166 C CA . ASN B 1 102 ? 8.453 1.927 -3.605 1 98 102 ASN B CA 1
ATOM 3167 C C . ASN B 1 102 ? 8.172 0.458 -3.908 1 98 102 ASN B C 1
ATOM 3169 O O . ASN B 1 102 ? 7.469 0.14 -4.867 1 98 102 ASN B O 1
ATOM 3173 N N . GLU B 1 103 ? 8.727 -0.411 -3.133 1 97.44 103 GLU B N 1
ATOM 3174 C CA . GLU B 1 103 ? 8.453 -1.837 -3.281 1 97.44 103 GLU B CA 1
ATOM 3175 C C . GLU B 1 103 ? 6.969 -2.137 -3.086 1 97.44 103 GLU B C 1
ATOM 3177 O O . GLU B 1 103 ? 6.379 -2.898 -3.852 1 97.44 103 GLU B O 1
ATOM 3182 N N . LYS B 1 104 ? 6.383 -1.537 -2.121 1 97.38 104 LYS B N 1
ATOM 3183 C CA . LYS B 1 104 ? 4.953 -1.708 -1.872 1 97.38 104 LYS B CA 1
ATOM 3184 C C . LYS B 1 104 ? 4.129 -1.18 -3.041 1 97.38 104 LYS B C 1
ATOM 3186 O O . LYS B 1 104 ? 3.137 -1.798 -3.436 1 97.38 104 LYS B O 1
ATOM 3191 N N . SER B 1 105 ? 4.547 -0.054 -3.521 1 97.81 105 SER B N 1
ATOM 3192 C CA . SER B 1 105 ? 3.865 0.546 -4.664 1 97.81 105 SER B CA 1
ATOM 3193 C C . SER B 1 105 ? 3.883 -0.385 -5.871 1 97.81 105 SER B C 1
ATOM 3195 O O . SER B 1 105 ? 2.863 -0.555 -6.543 1 97.81 105 SER B O 1
ATOM 3197 N N . GLU B 1 106 ? 5.004 -0.996 -6.133 1 96 106 GLU B N 1
ATOM 3198 C CA . GLU B 1 106 ? 5.129 -1.918 -7.258 1 96 106 GLU B CA 1
ATOM 3199 C C . GLU B 1 106 ? 4.203 -3.119 -7.09 1 96 106 GLU B C 1
ATOM 3201 O O . GLU B 1 106 ? 3.547 -3.539 -8.047 1 96 106 GLU B O 1
ATOM 3206 N N . ASP B 1 107 ? 4.176 -3.609 -5.941 1 95.81 107 ASP B N 1
ATOM 3207 C CA . ASP B 1 107 ? 3.318 -4.754 -5.645 1 95.81 107 ASP B CA 1
ATOM 3208 C C . ASP B 1 107 ? 1.846 -4.395 -5.824 1 95.81 107 ASP B C 1
ATOM 3210 O O . ASP B 1 107 ? 1.096 -5.129 -6.469 1 95.81 107 ASP B O 1
ATOM 3214 N N . ILE B 1 108 ? 1.48 -3.311 -5.316 1 97.56 108 ILE B N 1
ATOM 3215 C CA . ILE B 1 108 ? 0.089 -2.879 -5.391 1 97.56 108 ILE B CA 1
ATOM 3216 C C . ILE B 1 108 ? -0.293 -2.621 -6.848 1 97.56 108 ILE B C 1
ATOM 3218 O O . ILE B 1 108 ? -1.377 -3.01 -7.289 1 97.56 108 ILE B O 1
ATOM 3222 N N . ASN B 1 109 ? 0.578 -2.014 -7.562 1 96.31 109 ASN B N 1
ATOM 3223 C CA . ASN B 1 109 ? 0.297 -1.71 -8.961 1 96.31 109 ASN B CA 1
ATOM 3224 C C . ASN B 1 109 ? 0.165 -2.98 -9.797 1 96.31 109 ASN B C 1
ATOM 3226 O O . ASN B 1 109 ? -0.649 -3.041 -10.719 1 96.31 109 ASN B O 1
ATOM 3230 N N . ARG B 1 110 ? 0.98 -3.916 -9.492 1 94.94 110 ARG B N 1
ATOM 3231 C CA . ARG B 1 110 ? 0.852 -5.203 -10.164 1 94.94 110 ARG B CA 1
ATOM 3232 C C . ARG B 1 110 ? -0.522 -5.816 -9.914 1 94.94 110 ARG B C 1
ATOM 3234 O O . ARG B 1 110 ? -1.16 -6.32 -10.844 1 94.94 110 ARG B O 1
ATOM 3241 N N . ARG B 1 111 ? -0.961 -5.801 -8.742 1 97 111 ARG B N 1
ATOM 3242 C CA . ARG B 1 111 ? -2.264 -6.352 -8.383 1 97 111 ARG B CA 1
ATOM 3243 C C . ARG B 1 111 ? -3.391 -5.566 -9.047 1 97 111 ARG B C 1
ATOM 3245 O O . ARG B 1 111 ? -4.387 -6.152 -9.484 1 97 111 ARG B O 1
ATOM 3252 N N . LEU B 1 112 ? -3.221 -4.238 -9.094 1 97.81 112 LEU B N 1
ATOM 3253 C CA . LEU B 1 112 ? -4.223 -3.404 -9.75 1 97.81 112 LEU B CA 1
ATOM 3254 C C . LEU B 1 112 ? -4.336 -3.766 -11.234 1 97.81 112 LEU B C 1
ATOM 3256 O O . LEU B 1 112 ? -5.445 -3.848 -11.766 1 97.81 112 LEU B O 1
ATOM 3260 N N . THR B 1 113 ? -3.195 -3.961 -11.867 1 96.94 113 THR B N 1
ATOM 3261 C CA . THR B 1 113 ? -3.193 -4.375 -13.266 1 96.94 113 THR B CA 1
ATOM 3262 C C . THR B 1 113 ? -3.902 -5.715 -13.438 1 96.94 113 THR B C 1
ATOM 3264 O O . THR B 1 113 ? -4.719 -5.879 -14.344 1 96.94 113 THR B O 1
ATOM 3267 N N . LEU B 1 114 ? -3.609 -6.629 -12.555 1 96.38 114 LEU B N 1
ATOM 3268 C CA . LEU B 1 114 ? -4.234 -7.949 -12.586 1 96.38 114 LEU B CA 1
ATOM 3269 C C . LEU B 1 114 ? -5.746 -7.836 -12.422 1 96.38 114 LEU B C 1
ATOM 3271 O O . LEU B 1 114 ? -6.5 -8.445 -13.188 1 96.38 114 LEU B O 1
ATOM 3275 N N . LEU B 1 115 ? -6.184 -7.055 -11.477 1 97.56 115 LEU B N 1
ATOM 3276 C CA . LEU B 1 115 ? -7.609 -6.867 -11.227 1 97.56 115 LEU B CA 1
ATOM 3277 C C . LEU B 1 115 ? -8.281 -6.211 -12.43 1 97.56 115 LEU B C 1
ATOM 3279 O O . LEU B 1 115 ? -9.336 -6.664 -12.875 1 97.56 115 LEU B O 1
ATOM 3283 N N . LYS B 1 116 ? -7.676 -5.188 -12.938 1 97.06 116 LYS B N 1
ATOM 3284 C CA . LYS B 1 116 ? -8.234 -4.457 -14.07 1 97.06 116 LYS B CA 1
ATOM 3285 C C . LYS B 1 116 ? -8.398 -5.367 -15.281 1 97.06 116 LYS B C 1
ATOM 3287 O O . LYS B 1 116 ? -9.453 -5.367 -15.922 1 97.06 116 LYS B O 1
ATOM 3292 N N . SER B 1 117 ? -7.391 -6.094 -15.586 1 95.44 117 SER B N 1
ATOM 3293 C CA . SER B 1 117 ? -7.449 -6.992 -16.734 1 95.44 117 SER B CA 1
ATOM 3294 C C . SER B 1 117 ? -8.469 -8.102 -16.516 1 95.44 117 SER B C 1
ATOM 3296 O O . SER B 1 117 ? -9.164 -8.508 -17.453 1 95.44 117 SER B O 1
ATOM 3298 N N . THR B 1 118 ? -8.562 -8.664 -15.328 1 95.12 118 THR B N 1
ATOM 3299 C CA . THR B 1 118 ? -9.523 -9.711 -15.008 1 95.12 118 THR B CA 1
ATOM 3300 C C . THR B 1 118 ? -10.953 -9.203 -15.156 1 95.12 118 THR B C 1
ATOM 3302 O O . THR B 1 118 ? -11.805 -9.883 -15.742 1 95.12 118 THR B O 1
ATOM 3305 N N . ILE B 1 119 ? -11.188 -8 -14.656 1 96.38 119 ILE B N 1
ATOM 3306 C CA . ILE B 1 119 ? -12.508 -7.391 -14.773 1 96.38 119 ILE B CA 1
ATOM 3307 C C . ILE B 1 119 ? -12.859 -7.203 -16.25 1 96.38 119 ILE B C 1
ATOM 3309 O O . ILE B 1 119 ? -13.969 -7.539 -16.672 1 96.38 119 ILE B O 1
ATOM 3313 N N . LYS B 1 120 ? -11.914 -6.691 -17 1 95 120 LYS B N 1
ATOM 3314 C CA . LYS B 1 120 ? -12.125 -6.488 -18.422 1 95 120 LYS B CA 1
ATOM 3315 C C . LYS B 1 120 ? -12.469 -7.801 -19.125 1 95 120 LYS B C 1
ATOM 3317 O O . LYS B 1 120 ? -13.383 -7.855 -19.938 1 95 120 LYS B O 1
ATOM 3322 N N . ARG B 1 121 ? -11.805 -8.852 -18.797 1 92.25 121 ARG B N 1
ATOM 3323 C CA . ARG B 1 121 ? -12.031 -10.156 -19.422 1 92.25 121 ARG B CA 1
ATOM 3324 C C . ARG B 1 121 ? -13.375 -10.734 -19 1 92.25 121 ARG B C 1
ATOM 3326 O O . ARG B 1 121 ? -14.078 -11.336 -19.812 1 92.25 121 ARG B O 1
ATOM 3333 N N . LEU B 1 122 ? -13.688 -10.617 -17.766 1 92.56 122 LEU B N 1
ATOM 3334 C CA . LEU B 1 122 ? -14.953 -11.117 -17.234 1 92.56 122 LEU B CA 1
ATOM 3335 C C . LEU B 1 122 ? -16.125 -10.469 -17.953 1 92.56 122 LEU B C 1
ATOM 3337 O O . LEU B 1 122 ? -17.141 -11.125 -18.219 1 92.56 122 LEU B O 1
ATOM 3341 N N . ARG B 1 123 ? -15.984 -9.266 -18.297 1 92.88 123 ARG B N 1
ATOM 3342 C CA . ARG B 1 123 ? -17.047 -8.531 -18.984 1 92.88 123 ARG B CA 1
ATOM 3343 C C . ARG B 1 123 ? -17.156 -8.961 -20.453 1 92.88 123 ARG B C 1
ATOM 3345 O O . ARG B 1 123 ? -18.234 -8.906 -21.047 1 92.88 123 ARG B O 1
ATOM 3352 N N . LYS B 1 124 ? -16.047 -9.398 -21.016 1 89.94 124 LYS B N 1
ATOM 3353 C CA . LYS B 1 124 ? -16.016 -9.797 -22.422 1 89.94 124 LYS B CA 1
ATOM 3354 C C . LYS B 1 124 ? -16.391 -11.266 -22.594 1 89.94 124 LYS B C 1
ATOM 3356 O O . LYS B 1 124 ? -17.016 -11.641 -23.594 1 89.94 124 LYS B O 1
ATOM 3361 N N . ASP B 1 125 ? -15.898 -11.984 -21.656 1 84.81 125 ASP B N 1
ATOM 3362 C CA . ASP B 1 125 ? -16.031 -13.438 -21.719 1 84.81 125 ASP B CA 1
ATOM 3363 C C . ASP B 1 125 ? -16.562 -13.992 -20.391 1 84.81 125 ASP B C 1
ATOM 3365 O O . ASP B 1 125 ? -15.852 -13.969 -19.391 1 84.81 125 ASP B O 1
ATOM 3369 N N . GLU B 1 126 ? -17.703 -14.648 -20.484 1 79.75 126 GLU B N 1
ATOM 3370 C CA . GLU B 1 126 ? -18.344 -15.164 -19.266 1 79.75 126 GLU B CA 1
ATOM 3371 C C . GLU B 1 126 ? -17.531 -16.297 -18.656 1 79.75 126 GLU B C 1
ATOM 3373 O O . GLU B 1 126 ? -17.625 -16.547 -17.453 1 79.75 126 GLU B O 1
ATOM 3378 N N . ASP B 1 127 ? -16.672 -16.875 -19.453 1 83.31 127 ASP B N 1
ATOM 3379 C CA . ASP B 1 127 ? -15.906 -18.016 -18.969 1 83.31 127 ASP B CA 1
ATOM 3380 C C . ASP B 1 127 ? -14.477 -17.609 -18.625 1 83.31 127 ASP B C 1
ATOM 3382 O O . ASP B 1 127 ? -13.594 -18.453 -18.469 1 83.31 127 ASP B O 1
ATOM 3386 N N . ALA B 1 128 ? -14.328 -16.359 -18.469 1 80.56 128 ALA B N 1
ATOM 3387 C CA . ALA B 1 128 ? -12.984 -15.828 -18.266 1 80.56 128 ALA B CA 1
ATOM 3388 C C . ALA B 1 128 ? -12.383 -16.344 -16.969 1 80.56 128 ALA B C 1
ATOM 3390 O O . ALA B 1 128 ? -11.164 -16.453 -16.844 1 80.56 128 ALA B O 1
ATOM 3391 N N . MET B 1 129 ? -13.227 -16.719 -16.047 1 85.19 129 MET B N 1
ATOM 3392 C CA . MET B 1 129 ? -12.703 -17.125 -14.742 1 85.19 129 MET B CA 1
ATOM 3393 C C . MET B 1 129 ? -12.703 -18.641 -14.609 1 85.19 129 MET B C 1
ATOM 3395 O O . MET B 1 129 ? -12.477 -19.172 -13.516 1 85.19 129 MET B O 1
ATOM 3399 N N . LYS B 1 130 ? -12.93 -19.219 -15.734 1 90.5 130 LYS B N 1
ATOM 3400 C CA . LYS B 1 130 ? -12.867 -20.688 -15.766 1 90.5 130 LYS B CA 1
ATOM 3401 C C . LYS B 1 130 ? -11.43 -21.172 -15.57 1 90.5 130 LYS B C 1
ATOM 3403 O O . LYS B 1 130 ? -11.203 -22.172 -14.891 1 90.5 130 LYS B O 1
ATOM 3408 N N . TYR B 1 131 ? -10.547 -20.438 -16.141 1 93.81 131 TYR B N 1
ATOM 3409 C CA . TYR B 1 131 ? -9.133 -20.75 -16.031 1 93.81 131 TYR B CA 1
ATOM 3410 C C . TYR B 1 131 ? -8.375 -19.672 -15.281 1 93.81 131 TYR B C 1
ATOM 3412 O O . TYR B 1 131 ? -8.289 -18.531 -15.742 1 93.81 131 TYR B O 1
ATOM 3420 N N . ASN B 1 132 ? -7.84 -20.062 -14.156 1 94.88 132 ASN B N 1
ATOM 3421 C CA . ASN B 1 132 ? -7.129 -19.125 -13.305 1 94.88 132 ASN B CA 1
ATOM 3422 C C . ASN B 1 132 ? -5.621 -19.188 -13.516 1 94.88 132 ASN B C 1
ATOM 3424 O O . ASN B 1 132 ? -4.992 -20.203 -13.195 1 94.88 132 ASN B O 1
ATOM 3428 N N . VAL B 1 133 ? -5.113 -18.094 -13.969 1 97 133 VAL B N 1
ATOM 3429 C CA . VAL B 1 133 ? -3.678 -18.047 -14.227 1 97 133 VAL B CA 1
ATOM 3430 C C . VAL B 1 133 ? -2.936 -17.641 -12.953 1 97 133 VAL B C 1
ATOM 3432 O O . VAL B 1 133 ? -3.352 -16.719 -12.25 1 97 133 VAL B O 1
ATOM 3435 N N . THR B 1 134 ? -1.905 -18.344 -12.664 1 96.75 134 THR B N 1
ATOM 3436 C CA . THR B 1 134 ? -1.043 -18 -11.539 1 96.75 134 THR B CA 1
ATOM 3437 C C . THR B 1 134 ? 0.41 -17.875 -11.992 1 96.75 134 THR B C 1
ATOM 3439 O O . THR B 1 134 ? 0.835 -18.547 -12.93 1 96.75 134 THR B O 1
ATOM 3442 N N . LEU B 1 135 ? 1.089 -16.969 -11.336 1 95.81 135 LEU B N 1
ATOM 3443 C CA . LEU B 1 135 ? 2.531 -16.828 -11.508 1 95.81 135 LEU B CA 1
ATOM 3444 C C . LEU B 1 135 ? 3.285 -17.578 -10.414 1 95.81 135 LEU B C 1
ATOM 3446 O O . LEU B 1 135 ? 2.994 -17.406 -9.227 1 95.81 135 LEU B O 1
ATOM 3450 N N . LYS B 1 136 ? 4.25 -18.484 -10.852 1 95.12 136 LYS B N 1
ATOM 3451 C CA . LYS B 1 136 ? 5.031 -19.203 -9.852 1 95.12 136 LYS B CA 1
ATOM 3452 C C . LYS B 1 136 ? 6.371 -19.656 -10.422 1 95.12 136 LYS B C 1
ATOM 3454 O O . LYS B 1 136 ? 6.582 -19.609 -11.633 1 95.12 136 LYS B O 1
ATOM 3459 N N . GLU B 1 137 ? 7.172 -20.094 -9.562 1 95.44 137 GLU B N 1
ATOM 3460 C CA . GLU B 1 137 ? 8.477 -20.609 -9.961 1 95.44 137 GLU B CA 1
ATOM 3461 C C . GLU B 1 137 ? 8.461 -22.125 -10.055 1 95.44 137 GLU B C 1
ATOM 3463 O O . GLU B 1 137 ? 8.023 -22.812 -9.125 1 95.44 137 GLU B O 1
ATOM 3468 N N . MET B 1 138 ? 8.828 -22.641 -11.18 1 94.81 138 MET B N 1
ATOM 3469 C CA . MET B 1 138 ? 9.172 -24.062 -11.289 1 94.81 138 MET B CA 1
ATOM 3470 C C . MET B 1 138 ? 10.586 -24.328 -10.781 1 94.81 138 MET B C 1
ATOM 3472 O O . MET B 1 138 ? 11.555 -23.781 -11.328 1 94.81 138 MET B O 1
ATOM 3476 N N . PRO B 1 139 ? 10.75 -25.078 -9.82 1 94.06 139 PRO B N 1
ATOM 3477 C CA . PRO B 1 139 ? 12.062 -25.25 -9.211 1 94.06 139 PRO B CA 1
ATOM 3478 C C . PRO B 1 139 ? 13.047 -26 -10.102 1 94.06 139 PRO B C 1
ATOM 3480 O O . PRO B 1 139 ? 12.633 -26.672 -11.047 1 94.06 139 PRO B O 1
ATOM 3483 N N . LYS B 1 140 ? 14.305 -25.766 -9.727 1 95.75 140 LYS B N 1
ATOM 3484 C CA . LYS B 1 140 ? 15.367 -26.578 -10.32 1 95.75 140 LYS B CA 1
ATOM 3485 C C . LYS B 1 140 ? 15.125 -28.062 -10.078 1 95.75 140 LYS B C 1
ATOM 3487 O O . LYS B 1 140 ? 14.68 -28.453 -9 1 95.75 140 LYS B O 1
ATOM 3492 N N . ARG B 1 141 ? 15.453 -28.875 -11.148 1 94.62 141 ARG B N 1
ATOM 3493 C CA . ARG B 1 141 ? 15.18 -30.312 -11.016 1 94.62 141 ARG B CA 1
ATOM 3494 C C . ARG B 1 141 ? 16.109 -31.125 -11.906 1 94.62 141 ARG B C 1
ATOM 3496 O O . ARG B 1 141 ? 16.547 -30.656 -12.961 1 94.62 141 ARG B O 1
ATOM 3503 N N . GLN B 1 142 ? 16.375 -32.344 -11.477 1 96.19 142 GLN B N 1
ATOM 3504 C CA . GLN B 1 142 ? 17.016 -33.344 -12.312 1 96.19 142 GLN B CA 1
ATOM 3505 C C . GLN B 1 142 ? 15.984 -34.188 -13.078 1 96.19 142 GLN B C 1
ATOM 3507 O O . GLN B 1 142 ? 15.008 -34.656 -12.492 1 96.19 142 GLN B O 1
ATOM 3512 N N . VAL B 1 143 ? 16.312 -34.375 -14.422 1 97.69 143 VAL B N 1
ATOM 3513 C CA . VAL B 1 143 ? 15.258 -35.031 -15.195 1 97.69 143 VAL B CA 1
ATOM 3514 C C . VAL B 1 143 ? 15.883 -36.062 -16.125 1 97.69 143 VAL B C 1
ATOM 3516 O O . VAL B 1 143 ? 17.047 -35.938 -16.531 1 97.69 143 VAL B O 1
ATOM 3519 N N . ALA B 1 144 ? 15.156 -37.125 -16.344 1 97.56 144 ALA B N 1
ATOM 3520 C CA . ALA B 1 144 ? 15.32 -37.906 -17.547 1 97.56 144 ALA B CA 1
ATOM 3521 C C . ALA B 1 144 ? 14.578 -37.281 -18.734 1 97.56 144 ALA B C 1
ATOM 3523 O O . ALA B 1 144 ? 13.391 -36.969 -18.625 1 97.56 144 ALA B O 1
ATOM 3524 N N . SER B 1 145 ? 15.32 -37.094 -19.797 1 98.19 145 SER B N 1
ATOM 3525 C CA . SER B 1 145 ? 14.758 -36.344 -20.922 1 98.19 145 SER B CA 1
ATOM 3526 C C . SER B 1 145 ? 14.859 -37.125 -22.219 1 98.19 145 SER B C 1
ATOM 3528 O O . SER B 1 145 ? 15.898 -37.719 -22.531 1 98.19 145 SER B O 1
ATOM 3530 N N . LEU B 1 146 ? 13.734 -37.156 -22.938 1 98.31 146 LEU B N 1
ATOM 3531 C CA . LEU B 1 146 ? 13.648 -37.75 -24.266 1 98.31 146 LEU B CA 1
ATOM 3532 C C . LEU B 1 146 ? 12.969 -36.812 -25.25 1 98.31 146 LEU B C 1
ATOM 3534 O O . LEU B 1 146 ? 11.828 -36.375 -25.031 1 98.31 146 LEU B O 1
ATOM 3538 N N . ARG B 1 147 ? 13.711 -36.406 -26.281 1 97.88 147 ARG B N 1
ATOM 3539 C CA . ARG B 1 147 ? 13.18 -35.5 -27.266 1 97.88 147 ARG B CA 1
ATOM 3540 C C . ARG B 1 147 ? 13.141 -36.125 -28.656 1 97.88 147 ARG B C 1
ATOM 3542 O O . ARG B 1 147 ? 14.148 -36.656 -29.109 1 97.88 147 ARG B O 1
ATOM 3549 N N . GLU B 1 148 ? 11.961 -36.094 -29.281 1 97.12 148 GLU B N 1
ATOM 3550 C CA . GLU B 1 148 ? 11.773 -36.625 -30.625 1 97.12 148 GLU B CA 1
ATOM 3551 C C . GLU B 1 148 ? 10.711 -35.844 -31.375 1 97.12 148 GLU B C 1
ATOM 3553 O O . GLU B 1 148 ? 9.945 -35.062 -30.781 1 97.12 148 GLU B O 1
ATOM 3558 N N . ILE B 1 149 ? 10.773 -35.969 -32.656 1 97.06 149 ILE B N 1
ATOM 3559 C CA . ILE B 1 149 ? 9.68 -35.469 -33.5 1 97.06 149 ILE B CA 1
ATOM 3560 C C . ILE B 1 149 ? 8.602 -36.562 -33.625 1 97.06 149 ILE B C 1
ATOM 3562 O O . ILE B 1 149 ? 8.891 -37.688 -34.031 1 97.06 149 ILE B O 1
ATOM 3566 N N . ILE B 1 150 ? 7.391 -36.219 -33.156 1 96.38 150 ILE B N 1
ATOM 3567 C CA . ILE B 1 150 ? 6.297 -37.188 -33.25 1 96.38 150 ILE B CA 1
ATOM 3568 C C . ILE B 1 150 ? 5.289 -36.719 -34.312 1 96.38 150 ILE B C 1
ATOM 3570 O O . ILE B 1 150 ? 5.203 -35.531 -34.625 1 96.38 150 ILE B O 1
ATOM 3574 N N . PRO B 1 151 ? 4.488 -37.656 -34.812 1 94.69 151 PRO B N 1
ATOM 3575 C CA . PRO B 1 151 ? 3.592 -37.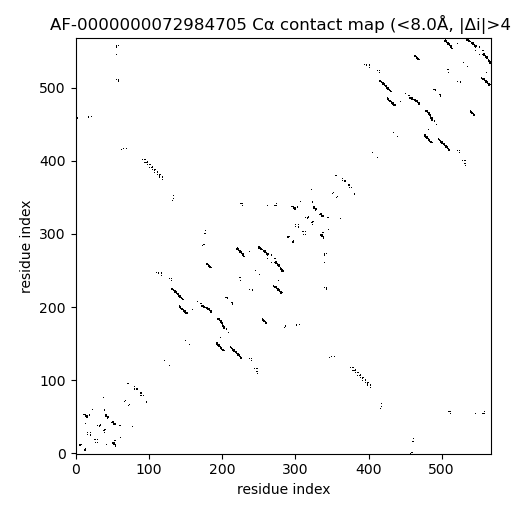312 -35.938 1 94.69 151 PRO B CA 1
ATOM 3576 C C . PRO B 1 151 ? 2.52 -36.312 -35.531 1 94.69 151 PRO B C 1
ATOM 3578 O O . PRO B 1 151 ? 2.109 -35.469 -36.344 1 94.69 151 PRO B O 1
ATOM 3581 N N . SER B 1 152 ? 1.995 -36.438 -34.344 1 93.62 152 SER B N 1
ATOM 3582 C CA . SER B 1 152 ? 0.981 -35.5 -33.844 1 93.62 152 SER B CA 1
ATOM 3583 C C . SER B 1 152 ? 1.036 -35.406 -32.344 1 93.62 152 SER B C 1
ATOM 3585 O O . SER B 1 152 ? 1.689 -36.219 -31.672 1 93.62 152 SER B O 1
ATOM 3587 N N . TYR B 1 153 ? 0.363 -34.406 -31.844 1 91.69 153 TYR B N 1
ATOM 3588 C CA . TYR B 1 153 ? 0.34 -34.156 -30.406 1 91.69 153 TYR B CA 1
ATOM 3589 C C . TYR B 1 153 ? -0.24 -35.344 -29.656 1 91.69 153 TYR B C 1
ATOM 3591 O O . TYR B 1 153 ? 0.187 -35.656 -28.531 1 91.69 153 TYR B O 1
ATOM 3599 N N . GLU B 1 154 ? -1.181 -36.094 -30.25 1 89.69 154 GLU B N 1
ATOM 3600 C CA . GLU B 1 154 ? -1.906 -37.188 -29.594 1 89.69 154 GLU B CA 1
ATOM 3601 C C . GLU B 1 154 ? -1.031 -38.438 -29.469 1 89.69 154 GLU B C 1
ATOM 3603 O O . GLU B 1 154 ? -1.388 -39.375 -28.766 1 89.69 154 GLU B O 1
ATOM 3608 N N . MET B 1 155 ? 0.126 -38.406 -30.047 1 93.06 155 MET B N 1
ATOM 3609 C CA . MET B 1 155 ? 0.965 -39.594 -30.078 1 93.06 155 MET B CA 1
ATOM 3610 C C . MET B 1 155 ? 2.109 -39.469 -29.078 1 93.06 155 MET B C 1
ATOM 3612 O O . MET B 1 155 ? 3.109 -40.188 -29.188 1 93.06 155 MET B O 1
ATOM 3616 N N . GLU B 1 156 ? 1.936 -38.594 -28.094 1 94.19 156 GLU B N 1
ATOM 3617 C CA . GLU B 1 156 ? 2.93 -38.438 -27.031 1 94.19 156 GLU B CA 1
ATOM 3618 C C . GLU B 1 156 ? 3.178 -39.75 -26.312 1 94.19 156 GLU B C 1
ATOM 3620 O O . GLU B 1 156 ? 4.258 -39.969 -25.75 1 94.19 156 GLU B O 1
ATOM 3625 N N . GLY B 1 157 ? 2.182 -40.562 -26.312 1 93.5 157 GLY B N 1
ATOM 3626 C CA . GLY B 1 157 ? 2.256 -41.844 -25.625 1 93.5 157 GLY B CA 1
ATOM 3627 C C . GLY B 1 157 ? 3.459 -42.688 -26.031 1 93.5 157 GLY B C 1
ATOM 3628 O O . GLY B 1 157 ? 4.008 -43.438 -25.219 1 93.5 157 GLY B O 1
ATOM 3629 N N . ILE B 1 158 ? 3.871 -42.531 -27.25 1 93.5 158 ILE B N 1
ATOM 3630 C CA . ILE B 1 158 ? 5.02 -43.25 -27.766 1 93.5 158 ILE B CA 1
ATOM 3631 C C . ILE B 1 158 ? 6.27 -42.906 -26.969 1 93.5 158 ILE B C 1
ATOM 3633 O O . ILE B 1 158 ? 7.051 -43.781 -26.594 1 93.5 158 ILE B O 1
ATOM 3637 N N . LEU B 1 159 ? 6.434 -41.656 -26.688 1 96.75 159 LEU B N 1
ATOM 3638 C CA . LEU B 1 159 ? 7.609 -41.188 -25.969 1 96.75 159 LEU B CA 1
ATOM 3639 C C . LEU B 1 159 ? 7.59 -41.656 -24.516 1 96.75 159 LEU B C 1
ATOM 3641 O O . LEU B 1 159 ? 8.625 -42.031 -23.984 1 96.75 159 LEU B O 1
ATOM 3645 N N . TRP B 1 160 ? 6.422 -41.625 -23.938 1 95.94 160 TRP B N 1
ATOM 3646 C CA . TRP B 1 160 ? 6.297 -42.031 -22.547 1 95.94 160 TRP B CA 1
ATOM 3647 C C . TRP B 1 160 ? 6.648 -43.5 -22.375 1 95.94 160 TRP B C 1
ATOM 3649 O O . TRP B 1 160 ? 7.305 -43.875 -21.391 1 95.94 160 TRP B O 1
ATOM 3659 N N . GLU B 1 161 ? 6.223 -44.281 -23.281 1 93.5 161 GLU B N 1
ATOM 3660 C CA . GLU B 1 161 ? 6.555 -45.688 -23.25 1 93.5 161 GLU B CA 1
ATOM 3661 C C . GLU B 1 161 ? 8.055 -45.938 -23.391 1 93.5 161 GLU B C 1
ATOM 3663 O O . GLU B 1 161 ? 8.648 -46.719 -22.672 1 93.5 161 GLU B O 1
ATOM 3668 N N . GLU B 1 162 ? 8.594 -45.25 -24.297 1 94.75 162 GLU B N 1
ATOM 3669 C CA . GLU B 1 162 ? 10.016 -45.406 -24.578 1 94.75 162 GLU B CA 1
ATOM 3670 C C . GLU B 1 162 ? 10.867 -44.969 -23.391 1 94.75 162 GLU B C 1
ATOM 3672 O O . GLU B 1 162 ? 11.812 -45.656 -23.016 1 94.75 162 GLU B O 1
ATOM 3677 N N . ILE B 1 163 ? 10.594 -43.844 -22.844 1 96 163 ILE B N 1
ATOM 3678 C CA . ILE B 1 163 ? 11.414 -43.312 -21.75 1 96 163 ILE B CA 1
ATOM 3679 C C . ILE B 1 163 ? 11.289 -44.25 -20.531 1 96 163 ILE B C 1
ATOM 3681 O O . ILE B 1 163 ? 12.266 -44.469 -19.812 1 96 163 ILE B O 1
ATOM 3685 N N . ARG B 1 164 ? 10.109 -44.719 -20.297 1 92.25 164 ARG B N 1
ATOM 3686 C CA . ARG B 1 164 ? 9.898 -45.625 -19.172 1 92.25 164 ARG B CA 1
ATOM 3687 C C . ARG B 1 164 ? 10.75 -46.875 -19.328 1 92.25 164 ARG B C 1
ATOM 3689 O O . ARG B 1 164 ? 11.344 -47.344 -18.359 1 92.25 164 ARG B O 1
ATOM 3696 N N . LYS B 1 165 ? 10.781 -47.406 -20.516 1 92.06 165 LYS B N 1
ATOM 3697 C CA . LYS B 1 165 ? 11.602 -48.562 -20.781 1 92.06 165 LYS B CA 1
ATOM 3698 C C . LYS B 1 165 ? 13.062 -48.312 -20.438 1 92.06 165 LYS B C 1
ATOM 3700 O O . LYS B 1 165 ? 13.703 -49.156 -19.781 1 92.06 165 LYS B O 1
ATOM 3705 N N . GLU B 1 166 ? 13.5 -47.219 -20.859 1 91.69 166 GLU B N 1
ATOM 3706 C CA . GLU B 1 166 ? 14.898 -46.875 -20.625 1 91.69 166 GLU B CA 1
ATOM 3707 C C . GLU B 1 166 ? 15.172 -46.656 -19.141 1 91.69 166 GLU B C 1
ATOM 3709 O O . GLU B 1 166 ? 16.219 -47.062 -18.625 1 91.69 166 GLU B O 1
ATOM 3714 N N . MET B 1 167 ? 14.273 -46.031 -18.469 1 92.5 167 MET B N 1
ATOM 3715 C CA . MET B 1 167 ? 14.445 -45.781 -17.047 1 92.5 167 MET B CA 1
ATOM 3716 C C . MET B 1 167 ? 14.406 -47.062 -16.234 1 92.5 167 MET B C 1
ATOM 3718 O O . MET B 1 167 ? 15.148 -47.188 -15.266 1 92.5 167 MET B O 1
ATOM 3722 N N . ASP B 1 168 ? 13.539 -47.906 -16.625 1 90.44 168 ASP B N 1
ATOM 3723 C CA . ASP B 1 168 ? 13.445 -49.219 -15.953 1 90.44 168 ASP B CA 1
ATOM 3724 C C . ASP B 1 168 ? 14.758 -50 -16.062 1 90.44 168 ASP B C 1
ATOM 3726 O O . ASP B 1 168 ? 15.195 -50.625 -15.102 1 90.44 168 ASP B O 1
ATOM 3730 N N . ALA B 1 169 ? 15.367 -49.844 -17.172 1 90.31 169 ALA B N 1
ATOM 3731 C CA . ALA B 1 169 ? 16.625 -50.562 -17.422 1 90.31 169 ALA B CA 1
ATOM 3732 C C . ALA B 1 169 ? 17.719 -50.094 -16.469 1 90.31 169 ALA B C 1
ATOM 3734 O O . ALA B 1 169 ? 18.609 -50.875 -16.141 1 90.31 169 ALA B O 1
ATOM 3735 N N . GLN B 1 170 ? 17.656 -48.938 -15.977 1 91.31 170 GLN B N 1
ATOM 3736 C CA . GLN B 1 170 ? 18.672 -48.375 -15.086 1 91.31 170 GLN B CA 1
ATOM 3737 C C . GLN B 1 170 ? 18.156 -48.281 -13.648 1 91.31 170 GLN B C 1
ATOM 3739 O O . GLN B 1 170 ? 18.844 -47.75 -12.773 1 91.31 170 GLN B O 1
ATOM 3744 N N . ASN B 1 171 ? 17 -48.781 -13.352 1 91 171 ASN B N 1
ATOM 3745 C CA . ASN B 1 171 ? 16.375 -48.688 -12.039 1 91 171 ASN B CA 1
ATOM 3746 C C . ASN B 1 171 ? 16.359 -47.25 -11.523 1 91 171 ASN B C 1
ATOM 3748 O O . ASN B 1 171 ? 16.766 -46.969 -10.383 1 91 171 ASN B O 1
ATOM 3752 N N . VAL B 1 172 ? 15.992 -46.406 -12.406 1 92 172 VAL B N 1
ATOM 3753 C CA . VAL B 1 172 ? 15.984 -44.969 -12.086 1 92 172 VAL B CA 1
ATOM 3754 C C . VAL B 1 172 ? 14.953 -44.688 -10.992 1 92 172 VAL B C 1
ATOM 3756 O O . VAL B 1 172 ? 13.836 -45.219 -11.039 1 92 172 VAL B O 1
ATOM 3759 N N . GLN B 1 173 ? 15.344 -43.906 -10.039 1 91.25 173 GLN B N 1
ATOM 3760 C CA . GLN B 1 173 ? 14.438 -43.469 -8.984 1 91.25 173 GLN B CA 1
ATOM 3761 C C . GLN B 1 173 ? 13.734 -42.156 -9.352 1 91.25 173 GLN B C 1
ATOM 3763 O O . GLN B 1 173 ? 14.383 -41.188 -9.734 1 91.25 173 GLN B O 1
ATOM 3768 N N . PHE B 1 174 ? 12.461 -42.25 -9.211 1 89.75 174 PHE B N 1
ATOM 3769 C CA . PHE B 1 174 ? 11.664 -41.062 -9.539 1 89.75 174 PHE B CA 1
ATOM 3770 C C . PHE B 1 174 ? 11.852 -39.969 -8.492 1 89.75 174 PHE B C 1
ATOM 3772 O O . PHE B 1 174 ? 12.039 -40.281 -7.309 1 89.75 174 PHE B O 1
ATOM 3779 N N . GLY B 1 175 ? 11.797 -38.781 -8.969 1 87.12 175 GLY B N 1
ATOM 3780 C CA . GLY B 1 175 ? 11.789 -37.656 -8.047 1 87.12 175 GLY B CA 1
ATOM 3781 C C . GLY B 1 175 ? 10.477 -37.531 -7.301 1 87.12 175 GLY B C 1
ATOM 3782 O O . GLY B 1 175 ? 9.492 -38.188 -7.621 1 87.12 175 GLY B O 1
ATOM 3783 N N . ASN B 1 176 ? 10.547 -36.625 -6.238 1 81.69 176 ASN B N 1
ATOM 3784 C CA . ASN B 1 176 ? 9.352 -36.25 -5.48 1 81.69 176 ASN B CA 1
ATOM 3785 C C . ASN B 1 176 ? 9.172 -34.75 -5.438 1 81.69 176 ASN B C 1
ATOM 3787 O O . ASN B 1 176 ? 9.922 -34.031 -4.75 1 81.69 176 ASN B O 1
ATOM 3791 N N . PRO B 1 177 ? 8.211 -34.281 -6.102 1 82.44 177 PRO B N 1
ATOM 3792 C CA . PRO B 1 177 ? 7.254 -34.938 -7 1 82.44 177 PRO B CA 1
ATOM 3793 C C . PRO B 1 177 ? 7.906 -35.438 -8.289 1 82.44 177 PRO B C 1
ATOM 3795 O O . PRO B 1 177 ? 8.961 -34.938 -8.68 1 82.44 177 PRO B O 1
ATOM 3798 N N . CYS B 1 178 ? 7.344 -36.438 -8.914 1 81.56 178 CYS B N 1
ATOM 3799 C CA . CYS B 1 178 ? 7.859 -37.031 -10.141 1 81.56 178 CYS B CA 1
ATOM 3800 C C . CYS B 1 178 ? 7.723 -36.062 -11.32 1 81.56 178 CYS B C 1
ATOM 3802 O O . CYS B 1 178 ? 8.602 -36 -12.18 1 81.56 178 CYS B O 1
ATOM 3804 N N . ASN B 1 179 ? 6.891 -35.188 -11.359 1 85.69 179 ASN B N 1
ATOM 3805 C CA . ASN B 1 179 ? 6.555 -34.25 -12.438 1 85.69 179 ASN B CA 1
ATOM 3806 C C . ASN B 1 179 ? 6.695 -34.906 -13.805 1 85.69 179 ASN B C 1
ATOM 3808 O O . ASN B 1 179 ? 7.809 -35.156 -14.273 1 85.69 179 ASN B O 1
ATOM 3812 N N . THR B 1 180 ? 5.715 -35.312 -14.477 1 94 180 THR B N 1
ATOM 3813 C CA . THR B 1 180 ? 5.695 -35.75 -15.867 1 94 180 THR B CA 1
ATOM 3814 C C . THR B 1 180 ? 5.383 -34.562 -16.797 1 94 180 THR B C 1
ATOM 3816 O O . THR B 1 180 ? 4.262 -34.031 -16.797 1 94 180 THR B O 1
ATOM 3819 N N . ILE B 1 181 ? 6.402 -34.219 -17.562 1 97.19 181 ILE B N 1
ATOM 3820 C CA . ILE B 1 181 ? 6.336 -32.938 -18.297 1 97.19 181 ILE B CA 1
ATOM 3821 C C . ILE B 1 181 ? 6.543 -33.219 -19.781 1 97.19 181 ILE B C 1
ATOM 3823 O O . ILE B 1 181 ? 7.375 -34.031 -20.172 1 97.19 181 ILE B O 1
ATOM 3827 N N . ALA B 1 182 ? 5.781 -32.562 -20.609 1 97.75 182 ALA B N 1
ATOM 3828 C CA . ALA B 1 182 ? 6.023 -32.5 -22.047 1 97.75 182 ALA B CA 1
ATOM 3829 C C . ALA B 1 182 ? 6.348 -31.062 -22.484 1 97.75 182 ALA B C 1
ATOM 3831 O O . ALA B 1 182 ? 5.512 -30.172 -22.344 1 97.75 182 ALA B O 1
ATOM 3832 N N . VAL B 1 183 ? 7.551 -30.812 -23.016 1 97.88 183 VAL B N 1
ATOM 3833 C CA . VAL B 1 183 ? 7.984 -29.516 -23.531 1 97.88 183 VAL B CA 1
ATOM 3834 C C . VAL B 1 183 ? 7.777 -29.469 -25.031 1 97.88 183 VAL B C 1
ATOM 3836 O O . VAL B 1 183 ? 8.141 -30.406 -25.75 1 97.88 183 VAL B O 1
ATOM 3839 N N . PHE B 1 184 ? 7.223 -28.391 -25.484 1 97.19 184 PHE B N 1
ATOM 3840 C CA . PHE B 1 184 ? 6.973 -28.219 -26.906 1 97.19 184 PHE B CA 1
ATOM 3841 C C . PHE B 1 184 ? 7.918 -27.172 -27.5 1 97.19 184 PHE B C 1
ATOM 3843 O O . PHE B 1 184 ? 7.773 -25.984 -27.234 1 97.19 184 PHE B O 1
ATOM 3850 N N . HIS B 1 185 ? 8.781 -27.594 -28.438 1 96.44 185 HIS B N 1
ATOM 3851 C CA . HIS B 1 185 ? 9.898 -26.766 -28.859 1 96.44 185 HIS B CA 1
ATOM 3852 C C . HIS B 1 185 ? 9.57 -26.031 -30.156 1 96.44 185 HIS B C 1
ATOM 3854 O O . HIS B 1 185 ? 10.328 -25.156 -30.578 1 96.44 185 HIS B O 1
ATOM 3860 N N . ASP B 1 186 ? 8.461 -26.406 -30.75 1 93.81 186 ASP B N 1
ATOM 3861 C CA . ASP B 1 186 ? 8.094 -25.734 -31.984 1 93.81 186 ASP B CA 1
ATOM 3862 C C . ASP B 1 186 ? 7.648 -24.297 -31.719 1 93.81 186 ASP B C 1
ATOM 3864 O O . ASP B 1 186 ? 7.016 -24.016 -30.688 1 93.81 186 ASP B O 1
ATOM 3868 N N . LYS B 1 187 ? 8.031 -23.438 -32.75 1 87.94 187 LYS B N 1
ATOM 3869 C CA . LYS B 1 187 ? 7.531 -22.078 -32.656 1 87.94 187 LYS B CA 1
ATOM 3870 C C . LYS B 1 187 ? 6.074 -22 -33.094 1 87.94 187 LYS B C 1
ATOM 3872 O O . LYS B 1 187 ? 5.785 -22.016 -34.312 1 87.94 187 LYS B O 1
ATOM 3877 N N . GLY B 1 188 ? 5.117 -22.172 -32.312 1 83.38 188 GLY B N 1
ATOM 3878 C CA . GLY B 1 188 ? 3.699 -22.125 -32.625 1 83.38 188 GLY B CA 1
ATOM 3879 C C . GLY B 1 188 ? 3.086 -23.5 -32.812 1 83.38 188 GLY B C 1
ATOM 3880 O O . GLY B 1 188 ? 3.746 -24.516 -32.594 1 83.38 188 GLY B O 1
ATOM 3881 N N . TYR B 1 189 ? 1.826 -23.5 -33.219 1 86.62 189 TYR B N 1
ATOM 3882 C CA . TYR B 1 189 ? 1.097 -24.75 -33.406 1 86.62 189 TYR B CA 1
ATOM 3883 C C . TYR B 1 189 ? 1.447 -25.391 -34.719 1 86.62 189 TYR B C 1
ATOM 3885 O O . TYR B 1 189 ? 1.523 -24.719 -35.75 1 86.62 189 TYR B O 1
ATOM 3893 N N . LYS B 1 190 ? 1.701 -26.703 -34.688 1 89.81 190 LYS B N 1
ATOM 3894 C CA . LYS B 1 190 ? 1.935 -27.516 -35.875 1 89.81 190 LYS B CA 1
ATOM 3895 C C . LYS B 1 190 ? 0.9 -28.625 -36 1 89.81 190 LYS B C 1
ATOM 3897 O O . LYS B 1 190 ? 0.526 -29.25 -35 1 89.81 190 LYS B O 1
ATOM 3902 N N . GLU B 1 191 ? 0.585 -28.891 -37.188 1 89.38 191 GLU B N 1
ATOM 3903 C CA . GLU B 1 191 ? -0.385 -29.969 -37.438 1 89.38 191 GLU B CA 1
ATOM 3904 C C . GLU B 1 191 ? 0.276 -31.328 -37.344 1 89.38 191 GLU B C 1
ATOM 3906 O O . GLU B 1 191 ? -0.377 -32.312 -37.031 1 89.38 191 GLU B O 1
ATOM 3911 N N . SER B 1 192 ? 1.523 -31.266 -37.781 1 92.62 192 SER B N 1
ATOM 3912 C CA . SER B 1 192 ? 2.256 -32.531 -37.812 1 92.62 192 SER B CA 1
ATOM 3913 C C . SER B 1 192 ? 3.732 -32.312 -37.469 1 92.62 192 SER B C 1
ATOM 3915 O O . SER B 1 192 ? 4.207 -31.172 -37.438 1 92.62 192 SER B O 1
ATOM 3917 N N . ASP B 1 193 ? 4.441 -33.469 -37.188 1 94 193 ASP B N 1
ATOM 3918 C CA . ASP B 1 193 ? 5.879 -33.438 -36.938 1 94 193 ASP B CA 1
ATOM 3919 C C . ASP B 1 193 ? 6.234 -32.5 -35.781 1 94 193 ASP B C 1
ATOM 3921 O O . ASP B 1 193 ? 7.078 -31.609 -35.938 1 94 193 ASP B O 1
ATOM 3925 N N . VAL B 1 194 ? 5.586 -32.812 -34.719 1 96.12 194 VAL B N 1
ATOM 3926 C CA . VAL B 1 194 ? 5.715 -31.938 -33.531 1 96.12 194 VAL B CA 1
ATOM 3927 C C . VAL B 1 194 ? 7 -32.281 -32.781 1 96.12 194 VAL B C 1
ATOM 3929 O O . VAL B 1 194 ? 7.27 -33.438 -32.5 1 96.12 194 VAL B O 1
ATOM 3932 N N . ASP B 1 195 ? 7.844 -31.266 -32.5 1 97.62 195 ASP B N 1
ATOM 3933 C CA . ASP B 1 195 ? 9.07 -31.391 -31.719 1 97.62 195 ASP B CA 1
ATOM 3934 C C . ASP B 1 195 ? 8.766 -31.375 -30.219 1 97.62 195 ASP B C 1
ATOM 3936 O O . ASP B 1 195 ? 8.562 -30.312 -29.641 1 97.62 195 ASP B O 1
ATOM 3940 N N . VAL B 1 196 ? 8.742 -32.562 -29.594 1 97.81 196 VAL B N 1
ATOM 3941 C CA . VAL B 1 196 ? 8.32 -32.719 -28.203 1 97.81 196 VAL B CA 1
ATOM 3942 C C . VAL B 1 196 ? 9.445 -33.344 -27.375 1 97.81 196 VAL B C 1
ATOM 3944 O O . VAL B 1 196 ? 10.102 -34.281 -27.828 1 97.81 196 VAL B O 1
ATOM 3947 N N . GLU B 1 197 ? 9.672 -32.75 -26.234 1 98.06 197 GLU B N 1
ATOM 3948 C CA . GLU B 1 197 ? 10.586 -33.312 -25.25 1 98.06 197 GLU B CA 1
ATOM 3949 C C . GLU B 1 197 ? 9.836 -33.719 -23.969 1 98.06 197 GLU B C 1
ATOM 3951 O O . GLU B 1 197 ? 9.234 -32.844 -23.312 1 98.06 197 GLU B O 1
ATOM 3956 N N . ILE B 1 198 ? 9.836 -34.969 -23.656 1 97.69 198 ILE B N 1
ATOM 3957 C CA . ILE B 1 198 ? 9.242 -35.375 -22.391 1 97.69 198 ILE B CA 1
ATOM 3958 C C . ILE B 1 198 ? 10.32 -35.469 -21.312 1 97.69 198 ILE B C 1
ATOM 3960 O O . ILE B 1 198 ? 11.453 -35.844 -21.594 1 97.69 198 ILE B O 1
ATOM 3964 N N . GLN B 1 199 ? 9.922 -35.094 -20.141 1 97.5 199 GLN B N 1
ATOM 3965 C CA . GLN B 1 199 ? 10.812 -35.062 -18.984 1 97.5 199 GLN B CA 1
ATOM 3966 C C . GLN B 1 199 ? 10.148 -35.719 -17.766 1 97.5 199 GLN B C 1
ATOM 3968 O O . GLN B 1 199 ? 8.969 -35.5 -17.5 1 97.5 199 GLN B O 1
ATOM 3973 N N . ILE B 1 200 ? 10.906 -36.531 -17.031 1 96.12 200 ILE B N 1
ATOM 3974 C CA . ILE B 1 200 ? 10.492 -37.062 -15.75 1 96.12 200 ILE B CA 1
ATOM 3975 C C . ILE B 1 200 ? 11.531 -36.719 -14.688 1 96.12 200 ILE B C 1
ATOM 3977 O O . ILE B 1 200 ? 12.734 -36.938 -14.883 1 96.12 200 ILE B O 1
ATOM 3981 N N . SER B 1 201 ? 11.07 -36.156 -13.625 1 95.19 201 SER B N 1
ATOM 3982 C CA . SER B 1 201 ? 11.992 -35.844 -12.547 1 95.19 201 SER B CA 1
ATOM 3983 C C . SER B 1 201 ? 12.555 -37.094 -11.891 1 95.19 201 SER B C 1
ATOM 3985 O O . SER B 1 201 ? 11.82 -38.031 -11.625 1 95.19 201 SER B O 1
ATOM 3987 N N . VAL B 1 202 ? 13.859 -37.031 -11.617 1 95.31 202 VAL B N 1
ATOM 3988 C CA . VAL B 1 202 ? 14.508 -38.219 -11.055 1 95.31 202 VAL B CA 1
ATOM 3989 C C . VAL B 1 202 ? 15.367 -37.812 -9.852 1 95.31 202 VAL B C 1
ATOM 3991 O O . VAL B 1 202 ? 15.641 -36.625 -9.656 1 95.31 202 VAL B O 1
ATOM 3994 N N . GLU B 1 203 ? 15.656 -38.781 -9.078 1 93.06 203 GLU B N 1
ATOM 3995 C CA . GLU B 1 203 ? 16.578 -38.625 -7.957 1 93.06 203 GLU B CA 1
ATOM 3996 C C . GLU B 1 203 ? 17.844 -39.469 -8.156 1 93.06 203 GLU B C 1
ATOM 3998 O O . GLU B 1 203 ? 17.75 -40.688 -8.359 1 93.06 203 GLU B O 1
ATOM 4003 N N . GLY B 1 204 ? 18.938 -38.781 -8.094 1 90 204 GLY B N 1
ATOM 4004 C CA . GLY B 1 204 ? 20.203 -39.469 -8.273 1 90 204 GLY B CA 1
ATOM 4005 C C . GLY B 1 204 ? 20.875 -39.156 -9.586 1 90 204 GLY B C 1
ATOM 4006 O O . GLY B 1 204 ? 20.453 -38.25 -10.305 1 90 204 GLY B O 1
ATOM 4007 N N . ASN B 1 205 ? 22 -39.812 -9.773 1 90.12 205 ASN B N 1
ATOM 4008 C CA . ASN B 1 205 ? 22.797 -39.656 -10.992 1 90.12 205 ASN B CA 1
ATOM 4009 C C . ASN B 1 205 ? 22.734 -40.875 -11.883 1 90.12 205 ASN B C 1
ATOM 4011 O O . ASN B 1 205 ? 22.797 -42 -11.391 1 90.12 205 ASN B O 1
ATOM 4015 N N . TYR B 1 206 ? 22.453 -40.625 -13.094 1 93.88 206 TYR B N 1
ATOM 4016 C CA . TYR B 1 206 ? 22.328 -41.719 -14.039 1 93.88 206 TYR B CA 1
ATOM 4017 C C . TYR B 1 206 ? 23.094 -41.438 -15.32 1 93.88 206 TYR B C 1
ATOM 4019 O O . TYR B 1 206 ? 23.531 -40.312 -15.547 1 93.88 206 TYR B O 1
ATOM 4027 N N . GLU B 1 207 ? 23.297 -42.438 -16.141 1 92.5 207 GLU B N 1
ATOM 4028 C CA . GLU B 1 207 ? 24.047 -42.312 -17.391 1 92.5 207 GLU B CA 1
ATOM 4029 C C . GLU B 1 20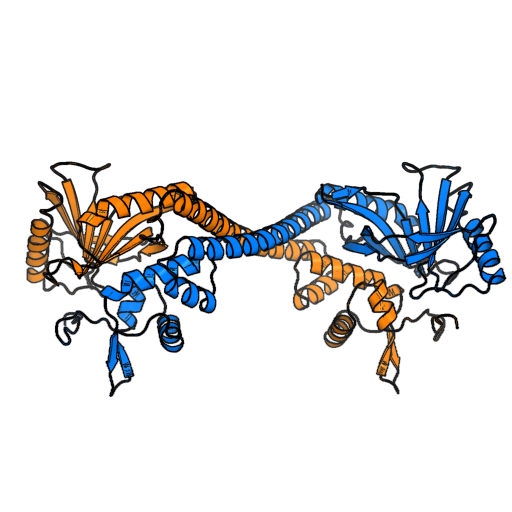7 ? 23.094 -42.125 -18.578 1 92.5 207 GLU B C 1
ATOM 4031 O O . GLU B 1 207 ? 22.047 -42.781 -18.656 1 92.5 207 GLU B O 1
ATOM 4036 N N . ASP B 1 208 ? 23.562 -41.281 -19.453 1 95.75 208 ASP B N 1
ATOM 4037 C CA . ASP B 1 208 ? 22.797 -41.094 -20.688 1 95.75 208 ASP B CA 1
ATOM 4038 C C . ASP B 1 208 ? 22.719 -42.375 -21.5 1 95.75 208 ASP B C 1
ATOM 4040 O O . ASP B 1 208 ? 23.656 -43.156 -21.516 1 95.75 208 ASP B O 1
ATOM 4044 N N . THR B 1 209 ? 21.578 -42.5 -22.125 1 94.12 209 THR B N 1
ATOM 4045 C CA . THR B 1 209 ? 21.453 -43.5 -23.156 1 94.12 209 THR B CA 1
ATOM 4046 C C . THR B 1 209 ? 21.453 -42.844 -24.547 1 94.12 209 THR B C 1
ATOM 4048 O O . THR B 1 209 ? 21.688 -41.656 -24.672 1 94.12 209 THR B O 1
ATOM 4051 N N . LYS B 1 210 ? 21.281 -43.688 -25.531 1 93.5 210 LYS B N 1
ATOM 4052 C CA . LYS B 1 210 ? 21.203 -43.125 -26.891 1 93.5 210 LYS B CA 1
ATOM 4053 C C . LYS B 1 210 ? 20.016 -42.188 -27.031 1 93.5 210 LYS B C 1
ATOM 4055 O O . LYS B 1 210 ? 20.094 -41.188 -27.734 1 93.5 210 LYS B O 1
ATOM 4060 N N . LYS B 1 211 ? 18.953 -42.438 -26.297 1 94.62 211 LYS B N 1
ATOM 4061 C CA . LYS B 1 211 ? 17.703 -41.719 -26.5 1 94.62 211 LYS B CA 1
ATOM 4062 C C . LYS B 1 211 ? 17.391 -40.812 -25.312 1 94.62 211 LYS B C 1
ATOM 4064 O O . LYS B 1 211 ? 16.781 -39.75 -25.469 1 94.62 211 LYS B O 1
ATOM 4069 N N . VAL B 1 212 ? 17.797 -41.281 -24.141 1 97.25 212 VAL B N 1
ATOM 4070 C CA . VAL B 1 212 ? 17.406 -40.594 -22.938 1 97.25 212 VAL B CA 1
ATOM 4071 C C . VAL B 1 212 ? 18.625 -39.844 -22.359 1 97.25 212 VAL B C 1
ATOM 4073 O O . VAL B 1 212 ? 19.672 -40.438 -22.156 1 97.25 212 VAL B O 1
ATOM 4076 N N . LYS B 1 213 ? 18.484 -38.562 -22.156 1 97.62 213 LYS B N 1
ATOM 4077 C CA . LYS B 1 213 ? 19.5 -37.75 -21.531 1 97.62 213 LYS B CA 1
ATOM 4078 C C . LYS B 1 213 ? 19.109 -37.375 -20.109 1 97.62 213 LYS B C 1
ATOM 4080 O O . LYS B 1 213 ? 17.969 -36.969 -19.859 1 97.62 213 LYS B O 1
ATOM 4085 N N . PHE B 1 214 ? 20.016 -37.531 -19.203 1 97.19 214 PHE B N 1
ATOM 4086 C CA . PHE B 1 214 ? 19.828 -37.062 -17.844 1 97.19 214 PHE B CA 1
ATOM 4087 C C . PHE B 1 214 ? 20.484 -35.688 -17.641 1 97.19 214 PHE B C 1
ATOM 4089 O O . PHE B 1 214 ? 21.688 -35.531 -17.891 1 97.19 214 PHE B O 1
ATOM 4096 N N . LYS B 1 215 ? 19.703 -34.719 -17.203 1 97.12 215 LYS B N 1
ATOM 4097 C CA . LYS B 1 215 ? 20.234 -33.344 -17.094 1 97.12 215 LYS B CA 1
ATOM 4098 C C . LYS B 1 215 ? 19.5 -32.562 -16.016 1 97.12 215 LYS B C 1
ATOM 4100 O O . LYS B 1 215 ? 18.438 -32.969 -15.539 1 97.12 215 LYS B O 1
ATOM 4105 N N . THR B 1 216 ? 20.109 -31.5 -15.664 1 96.88 216 THR B N 1
ATOM 4106 C CA . THR B 1 216 ? 19.516 -30.562 -14.734 1 96.88 216 THR B CA 1
ATOM 4107 C C . THR B 1 216 ? 18.766 -29.453 -15.492 1 96.88 216 THR B C 1
ATOM 4109 O O . THR B 1 216 ? 19.281 -28.922 -16.469 1 96.88 216 THR B O 1
ATOM 4112 N N . VAL B 1 217 ? 17.531 -29.266 -15.109 1 96.69 217 VAL B N 1
ATOM 4113 C CA . VAL B 1 217 ? 16.75 -28.141 -15.625 1 96.69 217 VAL B CA 1
ATOM 4114 C C . VAL B 1 217 ? 16.688 -27.031 -14.57 1 96.69 217 VAL B C 1
ATOM 4116 O O . VAL B 1 217 ? 16.266 -27.266 -13.438 1 96.69 217 VAL B O 1
ATOM 4119 N N . GLU B 1 218 ? 17.047 -25.844 -14.891 1 97.12 218 GLU B N 1
ATOM 4120 C CA . GLU B 1 218 ? 17.125 -24.734 -13.953 1 97.12 218 GLU B CA 1
ATOM 4121 C C . GLU B 1 218 ? 15.727 -24.203 -13.617 1 97.12 218 GLU B C 1
ATOM 4123 O O . GLU B 1 218 ? 14.773 -24.438 -14.367 1 97.12 218 GLU B O 1
ATOM 4128 N N . ALA B 1 219 ? 15.672 -23.562 -12.469 1 97.25 219 ALA B N 1
ATOM 4129 C CA . ALA B 1 219 ? 14.414 -22.938 -12.047 1 97.25 219 ALA B CA 1
ATOM 4130 C C . ALA B 1 219 ? 13.977 -21.859 -13.039 1 97.25 219 ALA B C 1
ATOM 4132 O O . ALA B 1 219 ? 14.812 -21.203 -13.656 1 97.25 219 ALA B O 1
ATOM 4133 N N . ILE B 1 220 ? 12.656 -21.656 -13.172 1 97.06 220 ILE B N 1
ATOM 4134 C CA . ILE B 1 220 ? 12.148 -20.672 -14.117 1 97.06 220 ILE B CA 1
ATOM 4135 C C . ILE B 1 220 ? 10.781 -20.172 -13.648 1 97.06 220 ILE B C 1
ATOM 4137 O O . ILE B 1 220 ? 9.992 -20.938 -13.094 1 97.06 220 ILE B O 1
ATOM 4141 N N . GLU B 1 221 ? 10.523 -18.906 -13.898 1 97.62 221 GLU B N 1
ATOM 4142 C CA . GLU B 1 221 ? 9.203 -18.344 -13.602 1 97.62 221 GLU B CA 1
ATOM 4143 C C . GLU B 1 221 ? 8.203 -18.703 -14.695 1 97.62 221 GLU B C 1
ATOM 4145 O O . GLU B 1 221 ? 8.5 -18.578 -15.891 1 97.62 221 GLU B O 1
ATOM 4150 N N . ILE B 1 222 ? 6.984 -19.125 -14.234 1 98.06 222 ILE B N 1
ATOM 4151 C CA . ILE B 1 222 ? 6.004 -19.547 -15.227 1 98.06 222 ILE B CA 1
ATOM 4152 C C . ILE B 1 222 ? 4.645 -18.938 -14.906 1 98.06 222 ILE B C 1
ATOM 4154 O O . ILE B 1 222 ? 4.328 -18.688 -13.734 1 98.06 222 ILE B O 1
ATOM 4158 N N . ALA B 1 223 ? 3.908 -18.578 -15.914 1 98.06 223 ALA B N 1
ATOM 4159 C CA . ALA B 1 223 ? 2.457 -18.422 -15.844 1 98.06 223 ALA B CA 1
ATOM 4160 C C . ALA B 1 223 ? 1.743 -19.734 -16.156 1 98.06 223 ALA B C 1
ATOM 4162 O O . ALA B 1 223 ? 2.006 -20.359 -17.172 1 98.06 223 ALA B O 1
ATOM 4163 N N . SER B 1 224 ? 0.818 -20.156 -15.25 1 97.81 224 SER B N 1
ATOM 4164 C CA . SER B 1 224 ? 0.274 -21.5 -15.445 1 97.81 224 SER B CA 1
ATOM 4165 C C . SER B 1 224 ? -1.196 -21.562 -15.047 1 97.81 224 SER B C 1
ATOM 4167 O O . SER B 1 224 ? -1.688 -20.703 -14.32 1 97.81 224 SER B O 1
ATOM 4169 N N . VAL B 1 225 ? -1.873 -22.547 -15.617 1 98 225 VAL B N 1
ATOM 4170 C CA . VAL B 1 225 ? -3.24 -22.906 -15.266 1 98 225 VAL B CA 1
ATOM 4171 C C . VAL B 1 225 ? -3.316 -24.406 -14.992 1 98 225 VAL B C 1
ATOM 4173 O O . VAL B 1 225 ? -2.824 -25.219 -15.781 1 98 225 VAL B O 1
ATOM 4176 N N . THR B 1 226 ? -3.863 -24.75 -13.867 1 97.94 226 THR B N 1
ATOM 4177 C CA . THR B 1 226 ? -4.203 -26.141 -13.578 1 97.94 226 THR B CA 1
ATOM 4178 C C . THR B 1 226 ? -5.691 -26.391 -13.797 1 97.94 226 THR B C 1
ATOM 4180 O O . THR B 1 226 ? -6.531 -25.641 -13.297 1 97.94 226 THR B O 1
ATOM 4183 N N . PHE B 1 227 ? -5.984 -27.375 -14.602 1 97.12 227 PHE B N 1
ATOM 4184 C CA . PHE B 1 227 ? -7.387 -27.656 -14.883 1 97.12 227 PHE B CA 1
ATOM 4185 C C . PHE B 1 227 ? -7.672 -29.156 -14.828 1 97.12 227 PHE B C 1
ATOM 4187 O O . PHE B 1 227 ? -6.758 -29.969 -14.953 1 97.12 227 PHE B O 1
ATOM 4194 N N . LYS B 1 228 ? -8.93 -29.484 -14.562 1 96.75 228 LYS B N 1
ATOM 4195 C CA . LYS B 1 228 ? -9.438 -30.859 -14.578 1 96.75 228 LYS B CA 1
ATOM 4196 C C . LYS B 1 228 ? -10.273 -31.125 -15.82 1 96.75 228 LYS B C 1
ATOM 4198 O O . LYS B 1 228 ? -11.055 -30.281 -16.25 1 96.75 228 LYS B O 1
ATOM 4203 N N . GLY B 1 229 ? -10.016 -32.312 -16.375 1 96.56 229 GLY B N 1
ATOM 4204 C CA . GLY B 1 229 ? -10.781 -32.688 -17.562 1 96.56 229 GLY B CA 1
ATOM 4205 C C . GLY B 1 229 ? -9.906 -33.062 -18.75 1 96.56 229 GLY B C 1
ATOM 4206 O O . GLY B 1 229 ? -8.688 -33.156 -18.609 1 96.56 229 GLY B O 1
ATOM 4207 N N . GLY B 1 230 ? -10.562 -33.344 -19.828 1 95.75 230 GLY B N 1
ATOM 4208 C CA . GLY B 1 230 ? -9.875 -33.844 -21.016 1 95.75 230 GLY B CA 1
ATOM 4209 C C . GLY B 1 230 ? -9.031 -32.781 -21.703 1 95.75 230 GLY B C 1
ATOM 4210 O O . GLY B 1 230 ? -9.102 -31.594 -21.359 1 95.75 230 GLY B O 1
ATOM 4211 N N . TYR B 1 231 ? -8.195 -33.25 -22.672 1 95.44 231 TYR B N 1
ATOM 4212 C CA . TYR B 1 231 ? -7.203 -32.438 -23.344 1 95.44 231 TYR B CA 1
ATOM 4213 C C . TYR B 1 231 ? -7.867 -31.5 -24.344 1 95.44 231 TYR B C 1
ATOM 4215 O O . TYR B 1 231 ? -7.23 -30.578 -24.875 1 95.44 231 TYR B O 1
ATOM 4223 N N . GLU B 1 232 ? -9.164 -31.609 -24.594 1 94.25 232 GLU B N 1
ATOM 4224 C CA . GLU B 1 232 ? -9.891 -30.703 -25.469 1 94.25 232 GLU B CA 1
ATOM 4225 C C . GLU B 1 232 ? -9.883 -29.281 -24.922 1 94.25 232 GLU B C 1
ATOM 4227 O O . GLU B 1 232 ? -10.117 -28.328 -25.656 1 94.25 232 GLU B O 1
ATOM 4232 N N . GLN B 1 233 ? -9.602 -29.094 -23.656 1 95.31 233 GLN B N 1
ATOM 4233 C CA . GLN B 1 233 ? -9.609 -27.797 -23 1 95.31 233 GLN B CA 1
ATOM 4234 C C . GLN B 1 233 ? -8.297 -27.047 -23.25 1 95.31 233 GLN B C 1
ATOM 4236 O O . GLN B 1 233 ? -8.203 -25.844 -23 1 95.31 233 GLN B O 1
ATOM 4241 N N . ILE B 1 234 ? -7.266 -27.672 -23.797 1 94.94 234 ILE B N 1
ATOM 4242 C CA . ILE B 1 234 ? -5.906 -27.141 -23.859 1 94.94 234 ILE B CA 1
ATOM 4243 C C . ILE B 1 234 ? -5.887 -25.875 -24.703 1 94.94 234 ILE B C 1
ATOM 4245 O O . ILE B 1 234 ? -5.18 -24.922 -24.391 1 94.94 234 ILE B O 1
ATOM 4249 N N . GLY B 1 235 ? -6.66 -25.844 -25.719 1 93.5 235 GLY B N 1
ATOM 4250 C CA . GLY B 1 235 ? -6.738 -24.656 -26.562 1 93.5 235 GLY B CA 1
ATOM 4251 C C . GLY B 1 235 ? -7.207 -23.422 -25.797 1 93.5 235 GLY B C 1
ATOM 4252 O O . GLY B 1 235 ? -6.57 -22.375 -25.859 1 93.5 235 GLY B O 1
ATOM 4253 N N . GLU B 1 236 ? -8.305 -23.578 -25.062 1 94.62 236 GLU B N 1
ATOM 4254 C CA . GLU B 1 236 ? -8.859 -22.484 -24.266 1 94.62 236 GLU B CA 1
ATOM 4255 C C . GLU B 1 236 ? -7.902 -22.062 -23.156 1 94.62 236 GLU B C 1
ATOM 4257 O O . GLU B 1 236 ? -7.766 -20.875 -22.859 1 94.62 236 GLU B O 1
ATOM 4262 N N . VAL B 1 237 ? -7.266 -23.031 -22.594 1 96.69 237 VAL B N 1
ATOM 4263 C CA . VAL B 1 237 ? -6.328 -22.766 -21.5 1 96.69 237 VAL B CA 1
ATOM 4264 C C . VAL B 1 237 ? -5.141 -21.969 -22.031 1 96.69 237 VAL B C 1
ATOM 4266 O O . VAL B 1 237 ? -4.719 -20.984 -21.422 1 96.69 237 VAL B O 1
ATOM 4269 N N . ASN B 1 238 ? -4.641 -22.328 -23.203 1 96 238 ASN B N 1
ATOM 4270 C CA . ASN B 1 238 ? -3.555 -21.594 -23.844 1 96 238 ASN B CA 1
ATOM 4271 C C . ASN B 1 238 ? -3.949 -20.141 -24.125 1 96 238 ASN B C 1
ATOM 4273 O O . ASN B 1 238 ? -3.17 -19.219 -23.875 1 96 238 ASN B O 1
ATOM 4277 N N . GLU B 1 239 ? -5.09 -19.984 -24.578 1 94.38 239 GLU B N 1
ATOM 4278 C CA . GLU B 1 239 ? -5.578 -18.641 -24.859 1 94.38 239 GLU B CA 1
ATOM 4279 C C . GLU B 1 239 ? -5.656 -17.797 -23.578 1 94.38 239 GLU B C 1
ATOM 4281 O O . GLU B 1 239 ? -5.242 -16.641 -23.562 1 94.38 239 GLU B O 1
ATOM 4286 N N . ALA B 1 240 ? -6.18 -18.375 -22.562 1 95.19 240 ALA B N 1
ATOM 4287 C CA . ALA B 1 240 ? -6.305 -17.688 -21.281 1 95.19 240 ALA B CA 1
ATOM 4288 C C . ALA B 1 240 ? -4.945 -17.234 -20.766 1 95.19 240 ALA B C 1
ATOM 4290 O O . ALA B 1 240 ? -4.789 -16.094 -20.328 1 95.19 240 ALA B O 1
ATOM 4291 N N . ILE B 1 241 ? -3.953 -18.078 -20.859 1 97.06 241 ILE B N 1
ATOM 4292 C CA . ILE B 1 241 ? -2.621 -17.766 -20.359 1 97.06 241 ILE B CA 1
ATOM 4293 C C . ILE B 1 241 ? -1.976 -16.703 -21.234 1 97.06 241 ILE B C 1
ATOM 4295 O O . ILE B 1 241 ? -1.388 -15.734 -20.734 1 97.06 241 ILE B O 1
ATOM 4299 N N . ALA B 1 242 ? -2.1 -16.859 -22.5 1 95.25 242 ALA B N 1
ATOM 4300 C CA . ALA B 1 242 ? -1.519 -15.891 -23.438 1 95.25 242 ALA B CA 1
ATOM 4301 C C . ALA B 1 242 ? -2.094 -14.492 -23.203 1 95.25 242 ALA B C 1
ATOM 4303 O O . ALA B 1 242 ? -1.35 -13.508 -23.125 1 95.25 242 ALA B O 1
ATOM 4304 N N . ASN B 1 243 ? -3.365 -14.422 -23.094 1 94.31 243 ASN B N 1
ATOM 4305 C CA . ASN B 1 243 ? -4.02 -13.148 -22.812 1 94.31 243 ASN B CA 1
ATOM 4306 C C . ASN B 1 243 ? -3.549 -12.555 -21.484 1 94.31 243 ASN B C 1
ATOM 4308 O O . ASN B 1 243 ? -3.281 -11.352 -21.406 1 94.31 243 ASN B O 1
ATOM 4312 N N . TRP B 1 244 ? -3.469 -13.383 -20.5 1 95.5 244 TRP B N 1
ATOM 4313 C CA . TRP B 1 244 ? -3.014 -12.953 -19.188 1 95.5 244 TRP B CA 1
ATOM 4314 C C . TRP B 1 244 ? -1.609 -12.359 -19.266 1 95.5 244 TRP B C 1
ATOM 4316 O O . TRP B 1 244 ? -1.338 -11.305 -18.688 1 95.5 244 TRP B O 1
ATOM 4326 N N . ILE B 1 245 ? -0.721 -12.984 -19.984 1 96.88 245 ILE B N 1
ATOM 4327 C CA . ILE B 1 245 ? 0.671 -12.562 -20.109 1 96.88 245 ILE B CA 1
ATOM 4328 C C . ILE B 1 245 ? 0.738 -11.18 -20.75 1 96.88 245 ILE B C 1
ATOM 4330 O O . ILE B 1 245 ? 1.434 -10.289 -20.266 1 96.88 245 ILE B O 1
ATOM 4334 N N . VAL B 1 246 ? -0.014 -11 -21.75 1 94.62 246 VAL B N 1
ATOM 4335 C CA . VAL B 1 246 ? -0.03 -9.734 -22.484 1 94.62 246 VAL B CA 1
ATOM 4336 C C . VAL B 1 246 ? -0.641 -8.648 -21.594 1 94.62 246 VAL B C 1
ATOM 4338 O O . VAL B 1 246 ? -0.083 -7.551 -21.484 1 94.62 246 VAL B O 1
ATOM 4341 N N . ASP B 1 247 ? -1.693 -8.969 -20.953 1 94.38 247 ASP B N 1
ATOM 4342 C CA . ASP B 1 247 ? -2.451 -8.008 -20.172 1 94.38 247 ASP B CA 1
ATOM 4343 C C . ASP B 1 247 ? -1.672 -7.574 -18.938 1 94.38 247 ASP B C 1
ATOM 4345 O O . ASP B 1 247 ? -1.888 -6.484 -18.406 1 94.38 247 ASP B O 1
ATOM 4349 N N . ASN B 1 248 ? -0.74 -8.414 -18.438 1 95.19 248 ASN B N 1
ATOM 4350 C CA . ASN B 1 248 ? -0.108 -8.148 -17.156 1 95.19 248 ASN B CA 1
ATOM 4351 C C . ASN B 1 248 ? 1.372 -7.816 -17.312 1 95.19 248 ASN B C 1
ATOM 4353 O O . ASN B 1 248 ? 2.146 -7.945 -16.359 1 95.19 248 ASN B O 1
ATOM 4357 N N . ASN B 1 249 ? 1.757 -7.441 -18.531 1 94.75 249 ASN B N 1
ATOM 4358 C CA . ASN B 1 249 ? 3.059 -6.859 -18.828 1 94.75 249 ASN B CA 1
ATOM 4359 C C . ASN B 1 249 ? 4.184 -7.875 -18.641 1 94.75 249 ASN B C 1
ATOM 4361 O O . ASN B 1 249 ? 5.234 -7.543 -18.094 1 94.75 249 ASN B O 1
ATOM 4365 N N . TYR B 1 250 ? 3.9 -9.117 -18.953 1 96.94 250 TYR B N 1
ATOM 4366 C CA . TYR B 1 250 ? 4.918 -10.156 -19.062 1 96.94 250 TYR B CA 1
ATOM 4367 C C . TYR B 1 250 ? 5.184 -10.516 -20.516 1 96.94 250 TYR B C 1
ATOM 4369 O O . TYR B 1 250 ? 4.438 -10.102 -21.406 1 96.94 250 TYR B O 1
ATOM 4377 N N . GLU B 1 251 ? 6.309 -11.172 -20.734 1 97.44 251 GLU B N 1
ATOM 4378 C CA . GLU B 1 251 ? 6.633 -11.711 -22.047 1 97.44 251 GLU B CA 1
ATOM 4379 C C . GLU B 1 251 ? 7.074 -13.172 -21.953 1 97.44 251 GLU B C 1
ATOM 4381 O O . GLU B 1 251 ? 7.516 -13.625 -20.906 1 97.44 251 GLU B O 1
ATOM 4386 N N . PHE B 1 252 ? 6.906 -13.836 -23.062 1 96.25 252 PHE B N 1
ATOM 4387 C CA . PHE B 1 252 ? 7.297 -15.234 -23.125 1 96.25 252 PHE B CA 1
ATOM 4388 C C . PHE B 1 252 ? 8.805 -15.383 -22.969 1 96.25 252 PHE B C 1
ATOM 4390 O O . PHE B 1 252 ? 9.57 -14.594 -23.531 1 96.25 252 PHE B O 1
ATOM 4397 N N . ASN B 1 253 ? 9.289 -16.359 -22.234 1 97.12 253 ASN B N 1
ATOM 4398 C CA . ASN B 1 253 ? 10.703 -16.562 -21.938 1 97.12 253 ASN B CA 1
ATOM 4399 C C . ASN B 1 253 ? 11.094 -18.031 -22.047 1 97.12 253 ASN B C 1
ATOM 4401 O O . ASN B 1 253 ? 11.742 -18.578 -21.141 1 97.12 253 ASN B O 1
ATOM 4405 N N . GLY B 1 254 ? 10.625 -18.734 -23.125 1 95.75 254 GLY B N 1
ATOM 4406 C CA . GLY B 1 254 ? 10.977 -20.125 -23.344 1 95.75 254 GLY B CA 1
ATOM 4407 C C . GLY B 1 254 ? 9.836 -20.938 -23.906 1 95.75 254 GLY B C 1
ATOM 4408 O O . GLY B 1 254 ? 8.758 -20.406 -24.188 1 95.75 254 GLY B O 1
ATOM 4409 N N . ALA B 1 255 ? 10.047 -22.25 -24.109 1 96.25 255 ALA B N 1
ATOM 4410 C CA . ALA B 1 255 ? 9.055 -23.156 -24.656 1 96.25 255 ALA B CA 1
ATOM 4411 C C . ALA B 1 255 ? 7.984 -23.5 -23.625 1 96.25 255 ALA B C 1
ATOM 4413 O O . ALA B 1 255 ? 8.289 -23.688 -22.438 1 96.25 255 ALA B O 1
ATOM 4414 N N . MET B 1 256 ? 6.754 -23.5 -24.141 1 97 256 MET B N 1
ATOM 4415 C CA . MET B 1 256 ? 5.684 -23.922 -23.234 1 97 256 MET B CA 1
ATOM 4416 C C . MET B 1 256 ? 5.801 -25.406 -22.891 1 97 256 MET B C 1
ATOM 4418 O O . MET B 1 256 ? 6.422 -26.172 -23.625 1 97 256 MET B O 1
ATOM 4422 N N . PHE B 1 257 ? 5.219 -25.812 -21.766 1 97.44 257 PHE B N 1
ATOM 4423 C CA . PHE B 1 257 ? 5.184 -27.219 -21.406 1 97.44 257 PHE B CA 1
ATOM 4424 C C . PHE B 1 257 ? 3.932 -27.547 -20.609 1 97.44 257 PHE B C 1
ATOM 4426 O O . PHE B 1 257 ? 3.307 -26.656 -20.031 1 97.44 257 PHE B O 1
ATOM 4433 N N . ASN B 1 258 ? 3.572 -28.797 -20.625 1 97.56 258 ASN B N 1
ATOM 4434 C CA . ASN B 1 258 ? 2.482 -29.328 -19.812 1 97.56 258 ASN B CA 1
ATOM 4435 C C . ASN B 1 258 ? 3.004 -30.25 -18.719 1 97.56 258 ASN B C 1
ATOM 4437 O O . ASN B 1 258 ? 3.93 -31.031 -18.938 1 97.56 258 ASN B O 1
ATOM 4441 N N . ILE B 1 259 ? 2.445 -30.062 -17.562 1 97.12 259 ILE B N 1
ATOM 4442 C CA . ILE B 1 259 ? 2.646 -31.016 -16.484 1 97.12 259 ILE B CA 1
ATOM 4443 C C . ILE B 1 259 ? 1.406 -31.891 -16.328 1 97.12 259 ILE B C 1
ATOM 4445 O O . ILE B 1 259 ? 0.289 -31.391 -16.203 1 97.12 259 ILE B O 1
ATOM 4449 N N . TYR B 1 260 ? 1.607 -33.219 -16.328 1 95.81 260 TYR B N 1
ATOM 4450 C CA . TYR B 1 260 ? 0.49 -34.125 -16.203 1 95.81 260 TYR B CA 1
ATOM 4451 C C . TYR B 1 260 ? 0.41 -34.688 -14.789 1 95.81 260 TYR B C 1
ATOM 4453 O O . TYR B 1 260 ? 1.104 -35.656 -14.453 1 95.81 260 TYR B O 1
ATOM 4461 N N . HIS B 1 261 ? -0.48 -34.156 -14.023 1 94.38 261 HIS B N 1
ATOM 4462 C CA . HIS B 1 261 ? -0.646 -34.594 -12.641 1 94.38 261 HIS B CA 1
ATOM 4463 C C . HIS B 1 261 ? -1.447 -35.875 -12.547 1 94.38 261 HIS B C 1
ATOM 4465 O O . HIS B 1 261 ? -1.124 -36.75 -11.75 1 94.38 261 HIS B O 1
ATOM 4471 N N . VAL B 1 262 ? -2.52 -35.938 -13.273 1 93.31 262 VAL B N 1
ATOM 4472 C CA . VAL B 1 262 ? -3.279 -37.188 -13.516 1 93.31 262 VAL B CA 1
ATOM 4473 C C . VAL B 1 262 ? -3.389 -37.438 -15.016 1 93.31 262 VAL B C 1
ATOM 4475 O O . VAL B 1 262 ? -4.109 -36.719 -15.727 1 93.31 262 VAL B O 1
ATOM 4478 N N . SER B 1 263 ? -2.686 -38.406 -15.469 1 92 263 SER B N 1
ATOM 4479 C CA . SER B 1 263 ? -2.592 -38.719 -16.891 1 92 263 SER B CA 1
ATOM 4480 C C . SER B 1 263 ? -3.475 -39.906 -17.266 1 92 263 SER B C 1
ATOM 4482 O O . SER B 1 263 ? -4.02 -40.562 -16.391 1 92 263 SER B O 1
ATOM 4484 N N . PRO B 1 264 ? -3.594 -40.125 -18.609 1 90.19 264 PRO B N 1
ATOM 4485 C CA . PRO B 1 264 ? -4.352 -41.312 -19.047 1 90.19 264 PRO B CA 1
ATOM 4486 C C . PRO B 1 264 ? -3.777 -42.625 -18.531 1 90.19 264 PRO B C 1
ATOM 4488 O O . PRO B 1 264 ? -4.504 -43.594 -18.391 1 90.19 264 PRO B O 1
ATOM 4491 N N . ALA B 1 265 ? -2.518 -42.594 -18.234 1 86.62 265 ALA B N 1
ATOM 4492 C CA . ALA B 1 265 ? -1.878 -43.781 -17.688 1 86.62 265 ALA B CA 1
ATOM 4493 C C . ALA B 1 265 ? -2.35 -44.062 -16.25 1 86.62 265 ALA B C 1
ATOM 4495 O O . ALA B 1 265 ? -2.35 -45.188 -15.797 1 86.62 265 ALA B O 1
ATOM 4496 N N . MET B 1 266 ? -2.76 -43.062 -15.586 1 87.62 266 MET B N 1
ATOM 4497 C CA . MET B 1 266 ? -3.145 -43.156 -14.18 1 87.62 266 MET B CA 1
ATOM 4498 C C . MET B 1 266 ? -4.648 -43.375 -14.039 1 87.62 266 MET B C 1
ATOM 4500 O O . MET B 1 266 ? -5.102 -44.031 -13.102 1 87.62 266 MET B O 1
ATOM 4504 N N . ASP B 1 267 ? -5.379 -42.781 -14.859 1 91.06 267 ASP B N 1
ATOM 4505 C CA . ASP B 1 267 ? -6.836 -42.875 -14.859 1 91.06 267 ASP B CA 1
ATOM 4506 C C . ASP B 1 267 ? -7.383 -42.875 -16.281 1 91.06 267 ASP B C 1
ATOM 4508 O O . ASP B 1 267 ? -7.066 -42 -17.094 1 91.06 267 ASP B O 1
ATOM 4512 N N . LYS B 1 268 ? -8.242 -43.781 -16.562 1 91.75 268 LYS B N 1
ATOM 4513 C CA . LYS B 1 268 ? -8.742 -43.938 -17.922 1 91.75 268 LYS B CA 1
ATOM 4514 C C . LYS B 1 268 ? -9.852 -42.938 -18.234 1 91.75 268 LYS B C 1
ATOM 4516 O O . LYS B 1 268 ? -10.18 -42.719 -19.391 1 91.75 268 LYS B O 1
ATOM 4521 N N . ASN B 1 269 ? -10.453 -42.438 -17.203 1 93.31 269 ASN B N 1
ATOM 4522 C CA . ASN B 1 269 ? -11.531 -41.469 -17.391 1 93.31 269 ASN B CA 1
ATOM 4523 C C . ASN B 1 269 ? -10.992 -40.062 -17.562 1 93.31 269 ASN B C 1
ATOM 4525 O O . ASN B 1 269 ? -10.492 -39.438 -16.609 1 93.31 269 ASN B O 1
ATOM 4529 N N . PRO B 1 270 ? -11.18 -39.438 -18.703 1 95.06 270 PRO B N 1
ATOM 4530 C CA . PRO B 1 270 ? -10.656 -38.094 -18.969 1 95.06 270 PRO B CA 1
ATOM 4531 C C . PRO B 1 270 ? -11.203 -37.062 -18 1 95.06 270 PRO B C 1
ATOM 4533 O O . PRO B 1 270 ? -10.539 -36.062 -17.719 1 95.06 270 PRO B O 1
ATOM 4536 N N . GLU B 1 271 ? -12.336 -37.25 -17.469 1 94.38 271 GLU B N 1
ATOM 4537 C CA . GLU B 1 271 ? -12.945 -36.312 -16.547 1 94.38 271 GLU B CA 1
ATOM 4538 C C . GLU B 1 271 ? -12.117 -36.156 -15.273 1 94.38 271 GLU B C 1
ATOM 4540 O O . GLU B 1 271 ? -12.25 -35.188 -14.547 1 94.38 271 GLU B O 1
ATOM 4545 N N . ASN B 1 272 ? -11.227 -37.125 -15.07 1 93.44 272 ASN B N 1
ATOM 4546 C CA . ASN B 1 272 ? -10.43 -37.156 -13.852 1 93.44 272 ASN B CA 1
ATOM 4547 C C . ASN B 1 272 ? -9 -36.656 -14.109 1 93.44 272 ASN B C 1
ATOM 4549 O O . ASN B 1 272 ? -8.203 -36.531 -13.18 1 93.44 272 ASN B O 1
ATOM 4553 N N . TRP B 1 273 ? -8.734 -36.406 -15.375 1 95.69 273 TRP B N 1
ATOM 4554 C CA . TRP B 1 273 ? -7.379 -35.938 -15.68 1 95.69 273 TRP B CA 1
ATOM 4555 C C . TRP B 1 273 ? -7.125 -34.562 -15.117 1 95.69 273 TRP B C 1
ATOM 4557 O O . TRP B 1 273 ? -8.039 -33.75 -15.023 1 95.69 273 TRP B O 1
ATOM 4567 N N . VAL B 1 274 ? -5.965 -34.312 -14.562 1 96.38 274 VAL B N 1
ATOM 4568 C CA . VAL B 1 274 ? -5.523 -33.031 -14.086 1 96.38 274 VAL B CA 1
ATOM 4569 C C . VAL B 1 274 ? -4.223 -32.625 -14.781 1 96.38 274 VAL B C 1
ATOM 4571 O O . VAL B 1 274 ? -3.221 -33.344 -14.688 1 96.38 274 VAL B O 1
ATOM 4574 N N . SER B 1 275 ? -4.266 -31.531 -15.484 1 97.38 275 SER B N 1
ATOM 4575 C CA . SER B 1 275 ? -3.109 -31.031 -16.234 1 97.38 275 SER B CA 1
ATOM 4576 C C . SER B 1 275 ? -2.807 -29.578 -15.891 1 97.38 275 SER B C 1
ATOM 4578 O O . SER B 1 275 ? -3.688 -28.844 -15.445 1 97.38 275 SER B O 1
ATOM 4580 N N . GLU B 1 276 ? -1.582 -29.234 -16.047 1 97.88 276 GLU B N 1
ATOM 4581 C CA . GLU B 1 276 ? -1.114 -27.859 -15.875 1 97.88 276 GLU B CA 1
ATOM 4582 C C . GLU B 1 276 ? -0.358 -27.375 -17.109 1 97.88 276 GLU B C 1
ATOM 4584 O O . GLU B 1 276 ? 0.654 -27.969 -17.484 1 97.88 276 GLU B O 1
ATOM 4589 N N . VAL B 1 277 ? -0.95 -26.375 -17.672 1 98.12 277 VAL B N 1
ATOM 4590 C CA . VAL B 1 277 ? -0.284 -25.734 -18.812 1 98.12 277 VAL B CA 1
ATOM 4591 C C . VAL B 1 277 ? 0.615 -24.609 -18.312 1 98.12 277 VAL B C 1
ATOM 4593 O O . VAL B 1 277 ? 0.181 -23.75 -17.531 1 98.12 277 VAL B O 1
ATOM 4596 N N . CYS B 1 278 ? 1.89 -24.594 -18.828 1 98.25 278 CYS B N 1
ATOM 4597 C CA . CYS B 1 278 ? 2.879 -23.672 -18.281 1 98.25 278 CYS B CA 1
ATOM 4598 C C . CYS B 1 278 ? 3.59 -22.922 -19.391 1 98.25 278 CYS B C 1
ATOM 4600 O O . CYS B 1 278 ? 4.016 -23.516 -20.375 1 98.25 278 CYS B O 1
ATOM 4602 N N . TYR B 1 279 ? 3.715 -21.641 -19.219 1 98.12 279 TYR B N 1
ATOM 4603 C CA . TYR B 1 279 ? 4.523 -20.781 -20.078 1 98.12 279 TYR B CA 1
ATOM 4604 C C . TYR B 1 279 ? 5.629 -20.094 -19.281 1 98.12 279 TYR B C 1
ATOM 4606 O O . TYR B 1 279 ? 5.352 -19.312 -18.375 1 98.12 279 TYR B O 1
ATOM 4614 N N . PRO B 1 280 ? 6.887 -20.359 -19.562 1 98.25 280 PRO B N 1
ATOM 4615 C CA . PRO B 1 280 ? 7.949 -19.531 -19 1 98.25 280 PRO B CA 1
ATOM 4616 C C . PRO B 1 280 ? 7.785 -18.047 -19.344 1 98.25 280 PRO B C 1
ATOM 4618 O O . PRO B 1 280 ? 7.477 -17.703 -20.484 1 98.25 280 PRO B O 1
ATOM 4621 N N . VAL B 1 281 ? 7.973 -17.203 -18.312 1 98.25 281 VAL B N 1
ATOM 4622 C CA . VAL B 1 281 ? 7.734 -15.781 -18.547 1 98.25 281 VAL B CA 1
ATOM 4623 C C . VAL B 1 281 ? 8.805 -14.953 -17.828 1 98.25 281 VAL B C 1
ATOM 4625 O O . VAL B 1 281 ? 9.547 -15.469 -17 1 98.25 281 VAL B O 1
ATOM 4628 N N . LYS B 1 282 ? 8.938 -13.75 -18.25 1 97.19 282 LYS B N 1
ATOM 4629 C CA . LYS B 1 282 ? 9.695 -12.703 -17.578 1 97.19 282 LYS B CA 1
ATOM 4630 C C . LYS B 1 282 ? 8.984 -11.359 -17.656 1 97.19 282 LYS B C 1
ATOM 4632 O O . LYS B 1 282 ? 8.172 -11.133 -18.562 1 97.19 282 LYS B O 1
ATOM 4637 N N . LYS B 1 283 ? 9.266 -10.547 -16.688 1 93.06 283 LYS B N 1
ATOM 4638 C CA . LYS B 1 283 ? 8.68 -9.211 -16.734 1 93.06 283 LYS B CA 1
ATOM 4639 C C . LYS B 1 283 ? 9.172 -8.43 -17.938 1 93.06 283 LYS B C 1
ATOM 4641 O O . LYS B 1 283 ? 10.336 -8.547 -18.328 1 93.06 283 LYS B O 1
ATOM 4646 N N . LYS B 1 284 ? 8.328 -7.641 -18.547 1 91.31 284 LYS B N 1
ATOM 4647 C CA . LYS B 1 284 ? 8.727 -6.777 -19.672 1 91.31 284 LYS B CA 1
ATOM 4648 C C . LYS B 1 284 ? 9.602 -5.625 -19.188 1 91.31 284 LYS B C 1
ATOM 4650 O O . LYS B 1 284 ? 9.43 -5.137 -18.062 1 91.31 284 LYS B O 1
#